Protein 6OMP (pdb70)

Sequence (712 aa):
MEKLWLNSADSHVLEPDDLWERALPAALRDRAPRCVRDNGRETVYVDGQVVRRDPLDFADAMRPPGALDHHIRLKDLDDQGIWGEVVFPSRGLWTAVMTDPVLARECIKVYNDWLKSDFLSLSPRLVGAAMVSMLDTDDAVAELRRAADLGYQTVFLAATPPPGREFNMDVWEPLWAAAEEAGMMTVSIHIGTGADTVVARGPGGAVINYVETLFPAQRAVAQLVASGALDRHPGLRVLIAEAGCAWVPALADRMDEAYRQHGMFVRPKLSMLPGELVRRQVYASFQHDETAIGAVTAMNYTNVLWGSDYPHLEGTFPRTQEVVTELFAGVDPEVRDLITRRNFTDLFTVPALPATVMEKLWLNSADSHVLEPDDLWERALPAALRDRAPRCCVRDNGRETVYVDGQVVRRDPLDFADAMRPPGALDHHHIRLKDLDDQGIWGEVVFPSRGLWTAVMTDPVLARECIKVYNDWLKSDFLSLSPRLVGAAMVSMLDTDDAVAELRRAADLGYQTVFLAATPPPGREFNMDVWEPLWAAAEEAGMTVSIHIGTGADTVVARGPGGAVINYVETLFPAQRAVAQLVASGALDRHPGLRVLIAEAGCAWVPALADRMDEAYRQHGMFVRPKLSMLPGELVRRQVYASFQHDETAIGAVTAMNYTNVLWGSDYPHLEGTFPRTQEVVTELFAGVDPEVRDLITRRNFTDLFTVPALPATV

Foldseek 3Di:
DDFAAFAAAAAEAEDPQQLQLVPDDPVQSVQAWHWDDPDQWIWIGHRNDGQDTGGHDVPPFDFPVCNVPVVVVVVLCVLLNHQAYEYEYDSLLQLQADPDQVNSLVSLVSVLVCCLPPRCVVALSYQYAREFHLHAQVSRLVRLVVSLVSVHQEHEDELDGDPPSQLLDPRCLSVLVSCLVSLYAYEHEWPGHRQPDADDDPPRVVVSLLSSLPSVLSNLCSCLLSCSCLVRVSYAYEYEANAAQVLLVSLVVQQCCCPVVVVVRPPDGPDRSNVSSQRHYAYEHAQDLVNLVCVPPRVRQRAAYHQHPPGPRGCPPPSRVRLCVSCVVNDVVSVCSHGPVSCVVRDDGPDDDDDD/DLPDAFAAAAAAAEDPQCLLVPQFDPVQSVQAWHWDCDDQWIFIHHRHDTPDIDGVVQVCLQPDPCSYPVVVVVVLCVLLNYQAYEYEYDSLLCLLQDPDQVSSLRSLVSVLVCCLPPHCVPALSYQYAREAHLHAQVSRLVSVLVSLVSPHQEHEDELAGPPPSQLLDPRNLSVLVSCLVSNYAYEYEWCGNDHLQPDDDPPSVVNSLLSSLPSLLSNLCSCLLSCSCQVRVSYAYEYEANDALVLLVSLVVQQCCCVVVVVVGPPDGPDGSNVSSQRHYAYEHAQDLCNLVCVPPSVRLRAAYHQRHPHPRGCPPPSVVRLCVSCVVHDVVSSCSHGPVSCVVRDDGDDDPRPD

Secondary structure (DSSP, 8-state):
-----EEES-BB----TTHHHHHS-TTTTTSS-EEEEETTEEEEEETTEEEEEEE--TTTSPPPHHHH-HHHHHHHHHHHTEEEEEEB-SGGGGGGG-S-HHHHHHHHHHHHHHIIIIIGGG-TTEEEEEE--SS-HHHHHHHHHHHHHTT--EEEEESSPPTT--TTSGGGHHHHHHHHHHT-EEEEESS-SS------STTHHHHHHHHTHHHHHHHHHHHHHTSHHHH-TT--EEEESS-STHHHHHHHHHHHHHHHSGGG--S--SS-HHHHHHHHEEEEESS-THHHHHHHHH----EEE---BTSTTS-TT-HHHHHHHHHTTS-HHHHHIIIIIHHHHH----------/---S-EEES-BB-PPPTTHHHHHS-HHHHTTS-EEEEETTEEEEEETTEEEEEEEHHHHHHT--GGGT-HHHHHHHHHHHTEEEEEEB-SGGGGGGG-S-HHHHHHHHHHHHHHIIIIIGGG-TTEEEEEE--SS-HHHHHHHHHHHHHTT--EEEEESSPPTT--TTSGGGHHHHHHHHHHTPEEEEETT-SS------STTHHHHHHHHTHHHHHHHHHHHHHTSHHHH-TT--EEEESS-STHHHHHHHHHHHHHHHSGGG--S--SS-HHHHHHHHEEEEESS-THHHHHHHHH----EEE---BTSTTS-TT-HHHHHHHHHTTS-HHHHHIIIIIHHHHHS--PPP----

Radius of gyration: 26.33 Å; Cα contacts (8 Å, |Δi|>4): 1467; chains: 2; bounding box: 74×72×68 Å

Organism: Streptomyces platensis (NCBI:txid58346)

Structure (mmCIF, N/CA/C/O backbone):
data_6OMP
#
_entry.id   6OMP
#
_cell.length_a   114.237
_cell.length_b   121.957
_cell.length_c   138.159
_cell.angle_alpha   90.000
_cell.angle_beta   90.000
_cell.angle_gamma   90.000
#
_symmetry.space_group_name_H-M   'I 2 2 2'
#
loop_
_entity.id
_entity.type
_entity.pdbx_description
1 polymer PtmU3
2 non-polymer 'ACETATE ION'
3 non-polymer 'MANGANESE (II) ION'
4 water water
#
loop_
_atom_site.group_PDB
_atom_site.id
_atom_site.type_symbol
_atom_site.label_atom_id
_atom_site.label_alt_id
_atom_site.label_comp_id
_atom_site.label_asym_id
_atom_site.label_entity_id
_atom_site.label_seq_id
_atom_site.pdbx_PDB_ins_code
_atom_site.Cartn_x
_atom_site.Cartn_y
_atom_site.Cartn_z
_atom_site.occupancy
_atom_site.B_iso_or_equiv
_atom_site.auth_seq_id
_atom_site.auth_comp_id
_atom_site.auth_asym_id
_atom_site.auth_atom_id
_atom_site.pdbx_PDB_model_num
ATOM 1 N N . MET A 1 1 ? -6.723 49.162 13.670 1.00 80.59 1 MET A N 1
ATOM 2 C CA . MET A 1 1 ? -7.528 49.079 12.400 1.00 79.16 1 MET A CA 1
ATOM 3 C C . MET A 1 1 ? -6.629 49.393 11.196 1.00 64.76 1 MET A C 1
ATOM 4 O O . MET A 1 1 ? -6.566 48.552 10.281 1.00 53.75 1 MET A O 1
ATOM 9 N N . GLU A 1 2 ? -5.984 50.569 11.207 1.00 53.04 2 GLU A N 1
ATOM 10 C CA . GLU A 1 2 ? -5.080 51.072 10.133 1.00 45.43 2 GLU A CA 1
ATOM 11 C C . GLU A 1 2 ? -3.731 50.330 10.200 1.00 37.67 2 GLU A C 1
ATOM 12 O O . GLU A 1 2 ? -3.210 50.130 11.320 1.00 38.36 2 GLU A O 1
ATOM 18 N N . LYS A 1 3 ? -3.169 49.946 9.049 1.00 25.14 3 LYS A N 1
ATOM 19 C CA . LYS A 1 3 ? -1.841 49.283 9.016 1.00 19.65 3 LYS A CA 1
ATOM 20 C C . LYS A 1 3 ? -0.918 50.046 8.064 1.00 16.65 3 LYS A C 1
ATOM 21 O O . LYS A 1 3 ? -1.417 50.749 7.132 1.00 14.07 3 LYS A O 1
ATOM 27 N N . LEU A 1 4 ? 0.395 49.872 8.266 1.00 13.65 4 LEU A N 1
ATOM 28 C CA . LEU A 1 4 ? 1.482 50.430 7.440 1.00 14.13 4 LEU A CA 1
ATOM 29 C C . LEU A 1 4 ? 2.281 49.237 6.935 1.00 11.36 4 LEU A C 1
ATOM 30 O O . LEU A 1 4 ? 2.676 48.425 7.835 1.00 11.12 4 LEU A O 1
ATOM 35 N N . TRP A 1 5 ? 2.555 49.135 5.620 1.00 8.96 5 TRP A N 1
ATOM 36 C CA . TRP A 1 5 ? 3.447 48.096 5.067 1.00 8.58 5 TRP A CA 1
ATOM 37 C C . TRP A 1 5 ? 4.856 48.307 5.609 1.00 8.18 5 TRP A C 1
ATOM 38 O O . TRP A 1 5 ? 5.320 49.465 5.593 1.00 8.12 5 TRP A O 1
ATOM 49 N N . LEU A 1 6 ? 5.471 47.203 6.031 1.00 8.89 6 LEU A N 1
ATOM 50 C CA . LEU A 1 6 ? 6.868 47.105 6.560 1.00 8.87 6 LEU A CA 1
ATOM 51 C C . LEU A 1 6 ? 7.597 46.011 5.795 1.00 7.87 6 LEU A C 1
ATOM 52 O O . LEU A 1 6 ? 6.923 45.037 5.391 1.00 8.02 6 LEU A O 1
ATOM 57 N N . ASN A 1 7 ? 8.911 46.065 5.704 1.00 6.49 7 ASN A N 1
ATOM 58 C CA . ASN A 1 7 ? 9.701 44.870 5.357 1.00 6.14 7 ASN A CA 1
ATOM 59 C C . ASN A 1 7 ? 10.437 44.415 6.627 1.00 6.17 7 ASN A C 1
ATOM 60 O O . ASN A 1 7 ? 10.679 45.295 7.452 1.00 6.40 7 ASN A O 1
ATOM 65 N N . SER A 1 8 ? 10.705 43.120 6.749 1.00 5.78 8 SER A N 1
ATOM 66 C CA . SER A 1 8 ? 11.348 42.479 7.927 1.00 5.75 8 SER A CA 1
ATOM 67 C C . SER A 1 8 ? 12.681 41.888 7.530 1.00 5.65 8 SER A C 1
ATOM 68 O O . SER A 1 8 ? 12.773 41.015 6.653 1.00 5.15 8 SER A O 1
ATOM 71 N N . ALA A 1 9 ? 13.744 42.267 8.269 1.00 5.00 9 ALA A N 1
ATOM 72 C CA . ALA A 1 9 ? 15.098 41.711 8.048 1.00 5.48 9 ALA A CA 1
ATOM 73 C C . ALA A 1 9 ? 15.366 40.407 8.819 1.00 5.09 9 ALA A C 1
ATOM 74 O O . ALA A 1 9 ? 16.495 39.919 8.749 1.00 5.70 9 ALA A O 1
ATOM 76 N N . ASP A 1 10 ? 14.389 39.813 9.482 1.00 5.05 10 ASP A N 1
ATOM 77 C CA . ASP A 1 10 ? 14.631 38.633 10.316 1.00 5.09 10 ASP A CA 1
ATOM 78 C C . ASP A 1 10 ? 13.340 37.855 10.587 1.00 4.71 10 ASP A C 1
ATOM 79 O O . ASP A 1 10 ? 12.356 38.383 11.103 1.00 4.60 10 ASP A O 1
ATOM 84 N N . SER A 1 11 ? 13.430 36.578 10.282 1.00 5.43 11 SER A N 1
ATOM 85 C CA . SER A 1 11 ? 12.449 35.541 10.670 1.00 5.23 11 SER A CA 1
ATOM 86 C C . SER A 1 11 ? 13.091 34.191 10.478 1.00 4.84 11 SER A C 1
ATOM 87 O O . SER A 1 11 ? 14.153 34.128 9.817 1.00 4.65 11 SER A O 1
ATOM 90 N N . HIS A 1 12 ? 12.364 33.156 10.909 1.00 5.21 12 HIS A N 1
ATOM 91 C CA . HIS A 1 12 ? 12.855 31.772 10.850 1.00 5.76 12 HIS A CA 1
ATOM 92 C C . HIS A 1 12 ? 11.803 30.868 10.211 1.00 6.22 12 HIS A C 1
ATOM 93 O O . HIS A 1 12 ? 10.590 31.067 10.459 1.00 7.76 12 HIS A O 1
ATOM 100 N N . VAL A 1 13 ? 12.317 29.815 9.604 1.00 7.12 13 VAL A N 1
ATOM 101 C CA . VAL A 1 13 ? 11.466 28.693 9.121 1.00 8.03 13 VAL A CA 1
ATOM 102 C C . VAL A 1 13 ? 11.836 27.379 9.793 1.00 9.46 13 VAL A C 1
ATOM 103 O O . VAL A 1 13 ? 13.013 27.112 9.978 1.00 10.05 13 VAL A O 1
ATOM 107 N N . LEU A 1 14 ? 10.818 26.584 10.116 1.00 11.07 14 LEU A N 1
ATOM 108 C CA . LEU A 1 14 ? 10.977 25.247 10.752 1.00 12.19 14 LEU A CA 1
ATOM 109 C C . LEU A 1 14 ? 10.986 24.226 9.623 1.00 12.87 14 LEU A C 1
ATOM 110 O O . LEU A 1 14 ? 10.007 24.207 8.835 1.00 12.68 14 LEU A O 1
ATOM 115 N N . GLU A 1 15 ? 12.110 23.554 9.450 1.00 12.39 15 GLU A N 1
ATOM 116 C CA . GLU A 1 15 ? 12.414 22.602 8.355 1.00 13.00 15 GLU A CA 1
ATOM 117 C C . GLU A 1 15 ? 11.618 21.328 8.626 1.00 12.84 15 GLU A C 1
ATOM 118 O O . GLU A 1 15 ? 11.219 21.049 9.767 1.00 12.45 15 GLU A O 1
ATOM 124 N N . PRO A 1 16 ? 11.321 20.525 7.574 1.00 13.88 16 PRO A N 1
ATOM 125 C CA . PRO A 1 16 ? 10.671 19.227 7.769 1.00 15.36 16 PRO A CA 1
ATOM 126 C C . PRO A 1 16 ? 11.535 18.364 8.714 1.00 17.22 16 PRO A C 1
ATOM 127 O O . PRO A 1 16 ? 12.784 18.432 8.590 1.00 16.76 16 PRO A O 1
ATOM 131 N N . ASP A 1 17 ? 10.903 17.676 9.677 1.00 19.71 17 ASP A N 1
ATOM 132 C CA . ASP A 1 17 ? 11.621 16.784 10.634 1.00 23.98 17 ASP A CA 1
ATOM 133 C C . ASP A 1 17 ? 12.542 15.842 9.846 1.00 23.06 17 ASP A C 1
ATOM 134 O O . ASP A 1 17 ? 13.701 15.660 10.279 1.00 24.47 17 ASP A O 1
ATOM 139 N N . ASP A 1 18 ? 12.092 15.326 8.694 1.00 22.95 18 ASP A N 1
ATOM 140 C CA . ASP A 1 18 ? 12.846 14.308 7.918 1.00 23.88 18 ASP A CA 1
ATOM 141 C C . ASP A 1 18 ? 13.661 14.938 6.782 1.00 23.34 18 ASP A C 1
ATOM 142 O O . ASP A 1 18 ? 14.182 14.173 5.951 1.00 22.30 18 ASP A O 1
ATOM 147 N N . LEU A 1 19 ? 13.853 16.263 6.742 1.00 19.61 19 LEU A N 1
ATOM 148 C CA . LEU A 1 19 ? 14.577 16.920 5.619 1.00 20.85 19 LEU A CA 1
ATOM 149 C C . LEU A 1 19 ? 15.883 16.179 5.319 1.00 20.35 19 LEU A C 1
ATOM 150 O O . LEU A 1 19 ? 16.178 15.899 4.130 1.00 18.49 19 LEU A O 1
ATOM 155 N N . TRP A 1 20 ? 16.727 15.972 6.339 1.00 17.57 20 TRP A N 1
ATOM 156 C CA . TRP A 1 20 ? 18.079 15.391 6.111 1.00 16.84 20 TRP A CA 1
ATOM 157 C C . TRP A 1 20 ? 18.019 13.846 6.079 1.00 18.27 20 TRP A C 1
ATOM 158 O O . TRP A 1 20 ? 18.743 13.249 5.278 1.00 18.22 20 TRP A O 1
ATOM 169 N N . GLU A 1 21 ? 17.215 13.246 6.953 1.00 22.96 21 GLU A N 1
ATOM 170 C CA . GLU A 1 21 ? 16.995 11.775 7.013 1.00 28.07 21 GLU A CA 1
ATOM 171 C C . GLU A 1 21 ? 16.649 11.260 5.609 1.00 29.63 21 GLU A C 1
ATOM 172 O O . GLU A 1 21 ? 17.232 10.234 5.212 1.00 30.46 21 GLU A O 1
ATOM 178 N N . ARG A 1 22 ? 15.798 11.971 4.862 1.00 30.35 22 ARG A N 1
ATOM 179 C CA . ARG A 1 22 ? 15.274 11.486 3.555 1.00 31.99 22 ARG A CA 1
ATOM 180 C C . ARG A 1 22 ? 16.257 11.782 2.415 1.00 29.20 22 ARG A C 1
ATOM 181 O O . ARG A 1 22 ? 16.128 11.122 1.369 1.00 30.24 22 ARG A O 1
ATOM 189 N N . ALA A 1 23 ? 17.191 12.731 2.555 1.00 26.22 23 ALA A N 1
ATOM 190 C CA . ALA A 1 23 ? 17.978 13.254 1.412 1.00 24.79 23 ALA A CA 1
ATOM 191 C C . ALA A 1 23 ? 19.455 12.860 1.476 1.00 25.64 23 ALA A C 1
ATOM 192 O O . ALA A 1 23 ? 20.146 12.943 0.435 1.00 25.16 23 ALA A O 1
ATOM 194 N N . LEU A 1 24 ? 19.968 12.498 2.646 1.00 26.53 24 LEU A N 1
ATOM 195 C CA . LEU A 1 24 ? 21.425 12.262 2.818 1.00 27.14 24 LEU A CA 1
ATOM 196 C C . LEU A 1 24 ? 21.748 10.777 2.678 1.00 28.43 24 LEU A C 1
ATOM 197 O O . LEU A 1 24 ? 20.938 9.933 3.043 1.00 29.10 24 LEU A O 1
ATOM 202 N N . PRO A 1 25 ? 22.970 10.426 2.227 1.00 29.57 25 PRO A N 1
ATOM 203 C CA . PRO A 1 25 ? 23.393 9.026 2.201 1.00 32.77 25 PRO A CA 1
ATOM 204 C C . PRO A 1 25 ? 23.534 8.438 3.613 1.00 34.29 25 PRO A C 1
ATOM 205 O O . PRO A 1 25 ? 23.531 9.177 4.593 1.00 31.82 25 PRO A O 1
ATOM 209 N N . ALA A 1 26 ? 23.642 7.110 3.699 1.00 33.12 26 ALA A N 1
ATOM 210 C CA . ALA A 1 26 ? 23.530 6.352 4.964 1.00 31.01 26 ALA A CA 1
ATOM 211 C C . ALA A 1 26 ? 24.638 6.786 5.919 1.00 29.58 26 ALA A C 1
ATOM 212 O O . ALA A 1 26 ? 24.408 6.774 7.133 1.00 30.16 26 ALA A O 1
ATOM 214 N N . ALA A 1 27 ? 25.801 7.168 5.401 1.00 30.24 27 ALA A N 1
ATOM 215 C CA . ALA A 1 27 ? 26.949 7.550 6.257 1.00 30.71 27 ALA A CA 1
ATOM 216 C C . ALA A 1 27 ? 26.619 8.837 7.055 1.00 32.94 27 ALA A C 1
ATOM 217 O O . ALA A 1 27 ? 27.318 9.079 8.084 1.00 29.73 27 ALA A O 1
ATOM 219 N N . LEU A 1 28 ? 25.631 9.641 6.611 1.00 30.67 28 LEU A N 1
ATOM 220 C CA . LEU A 1 28 ? 25.372 11.016 7.155 1.00 30.37 28 LEU A CA 1
ATOM 221 C C . LEU A 1 28 ? 23.963 11.141 7.746 1.00 32.19 28 LEU A C 1
ATOM 222 O O . LEU A 1 28 ? 23.788 11.900 8.726 1.00 28.95 28 LEU A O 1
ATOM 227 N N . ARG A 1 29 ? 22.985 10.419 7.194 1.00 31.69 29 ARG A N 1
ATOM 228 C CA . ARG A 1 29 ? 21.551 10.776 7.314 1.00 32.21 29 ARG A CA 1
ATOM 229 C C . ARG A 1 29 ? 21.068 10.641 8.761 1.00 27.62 29 ARG A C 1
ATOM 230 O O . ARG A 1 29 ? 20.012 11.210 9.062 1.00 28.29 29 ARG A O 1
ATOM 238 N N . ASP A 1 30 ? 21.781 9.926 9.640 1.00 27.39 30 ASP A N 1
ATOM 239 C CA . ASP A 1 30 ? 21.353 9.774 11.060 1.00 29.17 30 ASP A CA 1
ATOM 240 C C . ASP A 1 30 ? 22.039 10.828 11.949 1.00 24.78 30 ASP A C 1
ATOM 241 O O . ASP A 1 30 ? 21.716 10.896 13.131 1.00 23.94 30 ASP A O 1
ATOM 246 N N . ARG A 1 31 ? 22.965 11.609 11.409 1.00 22.55 31 ARG A N 1
ATOM 247 C CA . ARG A 1 31 ? 23.811 12.514 12.233 1.00 20.26 31 ARG A CA 1
ATOM 248 C C . ARG A 1 31 ? 23.417 13.971 11.994 1.00 19.91 31 ARG A C 1
ATOM 249 O O . ARG A 1 31 ? 24.065 14.862 12.565 1.00 19.60 31 ARG A O 1
ATOM 257 N N . ALA A 1 32 ? 22.393 14.211 11.182 1.00 18.86 32 ALA A N 1
ATOM 258 C CA . ALA A 1 32 ? 21.964 15.596 10.875 1.00 19.05 32 ALA A CA 1
ATOM 259 C C . ALA A 1 32 ? 21.140 16.130 12.042 1.00 17.99 32 ALA A C 1
ATOM 260 O O . ALA A 1 32 ? 20.651 15.378 12.870 1.00 18.77 32 ALA A O 1
ATOM 262 N N . PRO A 1 33 ? 20.944 17.465 12.176 1.00 17.20 33 PRO A N 1
ATOM 263 C CA . PRO A 1 33 ? 20.227 18.006 13.319 1.00 17.44 33 PRO A CA 1
ATOM 264 C C . PRO A 1 33 ? 18.810 17.434 13.380 1.00 19.43 33 PRO A C 1
ATOM 265 O O . PRO A 1 33 ? 18.174 17.352 12.331 1.00 19.11 33 PRO A O 1
ATOM 269 N N . ARG A 1 34 ? 18.395 17.047 14.587 1.00 20.28 34 ARG A N 1
ATOM 270 C CA . ARG A 1 34 ? 17.122 16.383 14.947 1.00 23.29 34 ARG A CA 1
ATOM 271 C C . ARG A 1 34 ? 16.584 17.050 16.219 1.00 23.66 34 ARG A C 1
ATOM 272 O O . ARG A 1 34 ? 17.338 17.144 17.222 1.00 24.58 34 ARG A O 1
ATOM 280 N N . CYS A 1 35 ? 15.355 17.556 16.175 1.00 21.55 35 CYS A N 1
ATOM 281 C CA . CYS A 1 35 ? 14.697 18.261 17.306 1.00 21.98 35 CYS A CA 1
ATOM 282 C C . CYS A 1 35 ? 13.566 17.382 17.857 1.00 23.56 35 CYS A C 1
ATOM 283 O O . CYS A 1 35 ? 12.654 16.996 17.103 1.00 24.02 35 CYS A O 1
ATOM 286 N N . VAL A 1 36 ? 13.572 17.113 19.162 1.00 20.34 36 VAL A N 1
ATOM 287 C CA . VAL A 1 36 ? 12.466 16.415 19.858 1.00 19.24 36 VAL A CA 1
ATOM 288 C C . VAL A 1 36 ? 11.842 17.407 20.827 1.00 19.52 36 VAL A C 1
ATOM 289 O O . VAL A 1 36 ? 12.592 18.080 21.536 1.00 19.07 36 VAL A O 1
ATOM 293 N N . ARG A 1 37 ? 10.529 17.575 20.736 1.00 16.50 37 ARG A N 1
ATOM 294 C CA . ARG A 1 37 ? 9.719 18.315 21.716 1.00 18.81 37 ARG A CA 1
ATOM 295 C C . ARG A 1 37 ? 8.884 17.230 22.341 1.00 19.45 37 ARG A C 1
ATOM 296 O O . ARG A 1 37 ? 8.118 16.553 21.610 1.00 26.13 37 ARG A O 1
ATOM 304 N N . ASP A 1 38 ? 9.163 16.967 23.600 1.00 17.42 38 ASP A N 1
ATOM 305 C CA . ASP A 1 38 ? 8.524 15.902 24.379 1.00 15.90 38 ASP A CA 1
ATOM 306 C C . ASP A 1 38 ? 8.603 16.289 25.850 1.00 13.29 38 ASP A C 1
ATOM 307 O O . ASP A 1 38 ? 9.675 16.789 26.253 1.00 11.77 38 ASP A O 1
ATOM 312 N N . ASN A 1 39 ? 7.532 16.081 26.583 1.00 12.86 39 ASN A N 1
ATOM 313 C CA . ASN A 1 39 ? 7.536 16.168 28.063 1.00 13.70 39 ASN A CA 1
ATOM 314 C C . ASN A 1 39 ? 8.031 17.535 28.564 1.00 15.44 39 ASN A C 1
ATOM 315 O O . ASN A 1 39 ? 8.822 17.591 29.556 1.00 12.59 39 ASN A O 1
ATOM 320 N N . GLY A 1 40 ? 7.634 18.638 27.911 1.00 15.59 40 GLY A N 1
ATOM 321 C CA . GLY A 1 40 ? 7.989 19.982 28.417 1.00 15.91 40 GLY A CA 1
ATOM 322 C C . GLY A 1 40 ? 9.400 20.406 28.078 1.00 16.55 40 GLY A C 1
ATOM 323 O O . GLY A 1 40 ? 9.868 21.408 28.679 1.00 17.67 40 GLY A O 1
ATOM 324 N N . ARG A 1 41 ? 10.104 19.760 27.152 1.00 16.42 41 ARG A N 1
ATOM 325 C CA . ARG A 1 41 ? 11.411 20.311 26.757 1.00 19.07 41 ARG A CA 1
ATOM 326 C C . ARG A 1 41 ? 11.745 20.000 25.311 1.00 17.72 41 ARG A C 1
ATOM 327 O O . ARG A 1 41 ? 11.236 19.055 24.748 1.00 17.23 41 ARG A O 1
ATOM 335 N N . GLU A 1 42 ? 12.621 20.818 24.771 1.00 19.05 42 GLU A N 1
ATOM 336 C CA . GLU A 1 42 ? 13.156 20.667 23.414 1.00 21.80 42 GLU A CA 1
ATOM 337 C C . GLU A 1 42 ? 14.562 20.126 23.538 1.00 21.61 42 GLU A C 1
ATOM 338 O O . GLU A 1 42 ? 15.398 20.751 24.238 1.00 22.12 42 GLU A O 1
ATOM 344 N N . THR A 1 43 ? 14.789 18.998 22.872 1.00 18.44 43 THR A N 1
ATOM 345 C CA . THR A 1 43 ? 16.106 18.351 22.748 1.00 18.97 43 THR A CA 1
ATOM 346 C C . THR A 1 43 ? 16.550 18.391 21.295 1.00 18.94 43 THR A C 1
ATOM 347 O O . THR A 1 43 ? 15.736 18.005 20.432 1.00 19.28 43 THR A O 1
ATOM 351 N N . VAL A 1 44 ? 17.777 18.822 21.050 1.00 18.35 44 VAL A N 1
ATOM 352 C CA . VAL A 1 44 ? 18.431 18.812 19.717 1.00 20.59 44 VAL A CA 1
ATOM 353 C C . VAL A 1 44 ? 19.669 17.912 19.754 1.00 22.44 44 VAL A C 1
ATOM 354 O O . VAL A 1 44 ? 20.593 18.136 20.592 1.00 18.36 44 VAL A O 1
ATOM 358 N N . TYR A 1 45 ? 19.695 16.962 18.813 1.00 21.79 45 TYR A N 1
ATOM 359 C CA . TYR A 1 45 ? 20.809 16.049 18.524 1.00 22.08 45 TYR A CA 1
ATOM 360 C C . TYR A 1 45 ? 21.509 16.522 17.273 1.00 23.19 45 TYR A C 1
ATOM 361 O O . TYR A 1 45 ? 20.768 16.856 16.315 1.00 24.30 45 TYR A O 1
ATOM 370 N N . VAL A 1 46 ? 22.841 16.576 17.310 1.00 18.80 46 VAL A N 1
ATOM 371 C CA . VAL A 1 46 ? 23.733 16.783 16.145 1.00 19.91 46 VAL A CA 1
ATOM 372 C C . VAL A 1 46 ? 24.909 15.825 16.310 1.00 19.37 46 VAL A C 1
ATOM 373 O O . VAL A 1 46 ? 25.616 15.946 17.347 1.00 19.99 46 VAL A O 1
ATOM 377 N N . ASP A 1 47 ? 25.122 14.965 15.317 1.00 19.44 47 ASP A N 1
ATOM 378 C CA . ASP A 1 47 ? 26.294 14.065 15.170 1.00 20.50 47 ASP A CA 1
ATOM 379 C C . ASP A 1 47 ? 26.638 13.432 16.526 1.00 20.11 47 ASP A C 1
ATOM 380 O O . ASP A 1 47 ? 27.816 13.496 16.917 1.00 19.37 47 ASP A O 1
ATOM 385 N N . GLY A 1 48 ? 25.644 12.853 17.199 1.00 21.53 48 GLY A N 1
ATOM 386 C CA . GLY A 1 48 ? 25.809 12.034 18.411 1.00 20.09 48 GLY A CA 1
ATOM 387 C C . GLY A 1 48 ? 25.913 12.864 19.672 1.00 20.15 48 GLY A C 1
ATOM 388 O O . GLY A 1 48 ? 26.202 12.269 20.733 1.00 19.89 48 GLY A O 1
ATOM 389 N N . GLN A 1 49 ? 25.694 14.181 19.572 1.00 18.43 49 GLN A N 1
ATOM 390 C CA . GLN A 1 49 ? 25.791 15.138 20.695 1.00 19.19 49 GLN A CA 1
ATOM 391 C C . GLN A 1 49 ? 24.416 15.733 20.987 1.00 17.14 49 GLN A C 1
ATOM 392 O O . GLN A 1 49 ? 23.691 16.135 20.026 1.00 19.47 49 GLN A O 1
ATOM 398 N N . VAL A 1 50 ? 24.054 15.793 22.246 1.00 15.44 50 VAL A N 1
ATOM 399 C CA . VAL A 1 50 ? 22.973 16.673 22.745 1.00 16.04 50 VAL A CA 1
ATOM 400 C C . VAL A 1 50 ? 23.518 18.109 22.820 1.00 19.17 50 VAL A C 1
ATOM 401 O O . VAL A 1 50 ? 24.277 18.451 23.780 1.00 18.28 50 VAL A O 1
ATOM 405 N N . VAL A 1 51 ? 23.103 18.957 21.881 1.00 18.48 51 VAL A N 1
ATOM 406 C CA . VAL A 1 51 ? 23.581 20.365 21.796 1.00 19.43 51 VAL A CA 1
ATOM 407 C C . VAL A 1 51 ? 22.616 21.303 22.527 1.00 22.48 51 VAL A C 1
ATOM 408 O O . VAL A 1 51 ? 22.965 22.490 22.680 1.00 26.00 51 VAL A O 1
ATOM 412 N N . ARG A 1 52 ? 21.404 20.850 22.827 1.00 21.91 52 ARG A N 1
ATOM 413 C CA . ARG A 1 52 ? 20.365 21.673 23.478 1.00 25.33 52 ARG A CA 1
ATOM 414 C C . ARG A 1 52 ? 19.398 20.745 24.193 1.00 23.50 52 ARG A C 1
ATOM 415 O O . ARG A 1 52 ? 19.049 19.689 23.641 1.00 19.45 52 ARG A O 1
ATOM 423 N N . ARG A 1 53 ? 18.980 21.179 25.373 1.00 21.92 53 ARG A N 1
ATOM 424 C CA . ARG A 1 53 ? 18.021 20.508 26.257 1.00 24.14 53 ARG A CA 1
ATOM 425 C C . ARG A 1 53 ? 17.346 21.637 27.043 1.00 25.68 53 ARG A C 1
ATOM 426 O O . ARG A 1 53 ? 17.748 21.894 28.205 1.00 28.09 53 ARG A O 1
ATOM 434 N N . ASP A 1 54 ? 16.424 22.350 26.404 1.00 26.02 54 ASP A N 1
ATOM 435 C CA . ASP A 1 54 ? 15.845 23.612 26.936 1.00 28.12 54 ASP A CA 1
ATOM 436 C C . ASP A 1 54 ? 14.394 23.377 27.326 1.00 25.92 54 ASP A C 1
ATOM 437 O O . ASP A 1 54 ? 13.633 22.705 26.621 1.00 28.37 54 ASP A O 1
ATOM 442 N N . PRO A 1 55 ? 13.964 23.953 28.468 1.00 25.17 55 PRO A N 1
ATOM 443 C CA . PRO A 1 55 ? 12.571 23.896 28.895 1.00 23.09 55 PRO A CA 1
ATOM 444 C C . PRO A 1 55 ? 11.675 24.641 27.907 1.00 26.41 55 PRO A C 1
ATOM 445 O O . PRO A 1 55 ? 12.134 25.601 27.281 1.00 25.28 55 PRO A O 1
ATOM 449 N N . LEU A 1 56 ? 10.455 24.138 27.776 1.00 24.00 56 LEU A N 1
ATOM 450 C CA . LEU A 1 56 ? 9.357 24.709 26.970 1.00 25.45 56 LEU A CA 1
ATOM 451 C C . LEU A 1 56 ? 8.262 25.066 27.954 1.00 27.68 56 LEU A C 1
ATOM 452 O O . LEU A 1 56 ? 8.189 24.437 29.029 1.00 33.10 56 LEU A O 1
ATOM 457 N N . ASP A 1 57 ? 7.433 26.026 27.602 1.00 25.47 57 ASP A N 1
ATOM 458 C CA . ASP A 1 57 ? 6.253 26.347 28.429 1.00 25.36 57 ASP A CA 1
ATOM 459 C C . ASP A 1 57 ? 5.042 25.877 27.628 1.00 26.19 57 ASP A C 1
ATOM 460 O O . ASP A 1 57 ? 4.574 26.652 26.744 1.00 27.13 57 ASP A O 1
ATOM 465 N N . PHE A 1 58 ? 4.613 24.625 27.891 1.00 24.96 58 PHE A N 1
ATOM 466 C CA . PHE A 1 58 ? 3.487 23.948 27.186 1.00 24.16 58 PHE A CA 1
ATOM 467 C C . PHE A 1 58 ? 2.204 24.793 27.308 1.00 24.52 58 PHE A C 1
ATOM 468 O O . PHE A 1 58 ? 1.296 24.548 26.476 1.00 25.26 58 PHE A O 1
ATOM 476 N N . ALA A 1 59 ? 2.148 25.769 28.235 1.00 24.24 59 ALA A N 1
ATOM 477 C CA . ALA A 1 59 ? 0.993 26.684 28.423 1.00 26.85 59 ALA A CA 1
ATOM 478 C C . ALA A 1 59 ? 1.235 28.029 27.722 1.00 28.10 59 ALA A C 1
ATOM 479 O O . ALA A 1 59 ? 0.473 28.320 26.772 1.00 30.38 59 ALA A O 1
ATOM 481 N N . ASP A 1 60 ? 2.255 28.802 28.132 1.00 32.29 60 ASP A N 1
ATOM 482 C CA . ASP A 1 60 ? 2.390 30.265 27.813 1.00 33.78 60 ASP A CA 1
ATOM 483 C C . ASP A 1 60 ? 3.455 30.593 26.734 1.00 32.91 60 ASP A C 1
ATOM 484 O O . ASP A 1 60 ? 3.542 31.780 26.357 1.00 30.62 60 ASP A O 1
ATOM 489 N N . ALA A 1 61 ? 4.256 29.638 26.250 1.00 28.49 61 ALA A N 1
ATOM 490 C CA . ALA A 1 61 ? 5.217 29.859 25.136 1.00 27.79 61 ALA A CA 1
ATOM 491 C C . ALA A 1 61 ? 4.785 29.002 23.938 1.00 26.31 61 ALA A C 1
ATOM 492 O O . ALA A 1 61 ? 5.653 28.320 23.386 1.00 28.64 61 ALA A O 1
ATOM 494 N N . MET A 1 62 ? 3.485 28.988 23.593 1.00 26.86 62 MET A N 1
ATOM 495 C CA . MET A 1 62 ? 2.922 28.075 22.546 1.00 29.11 62 MET A CA 1
ATOM 496 C C . MET A 1 62 ? 3.255 28.650 21.165 1.00 25.12 62 MET A C 1
ATOM 497 O O . MET A 1 62 ? 3.130 29.858 20.972 1.00 24.36 62 MET A O 1
ATOM 502 N N . ARG A 1 63 ? 3.703 27.807 20.240 1.00 24.06 63 ARG A N 1
ATOM 503 C CA . ARG A 1 63 ? 4.190 28.266 18.913 1.00 22.38 63 ARG A CA 1
ATOM 504 C C . ARG A 1 63 ? 3.013 28.678 18.043 1.00 19.65 63 ARG A C 1
ATOM 505 O O . ARG A 1 63 ? 2.005 27.989 17.993 1.00 21.93 63 ARG A O 1
ATOM 513 N N . PRO A 1 64 ? 3.145 29.794 17.298 1.00 19.23 64 PRO A N 1
ATOM 514 C CA . PRO A 1 64 ? 2.132 30.175 16.318 1.00 18.44 64 PRO A CA 1
ATOM 515 C C . PRO A 1 64 ? 1.879 29.028 15.345 1.00 16.47 64 PRO A C 1
ATOM 516 O O . PRO A 1 64 ? 2.822 28.417 14.832 1.00 16.98 64 PRO A O 1
ATOM 520 N N . PRO A 1 65 ? 0.596 28.739 15.033 1.00 16.53 65 PRO A N 1
ATOM 521 C CA . PRO A 1 65 ? 0.248 27.761 13.997 1.00 16.44 65 PRO A CA 1
ATOM 522 C C . PRO A 1 65 ? 1.034 27.991 12.701 1.00 15.23 65 PRO A C 1
ATOM 523 O O . PRO A 1 65 ? 1.499 27.048 12.102 1.00 17.30 65 PRO A O 1
ATOM 527 N N . GLY A 1 66 ? 1.261 29.250 12.330 1.00 14.67 66 GLY A N 1
ATOM 528 C CA . GLY A 1 66 ? 2.001 29.554 11.090 1.00 12.61 66 GLY A CA 1
ATOM 529 C C . GLY A 1 66 ? 3.458 29.112 11.131 1.00 12.42 66 GLY A C 1
ATOM 530 O O . GLY A 1 66 ? 4.054 29.025 10.082 1.00 11.43 66 GLY A O 1
ATOM 531 N N . ALA A 1 67 ? 4.014 28.767 12.301 1.00 12.81 67 ALA A N 1
ATOM 532 C CA . ALA A 1 67 ? 5.343 28.130 12.361 1.00 13.10 67 ALA A CA 1
ATOM 533 C C . ALA A 1 67 ? 5.259 26.715 11.787 1.00 13.56 67 ALA A C 1
ATOM 534 O O . ALA A 1 67 ? 6.259 26.221 11.301 1.00 12.70 67 ALA A O 1
ATOM 536 N N . LEU A 1 68 ? 4.082 26.096 11.853 1.00 13.89 68 LEU A N 1
ATOM 537 C CA . LEU A 1 68 ? 3.870 24.653 11.564 1.00 15.63 68 LEU A CA 1
ATOM 538 C C . LEU A 1 68 ? 3.190 24.450 10.215 1.00 15.79 68 LEU A C 1
ATOM 539 O O . LEU A 1 68 ? 3.135 23.306 9.758 1.00 16.41 68 LEU A O 1
ATOM 544 N N . ASP A 1 69 ? 2.707 25.525 9.600 1.00 14.58 69 ASP A N 1
ATOM 545 C CA . ASP A 1 69 ? 1.896 25.457 8.353 1.00 14.65 69 ASP A CA 1
ATOM 546 C C . ASP A 1 69 ? 2.253 26.700 7.559 1.00 12.96 69 ASP A C 1
ATOM 547 O O . ASP A 1 69 ? 1.905 27.786 8.051 1.00 12.17 69 ASP A O 1
ATOM 552 N N . HIS A 1 70 ? 3.018 26.545 6.479 1.00 12.64 70 HIS A N 1
ATOM 553 C CA . HIS A 1 70 ? 3.573 27.680 5.709 1.00 13.90 70 HIS A CA 1
ATOM 554 C C . HIS A 1 70 ? 2.439 28.469 5.020 1.00 15.65 70 HIS A C 1
ATOM 555 O O . HIS A 1 70 ? 2.684 29.669 4.715 1.00 13.97 70 HIS A O 1
ATOM 562 N N . HIS A 1 71 ? 1.242 27.879 4.826 1.00 16.95 71 HIS A N 1
ATOM 563 C CA . HIS A 1 71 ? 0.089 28.637 4.260 1.00 16.72 71 HIS A CA 1
ATOM 564 C C . HIS A 1 71 ? -0.391 29.642 5.308 1.00 13.51 71 HIS A C 1
ATOM 565 O O . HIS A 1 71 ? -0.730 30.792 4.953 1.00 12.13 71 HIS A O 1
ATOM 572 N N . ILE A 1 72 ? -0.423 29.255 6.585 1.00 11.30 72 ILE A N 1
ATOM 573 C CA . ILE A 1 72 ? -0.813 30.185 7.670 1.00 11.15 72 ILE A CA 1
ATOM 574 C C . ILE A 1 72 ? 0.296 31.249 7.791 1.00 9.94 72 ILE A C 1
ATOM 575 O O . ILE A 1 72 ? -0.057 32.406 8.074 1.00 9.23 72 ILE A O 1
ATOM 580 N N . ARG A 1 73 ? 1.579 30.883 7.635 1.00 9.66 73 ARG A N 1
ATOM 581 C CA . ARG A 1 73 ? 2.695 31.887 7.665 1.00 9.46 73 ARG A CA 1
ATOM 582 C C . ARG A 1 73 ? 2.405 33.027 6.660 1.00 10.15 73 ARG A C 1
ATOM 583 O O . ARG A 1 73 ? 2.551 34.211 6.988 1.00 9.24 73 ARG A O 1
ATOM 591 N N . LEU A 1 74 ? 2.040 32.693 5.431 1.00 11.92 74 LEU A N 1
ATOM 592 C CA . LEU A 1 74 ? 1.770 33.751 4.417 1.00 12.00 74 LEU A CA 1
ATOM 593 C C . LEU A 1 74 ? 0.538 34.580 4.805 1.00 10.28 74 LEU A C 1
ATOM 594 O O . LEU A 1 74 ? 0.551 35.831 4.593 1.00 9.85 74 LEU A O 1
ATOM 599 N N . LYS A 1 75 ? -0.478 33.983 5.434 1.00 10.04 75 LYS A N 1
ATOM 600 C CA . LYS A 1 75 ? -1.625 34.776 5.919 1.00 9.83 75 LYS A CA 1
ATOM 601 C C . LYS A 1 75 ? -1.120 35.729 7.006 1.00 9.18 75 LYS A C 1
ATOM 602 O O . LYS A 1 75 ? -1.619 36.854 7.134 1.00 7.58 75 LYS A O 1
ATOM 608 N N . ASP A 1 76 ? -0.222 35.226 7.850 1.00 9.30 76 ASP A N 1
ATOM 609 C CA . ASP A 1 76 ? 0.320 36.041 8.965 1.00 9.25 76 ASP A CA 1
ATOM 610 C C . ASP A 1 76 ? 1.144 37.216 8.423 1.00 8.12 76 ASP A C 1
ATOM 611 O O . ASP A 1 76 ? 1.033 38.290 8.989 1.00 8.67 76 ASP A O 1
ATOM 616 N N . LEU A 1 77 ? 1.912 37.074 7.355 1.00 7.81 77 LEU A N 1
ATOM 617 C CA . LEU A 1 77 ? 2.597 38.249 6.752 1.00 8.20 77 LEU A CA 1
ATOM 618 C C . LEU A 1 77 ? 1.583 39.330 6.400 1.00 8.20 77 LEU A C 1
ATOM 619 O O . LEU A 1 77 ? 1.765 40.504 6.773 1.00 7.64 77 LEU A O 1
ATOM 624 N N . ASP A 1 78 ? 0.530 38.951 5.658 1.00 7.80 78 ASP A N 1
ATOM 625 C CA . ASP A 1 78 ? -0.471 39.966 5.261 1.00 7.98 78 ASP A CA 1
ATOM 626 C C . ASP A 1 78 ? -1.094 40.582 6.502 1.00 7.98 78 ASP A C 1
ATOM 627 O O . ASP A 1 78 ? -1.321 41.775 6.490 1.00 9.94 78 ASP A O 1
ATOM 632 N N . ASP A 1 79 ? -1.447 39.779 7.493 1.00 8.77 79 ASP A N 1
ATOM 633 C CA . ASP A 1 79 ? -2.150 40.200 8.721 1.00 9.16 79 ASP A CA 1
ATOM 634 C C . ASP A 1 79 ? -1.282 41.197 9.498 1.00 7.94 79 ASP A C 1
ATOM 635 O O . ASP A 1 79 ? -1.833 42.175 10.029 1.00 7.26 79 ASP A O 1
ATOM 640 N N . GLN A 1 80 ? 0.018 40.925 9.547 1.00 8.47 80 GLN A N 1
ATOM 641 C CA . GLN A 1 80 ? 1.010 41.771 10.263 1.00 7.96 80 GLN A CA 1
ATOM 642 C C . GLN A 1 80 ? 1.430 42.977 9.426 1.00 7.56 80 GLN A C 1
ATOM 643 O O . GLN A 1 80 ? 2.153 43.859 9.943 1.00 7.31 80 GLN A O 1
ATOM 649 N N . GLY A 1 81 ? 1.043 43.099 8.149 1.00 6.93 81 GLY A N 1
ATOM 650 C CA . GLY A 1 81 ? 1.460 44.249 7.359 1.00 6.43 81 GLY A CA 1
ATOM 651 C C . GLY A 1 81 ? 2.914 44.152 6.959 1.00 6.05 81 GLY A C 1
ATOM 652 O O . GLY A 1 81 ? 3.529 45.204 6.826 1.00 5.80 81 GLY A O 1
ATOM 653 N N . ILE A 1 82 ? 3.464 42.934 6.801 1.00 5.87 82 ILE A N 1
ATOM 654 C CA . ILE A 1 82 ? 4.865 42.704 6.365 1.00 6.13 82 ILE A CA 1
ATOM 655 C C . ILE A 1 82 ? 4.871 42.269 4.892 1.00 6.33 82 ILE A C 1
ATOM 656 O O . ILE A 1 82 ? 4.269 41.235 4.585 1.00 6.15 82 ILE A O 1
ATOM 661 N N . TRP A 1 83 ? 5.553 43.044 4.047 1.00 6.64 83 TRP A N 1
ATOM 662 C CA . TRP A 1 83 ? 5.652 42.765 2.596 1.00 7.03 83 TRP A CA 1
ATOM 663 C C . TRP A 1 83 ? 6.791 41.791 2.371 1.00 6.30 83 TRP A C 1
ATOM 664 O O . TRP A 1 83 ? 6.527 40.597 2.255 1.00 6.61 83 TRP A O 1
ATOM 675 N N . GLY A 1 84 ? 8.034 42.277 2.473 1.00 6.76 84 GLY A N 1
ATOM 676 C CA . GLY A 1 84 ? 9.247 41.488 2.283 1.00 6.54 84 GLY A CA 1
ATOM 677 C C . GLY A 1 84 ? 9.768 40.970 3.621 1.00 6.41 84 GLY A C 1
ATOM 678 O O . GLY A 1 84 ? 9.559 41.665 4.613 1.00 6.04 84 GLY A O 1
ATOM 679 N N . GLU A 1 85 ? 10.254 39.739 3.621 1.00 6.55 85 GLU A N 1
ATOM 680 C CA . GLU A 1 85 ? 10.825 39.149 4.873 1.00 6.45 85 GLU A CA 1
ATOM 681 C C . GLU A 1 85 ? 11.981 38.198 4.563 1.00 6.79 85 GLU A C 1
ATOM 682 O O . GLU A 1 85 ? 11.847 37.245 3.715 1.00 7.02 85 GLU A O 1
ATOM 688 N N . VAL A 1 86 ? 13.115 38.457 5.241 1.00 6.56 86 VAL A N 1
ATOM 689 C CA . VAL A 1 86 ? 14.285 37.560 5.215 1.00 6.32 86 VAL A CA 1
ATOM 690 C C . VAL A 1 86 ? 13.955 36.357 6.064 1.00 5.64 86 VAL A C 1
ATOM 691 O O . VAL A 1 86 ? 13.294 36.506 7.108 1.00 5.32 86 VAL A O 1
ATOM 695 N N . VAL A 1 87 ? 14.380 35.191 5.625 1.00 5.59 87 VAL A N 1
ATOM 696 C CA . VAL A 1 87 ? 14.052 33.937 6.330 1.00 5.77 87 VAL A CA 1
ATOM 697 C C . VAL A 1 87 ? 15.342 33.172 6.590 1.00 6.00 87 VAL A C 1
ATOM 698 O O . VAL A 1 87 ? 16.074 32.762 5.637 1.00 5.59 87 VAL A O 1
ATOM 702 N N . PHE A 1 88 ? 15.617 33.008 7.886 1.00 6.88 88 PHE A N 1
ATOM 703 C CA . PHE A 1 88 ? 16.782 32.260 8.393 1.00 6.98 88 PHE A CA 1
ATOM 704 C C . PHE A 1 88 ? 16.380 30.827 8.713 1.00 7.16 88 PHE A C 1
ATOM 705 O O . PHE A 1 88 ? 15.214 30.533 8.946 1.00 7.14 88 PHE A O 1
ATOM 713 N N . PRO A 1 89 ? 17.359 29.900 8.815 1.00 8.11 89 PRO A N 1
ATOM 714 C CA . PRO A 1 89 ? 17.051 28.545 9.256 1.00 8.60 89 PRO A CA 1
ATOM 715 C C . PRO A 1 89 ? 16.596 28.467 10.714 1.00 8.58 89 PRO A C 1
ATOM 716 O O . PRO A 1 89 ? 16.730 29.457 11.431 1.00 8.42 89 PRO A O 1
ATOM 720 N N . SER A 1 90 ? 16.175 27.284 11.139 1.00 9.16 90 SER A N 1
ATOM 721 C CA . SER A 1 90 ? 15.959 26.933 12.562 1.00 9.92 90 SER A CA 1
ATOM 722 C C . SER A 1 90 ? 16.848 25.731 12.885 1.00 11.36 90 SER A C 1
ATOM 723 O O . SER A 1 90 ? 17.960 25.945 13.431 1.00 9.63 90 SER A O 1
ATOM 726 N N . ARG A 1 91 ? 16.401 24.516 12.558 1.00 11.82 91 ARG A N 1
ATOM 727 C CA . ARG A 1 91 ? 17.235 23.307 12.797 1.00 13.36 91 ARG A CA 1
ATOM 728 C C . ARG A 1 91 ? 18.534 23.439 12.020 1.00 11.39 91 ARG A C 1
ATOM 729 O O . ARG A 1 91 ? 19.567 22.988 12.534 1.00 11.72 91 ARG A O 1
ATOM 737 N N . GLY A 1 92 ? 18.519 24.101 10.863 1.00 9.06 92 GLY A N 1
ATOM 738 C CA . GLY A 1 92 ? 19.687 24.276 9.990 1.00 9.03 92 GLY A CA 1
ATOM 739 C C . GLY A 1 92 ? 20.856 25.002 10.682 1.00 8.87 92 GLY A C 1
ATOM 740 O O . GLY A 1 92 ? 21.994 24.797 10.303 1.00 8.66 92 GLY A O 1
ATOM 741 N N . LEU A 1 93 ? 20.545 25.850 11.647 1.00 9.27 93 LEU A N 1
ATOM 742 C CA . LEU A 1 93 ? 21.532 26.703 12.339 1.00 9.17 93 LEU A CA 1
ATOM 743 C C . LEU A 1 93 ? 22.511 25.803 13.092 1.00 9.51 93 LEU A C 1
ATOM 744 O O . LEU A 1 93 ? 23.638 26.246 13.295 1.00 9.80 93 LEU A O 1
ATOM 749 N N . TRP A 1 94 ? 22.091 24.588 13.423 1.00 10.91 94 TRP A N 1
ATOM 750 C CA . TRP A 1 94 ? 22.941 23.611 14.160 1.00 12.76 94 TRP A CA 1
ATOM 751 C C . TRP A 1 94 ? 24.069 23.072 13.290 1.00 13.13 94 TRP A C 1
ATOM 752 O O . TRP A 1 94 ? 25.070 22.496 13.869 1.00 13.21 94 TRP A O 1
ATOM 763 N N . THR A 1 95 ? 24.043 23.282 11.979 1.00 12.15 95 THR A N 1
ATOM 764 C CA . THR A 1 95 ? 25.222 22.950 11.141 1.00 12.25 95 THR A CA 1
ATOM 765 C C . THR A 1 95 ? 26.453 23.758 11.590 1.00 12.26 95 THR A C 1
ATOM 766 O O . THR A 1 95 ? 27.587 23.289 11.331 1.00 12.91 95 THR A O 1
ATOM 770 N N . ALA A 1 96 ? 26.260 24.888 12.288 1.00 12.33 96 ALA A N 1
ATOM 771 C CA . ALA A 1 96 ? 27.357 25.790 12.721 1.00 12.04 96 ALA A CA 1
ATOM 772 C C . ALA A 1 96 ? 28.138 25.216 13.923 1.00 13.81 96 ALA A C 1
ATOM 773 O O . ALA A 1 96 ? 29.243 25.729 14.174 1.00 13.18 96 ALA A O 1
ATOM 775 N N . VAL A 1 97 ? 27.613 24.226 14.637 1.00 15.04 97 VAL A N 1
ATOM 776 C CA . VAL A 1 97 ? 28.324 23.598 15.798 1.00 16.31 97 VAL A CA 1
ATOM 777 C C . VAL A 1 97 ? 28.854 22.234 15.374 1.00 17.35 97 VAL A C 1
ATOM 778 O O . VAL A 1 97 ? 29.426 21.549 16.260 1.00 17.91 97 VAL A O 1
ATOM 782 N N . MET A 1 98 ? 28.715 21.849 14.100 1.00 17.65 98 MET A N 1
ATOM 783 C CA . MET A 1 98 ? 29.272 20.557 13.612 1.00 17.14 98 MET A CA 1
ATOM 784 C C . MET A 1 98 ? 30.794 20.660 13.564 1.00 18.69 98 MET A C 1
ATOM 785 O O . MET A 1 98 ? 31.321 21.742 13.264 1.00 16.72 98 MET A O 1
ATOM 790 N N . THR A 1 99 ? 31.461 19.544 13.879 1.00 20.46 99 THR A N 1
ATOM 791 C CA . THR A 1 99 ? 32.938 19.419 13.817 1.00 21.70 99 THR A CA 1
ATOM 792 C C . THR A 1 99 ? 33.351 18.680 12.534 1.00 21.79 99 THR A C 1
ATOM 793 O O . THR A 1 99 ? 34.511 18.872 12.131 1.00 25.91 99 THR A O 1
ATOM 797 N N . ASP A 1 100 ? 32.443 17.922 11.906 1.00 21.13 100 ASP A N 1
ATOM 798 C CA . ASP A 1 100 ? 32.702 17.190 10.626 1.00 22.01 100 ASP A CA 1
ATOM 799 C C . ASP A 1 100 ? 32.376 18.057 9.414 1.00 20.35 100 ASP A C 1
ATOM 800 O O . ASP A 1 100 ? 31.208 18.332 9.135 1.00 18.27 100 ASP A O 1
ATOM 805 N N . PRO A 1 101 ? 33.387 18.464 8.614 1.00 19.22 101 PRO A N 1
ATOM 806 C CA . PRO A 1 101 ? 33.147 19.336 7.477 1.00 19.93 101 PRO A CA 1
ATOM 807 C C . PRO A 1 101 ? 32.367 18.650 6.353 1.00 21.32 101 PRO A C 1
ATOM 808 O O . PRO A 1 101 ? 31.730 19.352 5.613 1.00 21.43 101 PRO A O 1
ATOM 812 N N . VAL A 1 102 ? 32.429 17.320 6.241 1.00 20.78 102 VAL A N 1
ATOM 813 C CA . VAL A 1 102 ? 31.656 16.597 5.189 1.00 20.59 102 VAL A CA 1
ATOM 814 C C . VAL A 1 102 ? 30.162 16.687 5.515 1.00 20.27 102 VAL A C 1
ATOM 815 O O . VAL A 1 102 ? 29.393 17.104 4.631 1.00 19.85 102 VAL A O 1
ATOM 819 N N . LEU A 1 103 ? 29.775 16.308 6.728 1.00 19.68 103 LEU A N 1
ATOM 820 C CA . LEU A 1 103 ? 28.377 16.365 7.214 1.00 18.61 103 LEU A CA 1
ATOM 821 C C . LEU A 1 103 ? 27.846 17.790 7.035 1.00 19.19 103 LEU A C 1
ATOM 822 O O . LEU A 1 103 ? 26.767 17.936 6.483 1.00 15.51 103 LEU A O 1
ATOM 827 N N . ALA A 1 104 ? 28.609 18.803 7.465 1.00 18.12 104 ALA A N 1
ATOM 828 C CA . ALA A 1 104 ? 28.176 20.218 7.417 1.00 17.05 104 ALA A CA 1
ATOM 829 C C . ALA A 1 104 ? 27.952 20.588 5.951 1.00 18.66 104 ALA A C 1
ATOM 830 O O . ALA A 1 104 ? 26.865 21.048 5.624 1.00 17.49 104 ALA A O 1
ATOM 832 N N . ARG A 1 105 ? 28.945 20.361 5.093 1.00 20.59 105 ARG A N 1
ATOM 833 C CA . ARG A 1 105 ? 28.860 20.696 3.652 1.00 22.22 105 ARG A CA 1
ATOM 834 C C . ARG A 1 105 ? 27.593 20.081 3.055 1.00 22.84 105 ARG A C 1
ATOM 835 O O . ARG A 1 105 ? 26.838 20.798 2.377 1.00 20.79 105 ARG A O 1
ATOM 843 N N . GLU A 1 106 ? 27.370 18.789 3.289 1.00 21.45 106 GLU A N 1
ATOM 844 C CA . GLU A 1 106 ? 26.254 18.042 2.655 1.00 21.56 106 GLU A CA 1
ATOM 845 C C . GLU A 1 106 ? 24.919 18.465 3.265 1.00 18.95 106 GLU A C 1
ATOM 846 O O . GLU A 1 106 ? 23.957 18.581 2.507 1.00 17.89 106 GLU A O 1
ATOM 852 N N . CYS A 1 107 ? 24.833 18.626 4.590 1.00 15.64 107 CYS A N 1
ATOM 853 C CA . CYS A 1 107 ? 23.592 19.109 5.252 1.00 14.67 107 CYS A CA 1
ATOM 854 C C . CYS A 1 107 ? 23.234 20.504 4.723 1.00 13.48 107 CYS A C 1
ATOM 855 O O . CYS A 1 107 ? 22.025 20.781 4.576 1.00 14.82 107 CYS A O 1
ATOM 858 N N . ILE A 1 108 ? 24.237 21.340 4.452 1.00 13.35 108 ILE A N 1
ATOM 859 C CA . ILE A 1 108 ? 24.025 22.732 3.959 1.00 14.49 108 ILE A CA 1
ATOM 860 C C . ILE A 1 108 ? 23.445 22.667 2.543 1.00 16.49 108 ILE A C 1
ATOM 861 O O . ILE A 1 108 ? 22.465 23.391 2.265 1.00 14.23 108 ILE A O 1
ATOM 866 N N . LYS A 1 109 ? 24.010 21.817 1.681 1.00 16.85 109 LYS A N 1
ATOM 867 C CA . LYS A 1 109 ? 23.490 21.688 0.289 1.00 19.08 109 LYS A CA 1
ATOM 868 C C . LYS A 1 109 ? 22.020 21.278 0.327 1.00 17.71 109 LYS A C 1
ATOM 869 O O . LYS A 1 109 ? 21.240 21.895 -0.417 1.00 16.13 109 LYS A O 1
ATOM 875 N N . VAL A 1 110 ? 21.654 20.283 1.148 1.00 15.60 110 VAL A N 1
ATOM 876 C CA . VAL A 1 110 ? 20.258 19.768 1.283 1.00 15.93 110 VAL A CA 1
ATOM 877 C C . VAL A 1 110 ? 19.330 20.902 1.741 1.00 15.53 110 VAL A C 1
ATOM 878 O O . VAL A 1 110 ? 18.229 21.084 1.136 1.00 14.98 110 VAL A O 1
ATOM 882 N N . TYR A 1 111 ? 19.730 21.635 2.783 1.00 12.10 111 TYR A N 1
ATOM 883 C CA . TYR A 1 111 ? 18.940 22.781 3.269 1.00 11.00 111 TYR A CA 1
ATOM 884 C C . TYR A 1 111 ? 18.738 23.790 2.129 1.00 10.76 111 TYR A C 1
ATOM 885 O O . TYR A 1 111 ? 17.561 24.176 1.897 1.00 11.58 111 TYR A O 1
ATOM 894 N N . ASN A 1 112 ? 19.808 24.256 1.483 1.00 10.91 112 ASN A N 1
ATOM 895 C CA . ASN A 1 112 ? 19.741 25.342 0.467 1.00 11.54 112 ASN A CA 1
ATOM 896 C C . ASN A 1 112 ? 18.833 24.900 -0.702 1.00 13.70 112 ASN A C 1
ATOM 897 O O . ASN A 1 112 ? 18.078 25.728 -1.220 1.00 14.92 112 ASN A O 1
ATOM 902 N N . ASP A 1 113 ? 18.833 23.618 -1.041 1.00 14.83 113 ASP A N 1
ATOM 903 C CA . ASP A 1 113 ? 18.029 23.122 -2.186 1.00 15.60 113 ASP A CA 1
ATOM 904 C C . ASP A 1 113 ? 16.558 23.080 -1.786 1.00 12.94 113 ASP A C 1
ATOM 905 O O . ASP A 1 113 ? 15.724 23.502 -2.595 1.00 12.86 113 ASP A O 1
ATOM 910 N N . TRP A 1 114 ? 16.257 22.605 -0.578 1.00 11.94 114 TRP A N 1
ATOM 911 C CA . TRP A 1 114 ? 14.894 22.471 -0.012 1.00 11.42 114 TRP A CA 1
ATOM 912 C C . TRP A 1 114 ? 14.263 23.848 0.165 1.00 12.75 114 TRP A C 1
ATOM 913 O O . TRP A 1 114 ? 13.084 24.028 -0.175 1.00 11.93 114 TRP A O 1
ATOM 924 N N . LEU A 1 115 ? 14.982 24.762 0.816 1.00 11.45 115 LEU A N 1
ATOM 925 C CA . LEU A 1 115 ? 14.464 26.129 1.032 1.00 11.34 115 LEU A CA 1
ATOM 926 C C . LEU A 1 115 ? 14.016 26.721 -0.316 1.00 11.20 115 LEU A C 1
ATOM 927 O O . LEU A 1 115 ? 12.893 27.220 -0.351 1.00 10.30 115 LEU A O 1
ATOM 932 N N . LYS A 1 116 ? 14.845 26.648 -1.372 1.00 12.01 116 LYS A N 1
ATOM 933 C CA . LYS A 1 116 ? 14.506 27.228 -2.693 1.00 13.61 116 LYS A CA 1
ATOM 934 C C . LYS A 1 116 ? 13.288 26.484 -3.275 1.00 14.78 116 LYS A C 1
ATOM 935 O O . LYS A 1 116 ? 12.266 27.160 -3.649 1.00 16.84 116 LYS A O 1
ATOM 941 N N . SER A 1 117 ? 13.351 25.157 -3.340 1.00 15.59 117 SER A N 1
ATOM 942 C CA . SER A 1 117 ? 12.331 24.305 -4.023 1.00 17.95 117 SER A CA 1
ATOM 943 C C . SER A 1 117 ? 10.962 24.398 -3.340 1.00 16.80 117 SER A C 1
ATOM 944 O O . SER A 1 117 ? 9.918 24.538 -4.047 1.00 14.80 117 SER A O 1
ATOM 947 N N . ASP A 1 118 ? 10.918 24.227 -2.021 1.00 14.93 118 ASP A N 1
ATOM 948 C CA . ASP A 1 118 ? 9.650 23.950 -1.319 1.00 15.43 118 ASP A CA 1
ATOM 949 C C . ASP A 1 118 ? 9.150 25.117 -0.469 1.00 14.34 118 ASP A C 1
ATOM 950 O O . ASP A 1 118 ? 8.024 25.011 -0.033 1.00 14.83 118 ASP A O 1
ATOM 955 N N . PHE A 1 119 ? 9.967 26.126 -0.159 1.00 11.59 119 PHE A N 1
ATOM 956 C CA . PHE A 1 119 ? 9.507 27.206 0.753 1.00 10.15 119 PHE A CA 1
ATOM 957 C C . PHE A 1 119 ? 9.526 28.547 0.014 1.00 9.48 119 PHE A C 1
ATOM 958 O O . PHE A 1 119 ? 8.452 29.214 -0.007 1.00 9.69 119 PHE A O 1
ATOM 966 N N . LEU A 1 120 ? 10.642 28.947 -0.588 1.00 9.38 120 LEU A N 1
ATOM 967 C CA . LEU A 1 120 ? 10.800 30.263 -1.243 1.00 8.96 120 LEU A CA 1
ATOM 968 C C . LEU A 1 120 ? 9.873 30.310 -2.468 1.00 9.68 120 LEU A C 1
ATOM 969 O O . LEU A 1 120 ? 9.463 31.393 -2.849 1.00 7.87 120 LEU A O 1
ATOM 974 N N . SER A 1 121 ? 9.606 29.139 -3.031 1.00 10.40 121 SER A N 1
ATOM 975 C CA . SER A 1 121 ? 8.666 28.991 -4.182 1.00 11.74 121 SER A CA 1
ATOM 976 C C . SER A 1 121 ? 7.256 29.471 -3.819 1.00 12.43 121 SER A C 1
ATOM 977 O O . SER A 1 121 ? 6.466 29.693 -4.771 1.00 13.62 121 SER A O 1
ATOM 980 N N . LEU A 1 122 ? 6.888 29.557 -2.536 1.00 11.66 122 LEU A N 1
ATOM 981 C CA . LEU A 1 122 ? 5.543 29.966 -2.084 1.00 13.01 122 LEU A CA 1
ATOM 982 C C . LEU A 1 122 ? 5.304 31.449 -2.322 1.00 12.44 122 LEU A C 1
ATOM 983 O O . LEU A 1 122 ? 4.150 31.834 -2.474 1.00 10.79 122 LEU A O 1
ATOM 988 N N . SER A 1 123 ? 6.345 32.277 -2.307 1.00 11.02 123 SER A N 1
ATOM 989 C CA . SER A 1 123 ? 6.190 33.740 -2.542 1.00 11.49 123 SER A CA 1
ATOM 990 C C . SER A 1 123 ? 7.533 34.408 -2.685 1.00 11.40 123 SER A C 1
ATOM 991 O O . SER A 1 123 ? 8.379 34.265 -1.781 1.00 10.66 123 SER A O 1
ATOM 994 N N . PRO A 1 124 ? 7.750 35.250 -3.724 1.00 10.40 124 PRO A N 1
ATOM 995 C CA . PRO A 1 124 ? 8.972 36.024 -3.849 1.00 9.95 124 PRO A CA 1
ATOM 996 C C . PRO A 1 124 ? 9.080 37.179 -2.829 1.00 9.39 124 PRO A C 1
ATOM 997 O O . PRO A 1 124 ? 10.121 37.833 -2.759 1.00 10.46 124 PRO A O 1
ATOM 1001 N N . ARG A 1 125 ? 8.081 37.360 -1.986 1.00 8.78 125 ARG A N 1
ATOM 1002 C CA . ARG A 1 125 ? 8.226 38.259 -0.800 1.00 9.03 125 ARG A CA 1
ATOM 1003 C C . ARG A 1 125 ? 9.208 37.648 0.205 1.00 9.47 125 ARG A C 1
ATOM 1004 O O . ARG A 1 125 ? 9.722 38.455 1.028 1.00 8.94 125 ARG A O 1
ATOM 1012 N N . LEU A 1 126 ? 9.459 36.342 0.140 1.00 9.28 126 LEU A N 1
ATOM 1013 C CA . LEU A 1 126 ? 10.423 35.639 1.043 1.00 9.46 126 LEU A CA 1
ATOM 1014 C C . LEU A 1 126 ? 11.828 35.744 0.447 1.00 9.51 126 LEU A C 1
ATOM 1015 O O . LEU A 1 126 ? 12.060 35.361 -0.721 1.00 10.52 126 LEU A O 1
ATOM 1020 N N . VAL A 1 127 ? 12.800 36.213 1.255 1.00 8.71 127 VAL A N 1
ATOM 1021 C CA . VAL A 1 127 ? 14.211 36.319 0.847 1.00 8.70 127 VAL A CA 1
ATOM 1022 C C . VAL A 1 127 ? 14.990 35.317 1.705 1.00 9.22 127 VAL A C 1
ATOM 1023 O O . VAL A 1 127 ? 15.050 35.519 2.932 1.00 8.88 127 VAL A O 1
ATOM 1027 N N . GLY A 1 128 ? 15.443 34.230 1.099 1.00 8.90 128 GLY A N 1
ATOM 1028 C CA . GLY A 1 128 ? 16.089 33.146 1.868 1.00 9.30 128 GLY A CA 1
ATOM 1029 C C . GLY A 1 128 ? 17.535 33.473 2.113 1.00 9.22 128 GLY A C 1
ATOM 1030 O O . GLY A 1 128 ? 18.207 34.027 1.239 1.00 8.30 128 GLY A O 1
ATOM 1031 N N . ALA A 1 129 ? 18.035 33.054 3.275 1.00 9.25 129 ALA A N 1
ATOM 1032 C CA . ALA A 1 129 ? 19.483 33.059 3.566 1.00 9.52 129 ALA A CA 1
ATOM 1033 C C . ALA A 1 129 ? 20.012 31.657 3.296 1.00 9.33 129 ALA A C 1
ATOM 1034 O O . ALA A 1 129 ? 19.484 30.696 3.894 1.00 9.85 129 ALA A O 1
ATOM 1036 N N . ALA A 1 130 ? 20.978 31.546 2.398 1.00 10.06 130 ALA A N 1
ATOM 1037 C CA . ALA A 1 130 ? 21.687 30.276 2.140 1.00 10.69 130 ALA A CA 1
ATOM 1038 C C . ALA A 1 130 ? 22.741 30.101 3.221 1.00 11.53 130 ALA A C 1
ATOM 1039 O O . ALA A 1 130 ? 23.439 31.084 3.497 1.00 13.08 130 ALA A O 1
ATOM 1041 N N . MET A 1 131 ? 22.859 28.893 3.731 1.00 10.26 131 MET A N 1
ATOM 1042 C CA . MET A 1 131 ? 23.962 28.515 4.636 1.00 11.13 131 MET A CA 1
ATOM 1043 C C . MET A 1 131 ? 25.215 28.239 3.805 1.00 11.56 131 MET A C 1
ATOM 1044 O O . MET A 1 131 ? 25.102 27.902 2.607 1.00 13.16 131 MET A O 1
ATOM 1049 N N . VAL A 1 132 ? 26.387 28.436 4.410 1.00 11.50 132 VAL A N 1
ATOM 1050 C CA . VAL A 1 132 ? 27.701 28.063 3.824 1.00 10.39 132 VAL A CA 1
ATOM 1051 C C . VAL A 1 132 ? 28.595 27.514 4.947 1.00 11.55 132 VAL A C 1
ATOM 1052 O O . VAL A 1 132 ? 28.382 27.874 6.128 1.00 11.79 132 VAL A O 1
ATOM 1056 N N . SER A 1 133 ? 29.520 26.607 4.615 1.00 11.77 133 SER A N 1
ATOM 1057 C CA . SER A 1 133 ? 30.286 25.885 5.675 1.00 12.05 133 SER A CA 1
ATOM 1058 C C . SER A 1 133 ? 31.042 26.905 6.552 1.00 11.10 133 SER A C 1
ATOM 1059 O O . SER A 1 133 ? 31.743 27.778 5.982 1.00 12.02 133 SER A O 1
ATOM 1062 N N . MET A 1 134 ? 30.986 26.731 7.862 1.00 11.89 134 MET A N 1
ATOM 1063 C CA . MET A 1 134 ? 31.718 27.562 8.851 1.00 13.11 134 MET A CA 1
ATOM 1064 C C . MET A 1 134 ? 33.102 26.925 9.032 1.00 15.09 134 MET A C 1
ATOM 1065 O O . MET A 1 134 ? 33.955 27.562 9.652 1.00 12.78 134 MET A O 1
ATOM 1070 N N . LEU A 1 135 ? 33.296 25.702 8.501 1.00 16.68 135 LEU A N 1
ATOM 1071 C CA . LEU A 1 135 ? 34.473 24.841 8.829 1.00 18.57 135 LEU A CA 1
ATOM 1072 C C . LEU A 1 135 ? 35.538 24.910 7.740 1.00 19.73 135 LEU A C 1
ATOM 1073 O O . LEU A 1 135 ? 36.721 24.699 8.076 1.00 21.53 135 LEU A O 1
ATOM 1078 N N . ASP A 1 136 ? 35.140 25.078 6.477 1.00 20.85 136 ASP A N 1
ATOM 1079 C CA . ASP A 1 136 ? 36.036 24.916 5.307 1.00 21.94 136 ASP A CA 1
ATOM 1080 C C . ASP A 1 136 ? 35.760 26.015 4.272 1.00 22.36 136 ASP A C 1
ATOM 1081 O O . ASP A 1 136 ? 34.629 26.096 3.743 1.00 21.40 136 ASP A O 1
ATOM 1086 N N . THR A 1 137 ? 36.772 26.816 3.959 1.00 22.19 137 THR A N 1
ATOM 1087 C CA . THR A 1 137 ? 36.644 28.008 3.090 1.00 20.88 137 THR A CA 1
ATOM 1088 C C . THR A 1 137 ? 36.292 27.562 1.664 1.00 23.14 137 THR A C 1
ATOM 1089 O O . THR A 1 137 ? 35.346 28.120 1.088 1.00 18.65 137 THR A O 1
ATOM 1093 N N . ASP A 1 138 ? 36.992 26.565 1.104 1.00 23.34 138 ASP A N 1
ATOM 1094 C CA . ASP A 1 138 ? 36.715 26.077 -0.278 1.00 24.41 138 ASP A CA 1
ATOM 1095 C C . ASP A 1 138 ? 35.228 25.692 -0.378 1.00 21.07 138 ASP A C 1
ATOM 1096 O O . ASP A 1 138 ? 34.580 26.137 -1.339 1.00 20.19 138 ASP A O 1
ATOM 1101 N N . ASP A 1 139 ? 34.720 24.919 0.588 1.00 20.65 139 ASP A N 1
ATOM 1102 C CA . ASP A 1 139 ? 33.305 24.453 0.688 1.00 20.17 139 ASP A CA 1
ATOM 1103 C C . ASP A 1 139 ? 32.393 25.695 0.784 1.00 20.26 139 ASP A C 1
ATOM 1104 O O . ASP A 1 139 ? 31.316 25.697 0.168 1.00 20.04 139 ASP A O 1
ATOM 1109 N N . ALA A 1 140 ? 32.770 26.704 1.579 1.00 18.72 140 ALA A N 1
ATOM 1110 C CA . ALA A 1 140 ? 31.906 27.890 1.787 1.00 18.06 140 ALA A CA 1
ATOM 1111 C C . ALA A 1 140 ? 31.804 28.684 0.477 1.00 17.41 140 ALA A C 1
ATOM 1112 O O . ALA A 1 140 ? 30.678 29.048 0.083 1.00 16.70 140 ALA A O 1
ATOM 1114 N N . VAL A 1 141 ? 32.934 28.910 -0.192 1.00 16.79 141 VAL A N 1
ATOM 1115 C CA . VAL A 1 141 ? 32.997 29.695 -1.449 1.00 19.87 141 VAL A CA 1
ATOM 1116 C C . VAL A 1 141 ? 32.226 28.932 -2.523 1.00 18.76 141 VAL A C 1
ATOM 1117 O O . VAL A 1 141 ? 31.487 29.574 -3.239 1.00 20.06 141 VAL A O 1
ATOM 1121 N N . ALA A 1 142 ? 32.450 27.622 -2.648 1.00 19.54 142 ALA A N 1
ATOM 1122 C CA . ALA A 1 142 ? 31.729 26.765 -3.618 1.00 20.61 142 ALA A CA 1
ATOM 1123 C C . ALA A 1 142 ? 30.229 26.973 -3.443 1.00 20.76 142 ALA A C 1
ATOM 1124 O O . ALA A 1 142 ? 29.570 27.269 -4.456 1.00 21.04 142 ALA A O 1
ATOM 1126 N N . GLU A 1 143 ? 29.707 26.776 -2.220 1.00 20.44 143 GLU A N 1
ATOM 1127 C CA . GLU A 1 143 ? 28.249 26.837 -1.921 1.00 19.35 143 GLU A CA 1
ATOM 1128 C C . GLU A 1 143 ? 27.751 28.276 -2.102 1.00 18.22 143 GLU A C 1
ATOM 1129 O O . GLU A 1 143 ? 26.637 28.436 -2.587 1.00 17.41 143 GLU A O 1
ATOM 1135 N N . LEU A 1 144 ? 28.524 29.298 -1.740 1.00 19.30 144 LEU A N 1
ATOM 1136 C CA . LEU A 1 144 ? 28.079 30.699 -1.960 1.00 18.58 144 LEU A CA 1
ATOM 1137 C C . LEU A 1 144 ? 27.854 30.938 -3.462 1.00 19.51 144 LEU A C 1
ATOM 1138 O O . LEU A 1 144 ? 26.795 31.504 -3.816 1.00 17.36 144 LEU A O 1
ATOM 1143 N N . ARG A 1 145 ? 28.807 30.501 -4.302 1.00 21.65 145 ARG A N 1
ATOM 1144 C CA . ARG A 1 145 ? 28.745 30.618 -5.785 1.00 21.81 145 ARG A CA 1
ATOM 1145 C C . ARG A 1 145 ? 27.542 29.816 -6.297 1.00 19.82 145 ARG A C 1
ATOM 1146 O O . ARG A 1 145 ? 26.804 30.358 -7.101 1.00 19.37 145 ARG A O 1
ATOM 1154 N N . ARG A 1 146 ? 27.319 28.597 -5.806 1.00 18.56 146 ARG A N 1
ATOM 1155 C CA . ARG A 1 146 ? 26.177 27.758 -6.234 1.00 18.82 146 ARG A CA 1
ATOM 1156 C C . ARG A 1 146 ? 24.885 28.451 -5.799 1.00 18.70 146 ARG A C 1
ATOM 1157 O O . ARG A 1 146 ? 23.912 28.538 -6.609 1.00 16.01 146 ARG A O 1
ATOM 1165 N N . ALA A 1 147 ? 24.891 29.017 -4.589 1.00 16.46 147 ALA A N 1
ATOM 1166 C CA . ALA A 1 147 ? 23.693 29.701 -4.052 1.00 17.61 147 ALA A CA 1
ATOM 1167 C C . ALA A 1 147 ? 23.389 30.956 -4.884 1.00 15.19 147 ALA A C 1
ATOM 1168 O O . ALA A 1 147 ? 22.204 31.250 -5.140 1.00 17.23 147 ALA A O 1
ATOM 1170 N N . ALA A 1 148 ? 24.413 31.666 -5.309 1.00 16.76 148 ALA A N 1
ATOM 1171 C CA . ALA A 1 148 ? 24.300 32.913 -6.091 1.00 19.48 148 ALA A CA 1
ATOM 1172 C C . ALA A 1 148 ? 23.645 32.572 -7.434 1.00 22.81 148 ALA A C 1
ATOM 1173 O O . ALA A 1 148 ? 22.652 33.267 -7.829 1.00 18.71 148 ALA A O 1
ATOM 1175 N N . ASP A 1 149 ? 24.098 31.481 -8.063 1.00 25.53 149 ASP A N 1
ATOM 1176 C CA . ASP A 1 149 ? 23.519 31.020 -9.359 1.00 26.50 149 ASP A CA 1
ATOM 1177 C C . ASP A 1 149 ? 22.047 30.684 -9.164 1.00 26.50 149 ASP A C 1
ATOM 1178 O O . ASP A 1 149 ? 21.275 30.970 -10.078 1.00 29.81 149 ASP A O 1
ATOM 1183 N N . LEU A 1 150 ? 21.689 30.092 -8.023 1.00 22.79 150 LEU A N 1
ATOM 1184 C CA . LEU A 1 150 ? 20.301 29.744 -7.661 1.00 20.02 150 LEU A CA 1
ATOM 1185 C C . LEU A 1 150 ? 19.453 30.987 -7.335 1.00 18.03 150 LEU A C 1
ATOM 1186 O O . LEU A 1 150 ? 18.241 30.820 -7.181 1.00 16.80 150 LEU A O 1
ATOM 1191 N N . GLY A 1 151 ? 20.041 32.183 -7.245 1.00 18.04 151 GLY A N 1
ATOM 1192 C CA . GLY A 1 151 ? 19.283 33.439 -7.059 1.00 16.15 151 GLY A CA 1
ATOM 1193 C C . GLY A 1 151 ? 19.317 33.899 -5.599 1.00 15.56 151 GLY A C 1
ATOM 1194 O O . GLY A 1 151 ? 18.711 34.928 -5.253 1.00 14.38 151 GLY A O 1
ATOM 1195 N N . TYR A 1 152 ? 20.030 33.188 -4.727 1.00 14.19 152 TYR A N 1
ATOM 1196 C CA . TYR A 1 152 ? 20.160 33.648 -3.320 1.00 12.64 152 TYR A CA 1
ATOM 1197 C C . TYR A 1 152 ? 20.832 35.015 -3.289 1.00 11.43 152 TYR A C 1
ATOM 1198 O O . TYR A 1 152 ? 21.767 35.284 -4.077 1.00 11.28 152 TYR A O 1
ATOM 1207 N N . GLN A 1 153 ? 20.412 35.824 -2.321 1.00 10.83 153 GLN A N 1
ATOM 1208 C CA . GLN A 1 153 ? 20.780 37.248 -2.161 1.00 11.81 153 GLN A CA 1
ATOM 1209 C C . GLN A 1 153 ? 21.644 37.438 -0.912 1.00 11.52 153 GLN A C 1
ATOM 1210 O O . GLN A 1 153 ? 22.275 38.489 -0.799 1.00 11.49 153 GLN A O 1
ATOM 1216 N N . THR A 1 154 ? 21.632 36.471 0.008 1.00 11.84 154 THR A N 1
ATOM 1217 C CA . THR A 1 154 ? 22.386 36.593 1.289 1.00 11.53 154 THR A CA 1
ATOM 1218 C C . THR A 1 154 ? 22.794 35.197 1.744 1.00 11.67 154 THR A C 1
ATOM 1219 O O . THR A 1 154 ? 22.099 34.215 1.427 1.00 10.87 154 THR A O 1
ATOM 1223 N N . VAL A 1 155 ? 23.896 35.105 2.484 1.00 12.35 155 VAL A N 1
ATOM 1224 C CA . VAL A 1 155 ? 24.332 33.845 3.136 1.00 12.54 155 VAL A CA 1
ATOM 1225 C C . VAL A 1 155 ? 24.310 34.053 4.649 1.00 12.05 155 VAL A C 1
ATOM 1226 O O . VAL A 1 155 ? 24.553 35.212 5.102 1.00 12.03 155 VAL A O 1
ATOM 1230 N N . PHE A 1 156 ? 23.966 32.995 5.374 1.00 10.81 156 PHE A N 1
ATOM 1231 C CA . PHE A 1 156 ? 23.993 32.980 6.849 1.00 10.93 156 PHE A CA 1
ATOM 1232 C C . PHE A 1 156 ? 25.384 32.519 7.302 1.00 10.59 156 PHE A C 1
ATOM 1233 O O . PHE A 1 156 ? 25.849 31.467 6.833 1.00 10.68 156 PHE A O 1
ATOM 1241 N N . LEU A 1 157 ? 26.005 33.266 8.214 1.00 10.50 157 LEU A N 1
ATOM 1242 C CA . LEU A 1 157 ? 27.179 32.827 9.010 1.00 10.89 157 LEU A CA 1
ATOM 1243 C C . LEU A 1 157 ? 26.782 32.867 10.487 1.00 10.17 157 LEU A C 1
ATOM 1244 O O . LEU A 1 157 ? 26.124 33.802 10.900 1.00 9.91 157 LEU A O 1
ATOM 1249 N N . ALA A 1 158 ? 27.209 31.878 11.264 1.00 9.00 158 ALA A N 1
ATOM 1250 C CA . ALA A 1 158 ? 27.019 31.861 12.712 1.00 9.39 158 ALA A CA 1
ATOM 1251 C C . ALA A 1 158 ? 27.899 32.937 13.383 1.00 8.88 158 ALA A C 1
ATOM 1252 O O . ALA A 1 158 ? 28.976 33.284 12.892 1.00 9.07 158 ALA A O 1
ATOM 1254 N N . ALA A 1 159 ? 27.375 33.523 14.433 1.00 8.81 159 ALA A N 1
ATOM 1255 C CA . ALA A 1 159 ? 28.048 34.606 15.185 1.00 9.03 159 ALA A CA 1
ATOM 1256 C C . ALA A 1 159 ? 29.319 34.086 15.883 1.00 9.58 159 ALA A C 1
ATOM 1257 O O . ALA A 1 159 ? 30.274 34.873 15.995 1.00 8.80 159 ALA A O 1
ATOM 1259 N N . THR A 1 160 ? 29.312 32.839 16.345 1.00 10.64 160 THR A N 1
ATOM 1260 C CA . THR A 1 160 ? 30.531 32.218 16.952 1.00 10.82 160 THR A CA 1
ATOM 1261 C C . THR A 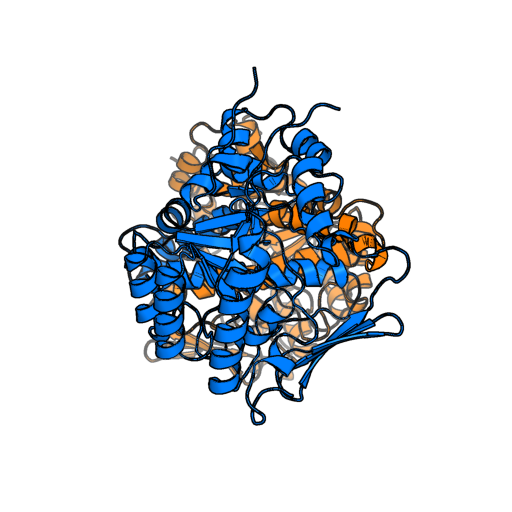1 160 ? 31.088 31.177 15.986 1.00 10.79 160 THR A C 1
ATOM 1262 O O . THR A 1 160 ? 30.523 30.105 15.883 1.00 12.07 160 THR A O 1
ATOM 1266 N N . PRO A 1 161 ? 32.174 31.479 15.251 1.00 10.91 161 PRO A N 1
ATOM 1267 C CA . PRO A 1 161 ? 32.788 30.552 14.316 1.00 11.15 161 PRO A CA 1
ATOM 1268 C C . PRO A 1 161 ? 33.601 29.528 15.091 1.00 12.35 161 PRO A C 1
ATOM 1269 O O . PRO A 1 161 ? 33.900 29.723 16.273 1.00 12.45 161 PRO A O 1
ATOM 1273 N N . PRO A 1 162 ? 33.929 28.396 14.431 1.00 13.99 162 PRO A N 1
ATOM 1274 C CA . PRO A 1 162 ? 34.700 27.336 15.063 1.00 14.58 162 PRO A CA 1
ATOM 1275 C C . PRO A 1 162 ? 36.038 27.883 15.567 1.00 16.73 162 PRO A C 1
ATOM 1276 O O . PRO A 1 162 ? 36.618 28.799 14.989 1.00 14.55 162 PRO A O 1
ATOM 1280 N N . PRO A 1 163 ? 36.592 27.311 16.660 1.00 21.13 163 PRO A N 1
ATOM 1281 C CA . PRO A 1 163 ? 37.849 27.815 17.221 1.00 21.74 163 PRO A CA 1
ATOM 1282 C C . PRO A 1 163 ? 38.965 27.790 16.167 1.00 19.84 163 PRO A C 1
ATOM 1283 O O . PRO A 1 163 ? 39.093 26.807 15.461 1.00 21.41 163 PRO A O 1
ATOM 1287 N N . GLY A 1 164 ? 39.688 28.896 16.031 1.00 19.37 164 GLY A N 1
ATOM 1288 C CA . GLY A 1 164 ? 40.752 29.077 15.032 1.00 18.68 164 GLY A CA 1
ATOM 1289 C C . GLY A 1 164 ? 40.244 29.673 13.732 1.00 18.52 164 GLY A C 1
ATOM 1290 O O . GLY A 1 164 ? 41.072 30.007 12.878 1.00 18.05 164 GLY A O 1
ATOM 1291 N N . ARG A 1 165 ? 38.921 29.803 13.572 1.00 17.13 165 ARG A N 1
ATOM 1292 C CA . ARG A 1 165 ? 38.302 30.390 12.356 1.00 16.72 165 ARG A CA 1
ATOM 1293 C C . ARG A 1 165 ? 37.594 31.696 12.740 1.00 16.89 165 ARG A C 1
ATOM 1294 O O . ARG A 1 165 ? 36.585 32.017 12.117 1.00 15.26 165 ARG A O 1
ATOM 1302 N N . GLU A 1 166 ? 38.144 32.470 13.677 1.00 16.86 166 GLU A N 1
ATOM 1303 C CA . GLU A 1 166 ? 37.598 33.815 14.031 1.00 17.22 166 GLU A CA 1
ATOM 1304 C C . GLU A 1 166 ? 37.540 34.702 12.781 1.00 15.17 166 GLU A C 1
ATOM 1305 O O . GLU A 1 166 ? 38.301 34.471 11.838 1.00 16.00 166 GLU A O 1
ATOM 1311 N N . PHE A 1 167 ? 36.689 35.731 12.755 1.00 14.41 167 PHE A N 1
ATOM 1312 C CA . PHE A 1 167 ? 36.406 36.485 11.506 1.00 13.65 167 PHE A CA 1
ATOM 1313 C C . PHE A 1 167 ? 37.559 37.407 11.089 1.00 14.18 167 PHE A C 1
ATOM 1314 O O . PHE A 1 167 ? 37.521 37.930 9.953 1.00 14.95 167 PHE A O 1
ATOM 1322 N N . ASN A 1 168 ? 38.564 37.583 11.945 1.00 14.75 168 ASN A N 1
ATOM 1323 C CA . ASN A 1 168 ? 39.760 38.395 11.612 1.00 15.08 168 ASN A CA 1
ATOM 1324 C C . ASN A 1 168 ? 40.839 37.543 10.936 1.00 16.56 168 ASN A C 1
ATOM 1325 O O . ASN A 1 168 ? 41.874 38.135 10.540 1.00 17.84 168 ASN A O 1
ATOM 1330 N N . MET A 1 169 ? 40.623 36.233 10.777 1.00 19.32 169 MET A N 1
ATOM 1331 C CA . MET A 1 169 ? 41.666 35.325 10.216 1.00 21.34 169 MET A CA 1
ATOM 1332 C C . MET A 1 169 ? 41.646 35.334 8.689 1.00 23.04 169 MET A C 1
ATOM 1333 O O . MET A 1 169 ? 40.563 35.433 8.097 1.00 22.87 169 MET A O 1
ATOM 1338 N N . ASP A 1 170 ? 42.833 35.170 8.089 1.00 23.29 170 ASP A N 1
ATOM 1339 C CA . ASP A 1 170 ? 43.082 35.086 6.622 1.00 26.27 170 ASP A CA 1
ATOM 1340 C C . ASP A 1 170 ? 42.195 34.016 5.980 1.00 22.29 170 ASP A C 1
ATOM 1341 O O . ASP A 1 170 ? 41.837 34.143 4.816 1.00 22.55 170 ASP A O 1
ATOM 1346 N N . VAL A 1 171 ? 41.830 32.994 6.739 1.00 23.77 171 VAL A N 1
ATOM 1347 C CA . VAL A 1 171 ? 41.072 31.820 6.230 1.00 24.30 171 VAL A CA 1
ATOM 1348 C C . VAL A 1 171 ? 39.768 32.258 5.536 1.00 25.03 171 VAL A C 1
ATOM 1349 O O . VAL A 1 171 ? 39.328 31.520 4.640 1.00 24.65 171 VAL A O 1
ATOM 1353 N N . TRP A 1 172 ? 39.180 33.407 5.907 1.00 20.94 172 TRP A N 1
ATOM 1354 C CA . TRP A 1 172 ? 37.890 33.920 5.369 1.00 19.91 172 TRP A CA 1
ATOM 1355 C C . TRP A 1 172 ? 38.075 34.765 4.106 1.00 18.98 172 TRP A C 1
ATOM 1356 O O . TRP A 1 172 ? 37.052 35.072 3.459 1.00 18.29 172 TRP A O 1
ATOM 1367 N N . GLU A 1 173 ? 39.283 35.229 3.801 1.00 20.41 173 GLU A N 1
ATOM 1368 C CA . GLU A 1 173 ? 39.475 36.237 2.738 1.00 21.38 173 GLU A CA 1
ATOM 1369 C C . GLU A 1 173 ? 38.795 35.740 1.463 1.00 21.11 173 GLU A C 1
ATOM 1370 O O . GLU A 1 173 ? 38.103 36.495 0.789 1.00 22.04 173 GLU A O 1
ATOM 1376 N N . PRO A 1 174 ? 38.973 34.467 1.050 1.00 20.62 174 PRO A N 1
ATOM 1377 C CA . PRO A 1 174 ? 38.345 33.990 -0.185 1.00 21.42 174 PRO A CA 1
ATOM 1378 C C . PRO A 1 174 ? 36.816 34.126 -0.215 1.00 22.09 174 PRO A C 1
ATOM 1379 O O . PRO A 1 174 ? 36.283 34.380 -1.286 1.00 19.70 174 PRO A O 1
ATOM 1383 N N . LEU A 1 175 ? 36.165 33.969 0.946 1.00 20.63 175 LEU A N 1
ATOM 1384 C CA . LEU A 1 175 ? 34.687 34.104 1.060 1.00 19.93 175 LEU A CA 1
ATOM 1385 C C . LEU A 1 175 ? 34.293 35.582 0.985 1.00 18.57 175 LEU A C 1
ATOM 1386 O O . LEU A 1 175 ? 33.293 35.862 0.341 1.00 19.31 175 LEU A O 1
ATOM 1391 N N . TRP A 1 176 ? 35.059 36.495 1.600 1.00 18.63 176 TRP A N 1
ATOM 1392 C CA . TRP A 1 176 ? 34.810 37.961 1.496 1.00 17.28 176 TRP A CA 1
ATOM 1393 C C . TRP A 1 176 ? 34.894 38.360 0.017 1.00 18.01 176 TRP A C 1
ATOM 1394 O O . TRP A 1 176 ? 34.006 39.077 -0.457 1.00 17.72 176 TRP A O 1
ATOM 1405 N N . ALA A 1 177 ? 35.913 37.875 -0.709 1.00 19.07 177 ALA A N 1
ATOM 1406 C CA . ALA A 1 177 ? 36.088 38.189 -2.145 1.00 21.05 177 ALA A CA 1
ATOM 1407 C C . ALA A 1 177 ? 34.887 37.649 -2.926 1.00 18.98 177 ALA A C 1
ATOM 1408 O O . ALA A 1 177 ? 34.297 38.392 -3.717 1.00 20.79 177 ALA A O 1
ATOM 1410 N N . ALA A 1 178 ? 34.468 36.418 -2.658 1.00 20.36 178 ALA A N 1
ATOM 1411 C CA . ALA A 1 178 ? 33.382 35.748 -3.407 1.00 20.18 178 ALA A CA 1
ATOM 1412 C C . ALA A 1 178 ? 32.050 36.459 -3.154 1.00 20.24 178 ALA A C 1
ATOM 1413 O O . ALA A 1 178 ? 31.275 36.673 -4.104 1.00 18.84 178 ALA A O 1
ATOM 1415 N N . ALA A 1 179 ? 31.772 36.817 -1.903 1.00 20.21 179 ALA A N 1
ATOM 1416 C CA . ALA A 1 179 ? 30.511 37.502 -1.533 1.00 21.00 179 ALA A CA 1
ATOM 1417 C C . ALA A 1 179 ? 30.445 38.858 -2.240 1.00 20.15 179 ALA A C 1
ATOM 1418 O O . ALA A 1 179 ? 29.411 39.188 -2.798 1.00 21.42 179 ALA A O 1
ATOM 1420 N N . GLU A 1 180 ? 31.523 39.626 -2.205 1.00 20.63 180 GLU A N 1
ATOM 1421 C CA . GLU A 1 180 ? 31.578 40.966 -2.836 1.00 22.33 180 GLU A CA 1
ATOM 1422 C C . GLU A 1 180 ? 31.328 40.820 -4.343 1.00 23.62 180 GLU A C 1
ATOM 1423 O O . GLU A 1 180 ? 30.442 41.485 -4.863 1.00 24.57 180 GLU A O 1
ATOM 1429 N N . GLU A 1 181 ? 32.065 39.933 -5.000 1.00 27.71 181 GLU A N 1
ATOM 1430 C CA . GLU A 1 181 ? 31.911 39.611 -6.445 1.00 31.41 181 GLU A CA 1
ATOM 1431 C C . GLU A 1 181 ? 30.433 39.337 -6.733 1.00 28.57 181 GLU A C 1
ATOM 1432 O O . GLU A 1 181 ? 29.910 39.941 -7.645 1.00 28.06 181 GLU A O 1
ATOM 1438 N N . ALA A 1 182 ? 29.786 38.491 -5.930 1.00 24.16 182 ALA A N 1
ATOM 1439 C CA . ALA A 1 182 ? 28.411 38.007 -6.151 1.00 22.89 182 ALA A CA 1
ATOM 1440 C C . ALA A 1 182 ? 27.373 39.045 -5.706 1.00 21.25 182 ALA A C 1
ATOM 1441 O O . ALA A 1 182 ? 26.193 38.797 -5.971 1.00 21.29 182 ALA A O 1
ATOM 1443 N N . GLY A 1 183 ? 27.777 40.129 -5.025 1.00 22.75 183 GLY A N 1
ATOM 1444 C CA . GLY A 1 183 ? 26.833 41.121 -4.460 1.00 20.54 183 GLY A CA 1
ATOM 1445 C C . GLY A 1 183 ? 26.014 40.489 -3.336 1.00 20.39 183 GLY A C 1
ATOM 1446 O O . GLY A 1 183 ? 24.909 40.902 -3.095 1.00 20.23 183 GLY A O 1
ATOM 1447 N N . MET A 1 184 ? 26.557 39.474 -2.676 1.00 17.11 184 MET A N 1
ATOM 1448 C CA A MET A 1 184 ? 25.824 38.721 -1.643 0.50 18.25 184 MET A CA 1
ATOM 1449 C CA B MET A 1 184 ? 25.851 38.685 -1.636 0.50 17.86 184 MET A CA 1
ATOM 1450 C C . MET A 1 184 ? 26.032 39.399 -0.290 1.00 17.11 184 MET A C 1
ATOM 1451 O O . MET A 1 184 ? 27.218 39.640 0.086 1.00 18.41 184 MET A O 1
ATOM 1460 N N . THR A 1 185 ? 24.937 39.747 0.371 1.00 15.50 185 THR A N 1
ATOM 1461 C CA . THR A 1 185 ? 24.983 40.248 1.766 1.00 14.61 185 THR A CA 1
ATOM 1462 C C . THR A 1 185 ? 25.425 39.098 2.665 1.00 12.42 185 THR A C 1
ATOM 1463 O O . THR A 1 185 ? 24.871 37.987 2.536 1.00 12.06 185 THR A O 1
ATOM 1467 N N . VAL A 1 186 ? 26.339 39.363 3.596 1.00 11.55 186 VAL A N 1
ATOM 1468 C CA . VAL A 1 186 ? 26.692 38.384 4.657 1.00 11.11 186 VAL A CA 1
ATOM 1469 C C . VAL A 1 186 ? 25.837 38.686 5.904 1.00 10.21 186 VAL A C 1
ATOM 1470 O O . VAL A 1 186 ? 25.997 39.772 6.492 1.00 11.28 186 VAL A O 1
ATOM 1474 N N . SER A 1 187 ? 24.958 37.760 6.290 1.00 8.82 187 SER A N 1
ATOM 1475 C CA . SER A 1 187 ? 24.005 37.880 7.415 1.00 8.36 187 SER A CA 1
ATOM 1476 C C . SER A 1 187 ? 24.496 37.005 8.561 1.00 8.29 187 SER A C 1
ATOM 1477 O O . SER A 1 187 ? 24.444 35.766 8.433 1.00 8.33 187 SER A O 1
ATOM 1480 N N . ILE A 1 188 ? 24.970 37.653 9.623 1.00 8.22 188 ILE A N 1
ATOM 1481 C CA . ILE A 1 188 ? 25.491 36.985 10.840 1.00 7.73 188 ILE A CA 1
ATOM 1482 C C . ILE A 1 188 ? 24.376 37.032 11.863 1.00 7.19 188 ILE A C 1
ATOM 1483 O O . ILE A 1 188 ? 23.970 38.130 12.282 1.00 6.80 188 ILE A O 1
ATOM 1488 N N . HIS A 1 189 ? 23.771 35.890 12.132 1.00 6.78 189 HIS A N 1
ATOM 1489 C CA . HIS A 1 189 ? 22.614 35.835 13.044 1.00 6.44 189 HIS A CA 1
ATOM 1490 C C . HIS A 1 189 ? 23.133 35.457 14.421 1.00 7.90 189 HIS A C 1
ATOM 1491 O O . HIS A 1 189 ? 23.889 34.466 14.557 1.00 7.36 189 HIS A O 1
ATOM 1498 N N . ILE A 1 190 ? 22.692 36.178 15.443 1.00 9.45 190 ILE A N 1
ATOM 1499 C CA . ILE A 1 190 ? 23.215 35.852 16.791 1.00 10.80 190 ILE A CA 1
ATOM 1500 C C . ILE A 1 190 ? 22.647 34.538 17.324 1.00 11.53 190 ILE A C 1
ATOM 1501 O O . ILE A 1 190 ? 21.674 33.927 16.760 1.00 11.03 190 ILE A O 1
ATOM 1506 N N . GLY A 1 191 ? 23.246 34.095 18.432 1.00 11.16 191 GLY A N 1
ATOM 1507 C CA . GLY A 1 191 ? 22.760 32.930 19.171 1.00 11.33 191 GLY A CA 1
ATOM 1508 C C . GLY A 1 191 ? 23.095 31.657 18.433 1.00 10.80 191 GLY A C 1
ATOM 1509 O O . GLY A 1 191 ? 22.425 30.696 18.699 1.00 14.33 191 GLY A O 1
ATOM 1510 N N . THR A 1 192 ? 24.074 31.684 17.536 1.00 11.35 192 THR A N 1
ATOM 1511 C CA . THR A 1 192 ? 24.477 30.556 16.662 1.00 13.23 192 THR A CA 1
ATOM 1512 C C . THR A 1 192 ? 25.987 30.296 16.758 1.00 13.90 192 THR A C 1
ATOM 1513 O O . THR A 1 192 ? 26.752 31.274 17.022 1.00 12.37 192 THR A O 1
ATOM 1517 N N . GLY A 1 193 ? 26.389 29.036 16.530 1.00 15.62 193 GLY A N 1
ATOM 1518 C CA . GLY A 1 193 ? 27.771 28.556 16.758 1.00 17.90 193 GLY A CA 1
ATOM 1519 C C . GLY A 1 193 ? 27.924 28.073 18.190 1.00 21.68 193 GLY A C 1
ATOM 1520 O O . GLY A 1 193 ? 26.924 28.129 18.948 1.00 22.30 193 GLY A O 1
ATOM 1521 N N . ALA A 1 194 ? 29.074 27.535 18.583 1.00 26.23 194 ALA A N 1
ATOM 1522 C CA . ALA A 1 194 ? 29.161 26.885 19.919 1.00 38.61 194 ALA A CA 1
ATOM 1523 C C . ALA A 1 194 ? 28.800 27.935 20.991 1.00 45.40 194 ALA A C 1
ATOM 1524 O O . ALA A 1 194 ? 29.149 29.122 20.779 1.00 44.54 194 ALA A O 1
ATOM 1526 N N . ASP A 1 195 ? 28.084 27.551 22.059 1.00 56.93 195 ASP A N 1
ATOM 1527 C CA . ASP A 1 195 ? 27.581 28.494 23.111 1.00 67.85 195 ASP A CA 1
ATOM 1528 C C . ASP A 1 195 ? 28.708 28.859 24.103 1.00 68.88 195 ASP A C 1
ATOM 1529 O O . ASP A 1 195 ? 28.999 28.060 25.011 1.00 70.39 195 ASP A O 1
ATOM 1534 N N . THR A 1 196 ? 29.293 30.054 23.943 1.00 74.12 196 THR A N 1
ATOM 1535 C CA . THR A 1 196 ? 30.535 30.549 24.614 1.00 76.69 196 THR A CA 1
ATOM 1536 C C . THR A 1 196 ? 30.357 30.566 26.143 1.00 73.08 196 THR A C 1
ATOM 1537 O O . THR A 1 196 ? 31.184 29.938 26.842 1.00 65.71 196 THR A O 1
ATOM 1541 N N . VAL A 1 197 ? 29.333 31.276 26.633 1.00 64.47 197 VAL A N 1
ATOM 1542 C CA . VAL A 1 197 ? 29.051 31.508 28.083 1.00 58.62 197 VAL A CA 1
ATOM 1543 C C . VAL A 1 197 ? 27.571 31.202 28.318 1.00 53.86 197 VAL A C 1
ATOM 1544 O O . VAL A 1 197 ? 26.765 31.614 27.467 1.00 47.56 197 VAL A O 1
ATOM 1548 N N . VAL A 1 198 ? 27.238 30.514 29.419 1.00 50.03 198 VAL A N 1
ATOM 1549 C CA . VAL A 1 198 ? 25.828 30.238 29.843 1.00 48.78 198 VAL A CA 1
ATOM 1550 C C . VAL A 1 198 ? 25.694 30.552 31.344 1.00 44.75 198 VAL A C 1
ATOM 1551 O O . VAL A 1 198 ? 26.429 29.941 32.141 1.00 46.68 198 VAL A O 1
ATOM 1555 N N . ALA A 1 199 ? 24.792 31.477 31.701 1.00 43.32 199 ALA A N 1
ATOM 1556 C CA . ALA A 1 199 ? 24.498 31.898 33.096 1.00 42.04 199 ALA A CA 1
ATOM 1557 C C . ALA A 1 199 ? 23.540 30.896 33.742 1.00 41.55 199 ALA A C 1
ATOM 1558 O O . ALA A 1 199 ? 22.510 30.614 33.116 1.00 41.81 199 ALA A O 1
ATOM 1560 N N . ARG A 1 200 ? 23.860 30.423 34.952 1.00 43.76 200 ARG A N 1
ATOM 1561 C CA . ARG A 1 200 ? 23.105 29.355 35.667 1.00 47.78 200 ARG A CA 1
ATOM 1562 C C . ARG A 1 200 ? 22.352 29.918 36.876 1.00 41.07 200 ARG A C 1
ATOM 1563 O O . ARG A 1 200 ? 21.411 29.243 37.324 1.00 40.90 200 ARG A O 1
ATOM 1571 N N . GLY A 1 201 ? 22.722 31.097 37.386 1.00 31.38 201 GLY A N 1
ATOM 1572 C CA . GLY A 1 201 ? 22.123 31.625 38.621 1.00 27.34 201 GLY A CA 1
ATOM 1573 C C . GLY A 1 201 ? 20.940 32.575 38.399 1.00 23.71 201 GLY A C 1
ATOM 1574 O O . GLY A 1 201 ? 20.349 32.686 37.322 1.00 23.78 201 GLY A O 1
ATOM 1575 N N . PRO A 1 202 ? 20.596 33.344 39.442 1.00 19.47 202 PRO A N 1
ATOM 1576 C CA . PRO A 1 202 ? 19.499 34.301 39.399 1.00 17.67 202 PRO A CA 1
ATOM 1577 C C . PRO A 1 202 ? 19.604 35.282 38.223 1.00 15.63 202 PRO A C 1
ATOM 1578 O O . PRO A 1 202 ? 20.694 35.767 37.937 1.00 13.91 202 PRO A O 1
ATOM 1582 N N . GLY A 1 203 ? 18.478 35.515 37.552 1.00 14.18 203 GLY A N 1
ATOM 1583 C CA . GLY A 1 203 ? 18.386 36.446 36.421 1.00 12.75 203 GLY A CA 1
ATOM 1584 C C . GLY A 1 203 ? 18.858 35.784 35.135 1.00 11.71 203 GLY A C 1
ATOM 1585 O O . GLY A 1 203 ? 19.177 36.501 34.181 1.00 11.22 203 GLY A O 1
ATOM 1586 N N . GLY A 1 204 ? 18.943 34.461 35.125 1.00 11.48 204 GLY A N 1
ATOM 1587 C CA . GLY A 1 204 ? 19.602 33.730 34.032 1.00 11.92 204 GLY A CA 1
ATOM 1588 C C . GLY A 1 204 ? 18.957 34.024 32.684 1.00 11.21 204 GLY A C 1
ATOM 1589 O O . GLY A 1 204 ? 19.694 34.110 31.709 1.00 10.99 204 GLY A O 1
ATOM 1590 N N . ALA A 1 205 ? 17.626 34.153 32.625 1.00 11.73 205 ALA A N 1
ATOM 1591 C CA . ALA A 1 205 ? 16.926 34.318 31.321 1.00 10.75 205 ALA A CA 1
ATOM 1592 C C . ALA A 1 205 ? 17.336 35.671 30.715 1.00 10.50 205 ALA A C 1
ATOM 1593 O O . ALA A 1 205 ? 17.730 35.726 29.534 1.00 10.82 205 ALA A O 1
ATOM 1595 N N . VAL A 1 206 ? 17.339 36.726 31.525 1.00 9.61 206 VAL A N 1
ATOM 1596 C CA . VAL A 1 206 ? 17.755 38.078 31.072 1.00 9.22 206 VAL A CA 1
ATOM 1597 C C . VAL A 1 206 ? 19.266 38.060 30.788 1.00 9.31 206 VAL A C 1
ATOM 1598 O O . VAL A 1 206 ? 19.675 38.576 29.715 1.00 10.03 206 VAL A O 1
ATOM 1602 N N . ILE A 1 207 ? 20.087 37.500 31.680 1.00 9.47 207 ILE A N 1
ATOM 1603 C CA . ILE A 1 207 ? 21.568 37.468 31.466 1.00 10.64 207 ILE A CA 1
ATOM 1604 C C . ILE A 1 207 ? 21.913 36.740 30.160 1.00 11.27 207 ILE A C 1
ATOM 1605 O O . ILE A 1 207 ? 22.670 37.301 29.360 1.00 9.61 207 ILE A O 1
ATOM 1610 N N . ASN A 1 208 ? 21.353 35.553 29.920 1.00 11.89 208 ASN A N 1
ATOM 1611 C CA . ASN A 1 208 ? 21.662 34.772 28.697 1.00 13.47 208 ASN A CA 1
ATOM 1612 C C . ASN A 1 208 ? 21.242 35.540 27.450 1.00 11.53 208 ASN A C 1
ATOM 1613 O O . ASN A 1 208 ? 21.968 35.485 26.449 1.00 11.97 208 ASN A O 1
ATOM 1618 N N . TYR A 1 209 ? 20.165 36.306 27.515 1.00 12.08 209 TYR A N 1
ATOM 1619 C CA . TYR A 1 209 ? 19.682 37.106 26.379 1.00 11.72 209 TYR A CA 1
ATOM 1620 C C . TYR A 1 209 ? 20.717 38.182 26.067 1.00 11.98 209 TYR A C 1
ATOM 1621 O O . TYR A 1 209 ? 20.957 38.435 24.876 1.00 10.76 209 TYR A O 1
ATOM 1630 N N . VAL A 1 210 ? 21.378 38.746 27.092 1.00 10.71 210 VAL A N 1
ATOM 1631 C CA . VAL A 1 210 ? 22.474 39.736 26.893 1.00 10.39 210 VAL A CA 1
ATOM 1632 C C . VAL A 1 210 ? 23.757 39.055 26.394 1.00 9.81 210 VAL A C 1
ATOM 1633 O O . VAL A 1 210 ? 24.457 39.633 25.537 1.00 10.17 210 VAL A O 1
ATOM 1637 N N . GLU A 1 211 ? 24.090 37.888 26.941 1.00 11.04 211 GLU A N 1
ATOM 1638 C CA . GLU A 1 211 ? 25.317 37.148 26.569 1.00 12.59 211 GLU A CA 1
ATOM 1639 C C . GLU A 1 211 ? 25.382 36.916 25.060 1.00 12.37 211 GLU A C 1
ATOM 1640 O O . GLU A 1 211 ? 26.457 36.980 24.522 1.00 12.46 211 GLU A O 1
ATOM 1646 N N . THR A 1 212 ? 24.248 36.730 24.379 1.00 14.41 212 THR A N 1
ATOM 1647 C CA . THR A 1 212 ? 24.263 36.464 22.924 1.00 15.36 212 THR A CA 1
ATOM 1648 C C . THR A 1 212 ? 24.765 37.702 22.189 1.00 14.07 212 THR A C 1
ATOM 1649 O O . THR A 1 212 ? 25.317 37.530 21.090 1.00 16.28 212 THR A O 1
ATOM 1653 N N . LEU A 1 213 ? 24.694 38.906 22.765 1.00 11.80 213 LEU A N 1
ATOM 1654 C CA . LEU A 1 213 ? 25.266 40.101 22.104 1.00 11.96 213 LEU A CA 1
ATOM 1655 C C . LEU A 1 213 ? 26.772 39.980 21.915 1.00 12.05 213 LEU A C 1
ATOM 1656 O O . LEU A 1 213 ? 27.292 40.687 21.048 1.00 14.10 213 LEU A O 1
ATOM 1661 N N . PHE A 1 214 ? 27.495 39.313 22.818 1.00 10.35 214 PHE A N 1
ATOM 1662 C CA . PHE A 1 214 ? 28.961 39.496 22.839 1.00 9.54 214 PHE A CA 1
ATOM 1663 C C . PHE A 1 214 ? 29.565 38.913 21.573 1.00 8.97 214 PHE A C 1
ATOM 1664 O O . PHE A 1 214 ? 30.396 39.581 20.983 1.00 8.81 214 PHE A O 1
ATOM 1672 N N . PRO A 1 215 ? 29.195 37.708 21.084 1.00 9.11 215 PRO A N 1
ATOM 1673 C CA . PRO A 1 215 ? 29.717 37.241 19.798 1.00 9.68 215 PRO A CA 1
ATOM 1674 C C . PRO A 1 215 ? 29.414 38.216 18.644 1.00 9.68 215 PRO A C 1
ATOM 1675 O O . PRO A 1 215 ? 30.185 38.316 17.723 1.00 9.15 215 PRO A O 1
ATOM 1679 N N . ALA A 1 216 ? 28.283 38.905 18.667 1.00 10.84 216 ALA A N 1
ATOM 1680 C CA . ALA A 1 216 ? 27.966 39.843 17.555 1.00 11.00 216 ALA A CA 1
ATOM 1681 C C . ALA A 1 216 ? 28.905 41.048 17.573 1.00 10.56 216 ALA A C 1
ATOM 1682 O O . ALA A 1 216 ? 29.427 41.445 16.515 1.00 10.84 216 ALA A O 1
ATOM 1684 N N . GLN A 1 217 ? 29.127 41.640 18.748 1.00 11.23 217 GLN A N 1
ATOM 1685 C CA . GLN A 1 217 ? 30.037 42.790 18.895 1.00 11.01 217 GLN A CA 1
ATOM 1686 C C . GLN A 1 217 ? 31.451 42.346 18.495 1.00 9.55 217 GLN A C 1
ATOM 1687 O O . GLN A 1 217 ? 32.137 43.094 17.797 1.00 8.84 217 GLN A O 1
ATOM 1693 N N . ARG A 1 218 ? 31.873 41.177 18.982 1.00 9.18 218 ARG A N 1
ATOM 1694 C CA . ARG A 1 218 ? 33.177 40.575 18.626 1.00 9.50 218 ARG A CA 1
ATOM 1695 C C . ARG A 1 218 ? 33.275 40.440 17.111 1.00 8.85 218 ARG A C 1
ATOM 1696 O O . ARG A 1 218 ? 34.352 40.749 16.533 1.00 8.12 218 ARG A O 1
ATOM 1704 N N . ALA A 1 219 ? 32.213 39.950 16.444 1.00 7.86 219 ALA A N 1
ATOM 1705 C CA . ALA A 1 219 ? 32.319 39.693 14.985 1.00 7.51 219 ALA A CA 1
ATOM 1706 C C . ALA A 1 219 ? 32.546 41.012 14.245 1.00 7.29 219 ALA A C 1
ATOM 1707 O O . ALA A 1 219 ? 33.405 41.086 13.317 1.00 7.35 219 ALA A O 1
ATOM 1709 N N . VAL A 1 220 ? 31.786 42.031 14.611 1.00 7.88 220 VAL A N 1
ATOM 1710 C CA . VAL A 1 220 ? 31.917 43.389 14.025 1.00 8.75 220 VAL A CA 1
ATOM 1711 C C . VAL A 1 220 ? 33.343 43.886 14.267 1.00 9.00 220 VAL A C 1
ATOM 1712 O O . VAL A 1 220 ? 33.936 44.376 13.314 1.00 9.88 220 VAL A O 1
ATOM 1716 N N . ALA A 1 221 ? 33.834 43.791 15.494 1.00 9.65 221 ALA A N 1
ATOM 1717 C CA . ALA A 1 221 ? 35.222 44.199 15.832 1.00 10.36 221 ALA A CA 1
ATOM 1718 C C . ALA A 1 221 ? 36.228 43.425 14.952 1.00 10.83 221 ALA A C 1
ATOM 1719 O O . ALA A 1 221 ? 37.092 44.052 14.307 1.00 10.55 221 ALA A O 1
ATOM 1721 N N . GLN A 1 222 ? 36.085 42.122 14.813 1.00 12.00 222 GLN A N 1
ATOM 1722 C CA . GLN A 1 222 ? 37.010 41.318 13.974 1.00 13.27 222 GLN A CA 1
ATOM 1723 C C . GLN A 1 222 ? 36.951 41.726 12.497 1.00 12.78 222 GLN A C 1
ATOM 1724 O O . GLN A 1 222 ? 38.021 41.823 11.854 1.00 12.79 222 GLN A O 1
ATOM 1730 N N . LEU A 1 223 ? 35.762 41.977 11.940 1.00 11.17 223 LEU A N 1
ATOM 1731 C CA . LEU A 1 223 ? 35.587 42.357 10.524 1.00 12.63 223 LEU A CA 1
ATOM 1732 C C . LEU A 1 223 ? 36.151 43.750 10.239 1.00 12.66 223 LEU A C 1
ATOM 1733 O O . LEU A 1 223 ? 36.647 43.963 9.120 1.00 13.61 223 LEU A O 1
ATOM 1738 N N . VAL A 1 224 ? 36.004 44.669 11.188 1.00 13.20 224 VAL A N 1
ATOM 1739 C CA . VAL A 1 224 ? 36.437 46.079 11.007 1.00 13.89 224 VAL A CA 1
ATOM 1740 C C . VAL A 1 224 ? 37.953 46.137 11.220 1.00 14.47 224 VAL A C 1
ATOM 1741 O O . VAL A 1 224 ? 38.660 46.620 10.321 1.00 15.71 224 VAL A O 1
ATOM 1745 N N . ALA A 1 225 ? 38.438 45.625 12.344 1.00 15.69 225 ALA A N 1
ATOM 1746 C CA . ALA A 1 225 ? 39.866 45.745 12.749 1.00 16.28 225 ALA A CA 1
ATOM 1747 C C . ALA A 1 225 ? 40.782 44.959 11.802 1.00 17.40 225 ALA A C 1
ATOM 1748 O O . ALA A 1 225 ? 41.936 45.391 11.600 1.00 20.76 225 ALA A O 1
ATOM 1750 N N . SER A 1 226 ? 40.316 43.848 11.239 1.00 17.53 226 SER A N 1
ATOM 1751 C CA . SER A 1 226 ? 41.125 42.952 10.364 1.00 17.96 226 SER A CA 1
ATOM 1752 C C . SER A 1 226 ? 41.349 43.541 8.968 1.00 18.07 226 SER A C 1
ATOM 1753 O O . SER A 1 226 ? 42.196 43.005 8.236 1.00 19.96 226 SER A O 1
ATOM 1756 N N . GLY A 1 227 ? 40.565 44.535 8.565 1.00 16.97 227 GLY A N 1
ATOM 1757 C CA . GLY A 1 227 ? 40.554 45.084 7.206 1.00 16.88 227 GLY A CA 1
ATOM 1758 C C . GLY A 1 227 ? 39.654 44.312 6.255 1.00 17.05 227 GLY A C 1
ATOM 1759 O O . GLY A 1 227 ? 39.590 44.730 5.113 1.00 20.75 227 GLY A O 1
ATOM 1760 N N . ALA A 1 228 ? 38.942 43.270 6.700 1.00 15.67 228 ALA A N 1
ATOM 1761 C CA . ALA A 1 228 ? 38.014 42.489 5.845 1.00 15.40 228 ALA A CA 1
ATOM 1762 C C . ALA A 1 228 ? 37.093 43.457 5.088 1.00 16.37 228 ALA A C 1
ATOM 1763 O O . ALA A 1 228 ? 37.062 43.393 3.856 1.00 16.96 228 ALA A O 1
ATOM 1765 N N . LEU A 1 229 ? 36.422 44.384 5.791 1.00 15.76 229 LEU A N 1
ATOM 1766 C CA . LEU A 1 229 ? 35.461 45.322 5.178 1.00 16.28 229 LEU A CA 1
ATOM 1767 C C . LEU A 1 229 ? 36.226 46.392 4.401 1.00 17.02 229 LEU A C 1
ATOM 1768 O O . LEU A 1 229 ? 35.739 46.782 3.345 1.00 17.86 229 LEU A O 1
ATOM 1773 N N . ASP A 1 230 ? 37.362 46.851 4.933 1.00 18.39 230 ASP A N 1
ATOM 1774 C CA . ASP A 1 230 ? 38.193 47.885 4.262 1.00 20.29 230 ASP A CA 1
ATOM 1775 C C . ASP A 1 230 ? 38.616 47.359 2.874 1.00 20.94 230 ASP A C 1
ATOM 1776 O O . ASP A 1 230 ? 38.458 48.078 1.881 1.00 22.68 230 ASP A O 1
ATOM 1781 N N . ARG A 1 231 ? 39.092 46.120 2.796 1.00 22.62 231 ARG A N 1
ATOM 1782 C CA . ARG A 1 231 ? 39.589 45.517 1.520 1.00 22.38 231 ARG A CA 1
ATOM 1783 C C . ARG A 1 231 ? 38.430 45.197 0.573 1.00 22.84 231 ARG A C 1
ATOM 1784 O O . ARG A 1 231 ? 38.696 45.041 -0.623 1.00 23.14 231 ARG A O 1
ATOM 1792 N N . HIS A 1 232 ? 37.184 45.089 1.063 1.00 22.47 232 HIS A N 1
ATOM 1793 C CA . HIS A 1 232 ? 36.003 44.721 0.230 1.00 22.64 232 HIS A CA 1
ATOM 1794 C C . HIS A 1 232 ? 34.895 45.757 0.375 1.00 20.58 232 HIS A C 1
ATOM 1795 O O . HIS A 1 232 ? 33.868 45.486 0.995 1.00 20.42 232 HIS A O 1
ATOM 1802 N N . PRO A 1 233 ? 35.048 46.955 -0.238 1.00 22.81 233 PRO A N 1
ATOM 1803 C CA . PRO A 1 233 ? 34.109 48.060 -0.052 1.00 23.45 233 PRO A CA 1
ATOM 1804 C C . PRO A 1 233 ? 32.681 47.712 -0.479 1.00 22.50 233 PRO A C 1
ATOM 1805 O O . PRO A 1 233 ? 31.742 48.351 -0.019 1.00 24.06 233 PRO A O 1
ATOM 1809 N N . GLY A 1 234 ? 32.554 46.724 -1.362 1.00 22.68 234 GLY A N 1
ATOM 1810 C CA . GLY A 1 234 ? 31.254 46.242 -1.858 1.00 22.70 234 GLY A CA 1
ATOM 1811 C C . GLY A 1 234 ? 30.611 45.228 -0.921 1.00 23.09 234 GLY A C 1
ATOM 1812 O O . GLY A 1 234 ? 29.468 44.841 -1.194 1.00 25.38 234 GLY A O 1
ATOM 1813 N N . LEU A 1 235 ? 31.294 44.796 0.142 1.00 20.39 235 LEU A N 1
ATOM 1814 C CA . LEU A 1 235 ? 30.775 43.758 1.065 1.00 18.70 235 LEU A CA 1
ATOM 1815 C C . LEU A 1 235 ? 29.929 44.411 2.159 1.00 17.92 235 LEU A C 1
ATOM 1816 O O . LEU A 1 235 ? 30.464 45.226 2.938 1.00 17.17 235 LEU A O 1
ATOM 1821 N N . ARG A 1 236 ? 28.661 44.032 2.240 1.00 15.46 236 ARG A N 1
ATOM 1822 C CA . ARG A 1 236 ? 27.745 44.496 3.308 1.00 15.73 236 ARG A CA 1
ATOM 1823 C C . ARG A 1 236 ? 27.483 43.350 4.276 1.00 12.76 236 ARG A C 1
ATOM 1824 O O . ARG A 1 236 ? 27.430 42.202 3.852 1.00 11.46 236 ARG A O 1
ATOM 1832 N N . VAL A 1 237 ? 27.372 43.685 5.560 1.00 11.42 237 VAL A N 1
ATOM 1833 C CA . VAL A 1 237 ? 27.188 42.686 6.633 1.00 9.99 237 VAL A CA 1
ATOM 1834 C C . VAL A 1 237 ? 25.951 43.078 7.411 1.00 9.52 237 VAL A C 1
ATOM 1835 O O . VAL A 1 237 ? 25.859 44.236 7.801 1.00 11.65 237 VAL A O 1
ATOM 1839 N N . LEU A 1 238 ? 25.031 42.151 7.558 1.00 8.50 238 LEU A N 1
ATOM 1840 C CA . LEU A 1 238 ? 23.839 42.339 8.414 1.00 8.33 238 LEU A CA 1
ATOM 1841 C C . LEU A 1 238 ? 24.033 41.548 9.694 1.00 8.33 238 LEU A C 1
ATOM 1842 O O . LEU A 1 238 ? 24.165 40.328 9.597 1.00 7.76 238 LEU A O 1
ATOM 1847 N N . ILE A 1 239 ? 23.965 42.226 10.841 1.00 7.57 239 ILE A N 1
ATOM 1848 C CA . ILE A 1 239 ? 23.955 41.554 12.159 1.00 7.85 239 ILE A CA 1
ATOM 1849 C C . ILE A 1 239 ? 22.491 41.387 12.521 1.00 7.95 239 ILE A C 1
ATOM 1850 O O . ILE A 1 239 ? 21.824 42.403 12.758 1.00 8.74 239 ILE A O 1
ATOM 1855 N N . ALA A 1 240 ? 21.975 40.170 12.494 1.00 7.03 240 ALA A N 1
ATOM 1856 C CA . ALA A 1 240 ? 20.553 39.912 12.759 1.00 7.01 240 ALA A CA 1
ATOM 1857 C C . ALA A 1 240 ? 20.273 39.562 14.224 1.00 7.02 240 ALA A C 1
ATOM 1858 O O . ALA A 1 240 ? 20.896 38.624 14.773 1.00 7.42 240 ALA A O 1
ATOM 1860 N N . GLU A 1 241 ? 19.319 40.277 14.815 1.00 6.41 241 GLU A N 1
ATOM 1861 C CA . GLU A 1 241 ? 18.617 39.949 16.078 1.00 6.40 241 GLU A CA 1
ATOM 1862 C C . GLU A 1 241 ? 19.502 40.316 17.287 1.00 6.85 241 GLU A C 1
ATOM 1863 O O . GLU A 1 241 ? 19.284 39.768 18.386 1.00 7.95 241 GLU A O 1
ATOM 1869 N N . ALA A 1 242 ? 20.325 41.315 17.100 1.00 6.91 242 ALA A N 1
ATOM 1870 C CA . ALA A 1 242 ? 21.218 41.795 18.199 1.00 6.85 242 ALA A CA 1
ATOM 1871 C C . ALA A 1 242 ? 20.824 43.200 18.656 1.00 6.81 242 ALA A C 1
ATOM 1872 O O . ALA A 1 242 ? 21.493 43.734 19.548 1.00 5.70 242 ALA A O 1
ATOM 1874 N N . GLY A 1 243 ? 19.814 43.848 18.063 1.00 6.13 243 GLY A N 1
ATOM 1875 C CA . GLY A 1 243 ? 19.541 45.247 18.387 1.00 6.46 243 GLY A CA 1
ATOM 1876 C C . GLY A 1 243 ? 20.546 46.121 17.663 1.00 6.77 243 GLY A C 1
ATOM 1877 O O . GLY A 1 243 ? 21.344 45.567 16.893 1.00 6.57 243 GLY A O 1
ATOM 1878 N N . CYS A 1 244 ? 20.527 47.418 17.921 1.00 8.33 244 CYS A N 1
ATOM 1879 C CA . CYS A 1 244 ? 21.184 48.395 17.028 1.00 8.54 244 CYS A CA 1
ATOM 1880 C C . CYS A 1 244 ? 22.102 49.370 17.748 1.00 7.57 244 CYS A C 1
ATOM 1881 O O . CYS A 1 244 ? 23.111 49.725 17.136 1.00 6.78 244 CYS A O 1
ATOM 1884 N N . ALA A 1 245 ? 21.691 49.897 18.903 1.00 7.15 245 ALA A N 1
ATOM 1885 C CA . ALA A 1 245 ? 22.334 51.104 19.446 1.00 7.56 245 ALA A CA 1
ATOM 1886 C C . ALA A 1 245 ? 23.745 50.792 19.964 1.00 7.47 245 ALA A C 1
ATOM 1887 O O . ALA A 1 245 ? 24.510 51.756 20.131 1.00 8.25 245 ALA A O 1
ATOM 1889 N N . TRP A 1 246 ? 24.126 49.515 20.108 1.00 6.85 246 TRP A N 1
ATOM 1890 C CA . TRP A 1 246 ? 25.519 49.173 20.519 1.00 6.42 246 TRP A CA 1
ATOM 1891 C C . TRP A 1 246 ? 26.453 49.375 19.344 1.00 6.23 246 TRP A C 1
ATOM 1892 O O . TRP A 1 246 ? 27.669 49.414 19.532 1.00 6.36 246 TRP A O 1
ATOM 1903 N N . VAL A 1 247 ? 25.902 49.391 18.124 1.00 5.79 247 VAL A N 1
ATOM 1904 C CA . VAL A 1 247 ? 26.737 49.441 16.899 1.00 5.94 247 VAL A CA 1
ATOM 1905 C C . VAL A 1 247 ? 27.444 50.796 16.816 1.00 6.57 247 VAL A C 1
ATOM 1906 O O . VAL A 1 247 ? 28.667 50.797 16.694 1.00 6.54 247 VAL A O 1
ATOM 1910 N N . PRO A 1 248 ? 26.782 51.981 16.932 1.00 7.16 248 PRO A N 1
ATOM 1911 C CA . PRO A 1 248 ? 27.551 53.230 17.001 1.00 7.85 248 PRO A CA 1
ATOM 1912 C C . PRO A 1 248 ? 28.442 53.306 18.266 1.00 8.07 248 PRO A C 1
ATOM 1913 O O . PRO A 1 248 ? 29.522 53.956 18.193 1.00 8.65 248 PRO A O 1
ATOM 1917 N N . ALA A 1 249 ? 27.973 52.788 19.395 1.00 7.98 249 ALA A N 1
ATOM 1918 C CA . ALA A 1 249 ? 28.811 52.721 20.628 1.00 8.19 249 ALA A CA 1
ATOM 1919 C C . ALA A 1 249 ? 30.119 52.000 20.266 1.00 9.11 249 ALA A C 1
ATOM 1920 O O . ALA A 1 249 ? 31.192 52.458 20.661 1.00 9.61 249 ALA A O 1
ATOM 1922 N N . LEU A 1 250 ? 30.066 50.871 19.554 1.00 9.27 250 LEU A N 1
ATOM 1923 C CA . LEU A 1 250 ? 31.265 50.078 19.179 1.00 10.52 250 LEU A CA 1
ATOM 1924 C C . LEU A 1 250 ? 32.152 50.803 18.161 1.00 10.31 250 LEU A C 1
ATOM 1925 O O . LEU A 1 250 ? 33.393 50.695 18.254 1.00 10.50 250 LEU A O 1
ATOM 1930 N N . ALA A 1 251 ? 31.556 51.547 17.219 1.00 9.27 251 ALA A N 1
ATOM 1931 C CA . ALA A 1 251 ? 32.254 52.458 16.283 1.00 9.96 251 ALA A CA 1
ATOM 1932 C C . ALA A 1 251 ? 33.140 53.426 17.092 1.00 10.15 251 ALA A C 1
ATOM 1933 O O . ALA A 1 251 ? 34.336 53.578 16.769 1.00 12.5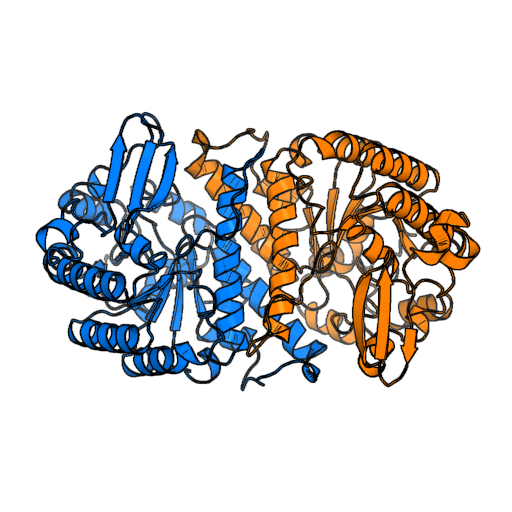7 251 ALA A O 1
ATOM 1935 N N . ASP A 1 252 ? 32.588 54.006 18.121 1.00 9.27 252 ASP A N 1
ATOM 1936 C CA . ASP A 1 252 ? 33.314 54.987 18.958 1.00 9.81 252 ASP A CA 1
ATOM 1937 C C . ASP A 1 252 ? 34.432 54.267 19.710 1.00 9.92 252 ASP A C 1
ATOM 1938 O O . ASP A 1 252 ? 35.540 54.828 19.743 1.00 9.90 252 ASP A O 1
ATOM 1943 N N . ARG A 1 253 ? 34.138 53.123 20.316 1.00 9.56 253 ARG A N 1
ATOM 1944 C CA . ARG A 1 253 ? 35.156 52.330 21.056 1.00 10.49 253 ARG A CA 1
ATOM 1945 C C . ARG A 1 253 ? 36.332 52.023 20.123 1.00 10.41 253 ARG A C 1
ATOM 1946 O O . ARG A 1 253 ? 37.502 52.141 20.556 1.00 10.21 253 ARG A O 1
ATOM 1954 N N . MET A 1 254 ? 36.057 51.522 18.935 1.00 9.30 254 MET A N 1
ATOM 1955 C CA . MET A 1 254 ? 37.102 51.129 17.974 1.00 11.01 254 MET A CA 1
ATOM 1956 C C . MET A 1 254 ? 37.866 52.365 17.482 1.00 11.68 254 MET A C 1
ATOM 1957 O O . MET A 1 254 ? 39.080 52.245 17.273 1.00 12.23 254 MET A O 1
ATOM 1962 N N . ASP A 1 255 ? 37.207 53.505 17.300 1.00 12.04 255 ASP A N 1
ATOM 1963 C CA . ASP A 1 255 ? 37.896 54.758 16.873 1.00 12.82 255 ASP A CA 1
ATOM 1964 C C . ASP A 1 255 ? 38.898 55.172 17.973 1.00 12.19 255 ASP A C 1
ATOM 1965 O O . ASP A 1 255 ? 40.004 55.660 17.631 1.00 13.06 255 ASP A O 1
ATOM 1970 N N . GLU A 1 256 ? 38.499 55.050 19.217 1.00 12.83 256 GLU A N 1
ATOM 1971 C CA . GLU A 1 256 ? 39.354 55.471 20.366 1.00 13.94 256 GLU A CA 1
ATOM 1972 C C . GLU A 1 256 ? 40.613 54.592 20.371 1.00 14.83 256 GLU A C 1
ATOM 1973 O O . GLU A 1 256 ? 41.708 55.151 20.610 1.00 13.48 256 GLU A O 1
ATOM 1979 N N . ALA A 1 257 ? 40.479 53.277 20.154 1.00 14.61 257 ALA A N 1
ATOM 1980 C CA . ALA A 1 257 ? 41.628 52.348 20.067 1.00 14.81 257 ALA A CA 1
ATOM 1981 C C . ALA A 1 257 ? 42.480 52.760 18.863 1.00 16.30 257 ALA A C 1
ATOM 1982 O O . ALA A 1 257 ? 43.702 52.854 19.024 1.00 16.27 257 ALA A O 1
ATOM 1984 N N . TYR A 1 258 ? 41.854 53.036 17.713 1.00 15.31 258 TYR A N 1
ATOM 1985 C CA . TYR A 1 258 ? 42.558 53.285 16.450 1.00 17.14 258 TYR A CA 1
ATOM 1986 C C . TYR A 1 258 ? 43.387 54.563 16.605 1.00 19.51 258 TYR A C 1
ATOM 1987 O O . TYR A 1 258 ? 44.522 54.586 16.105 1.00 19.90 258 TYR A O 1
ATOM 1996 N N . ARG A 1 259 ? 42.834 55.571 17.272 1.00 20.96 259 ARG A N 1
ATOM 1997 C CA . ARG A 1 259 ? 43.461 56.911 17.373 1.00 23.60 259 ARG A CA 1
ATOM 1998 C C . ARG A 1 259 ? 44.436 56.959 18.546 1.00 22.38 259 ARG A C 1
ATOM 1999 O O . ARG A 1 259 ? 45.501 57.564 18.351 1.00 25.55 259 ARG A O 1
ATOM 2007 N N . GLN A 1 260 ? 44.109 56.390 19.703 1.00 19.81 260 GLN A N 1
ATOM 2008 C CA . GLN A 1 260 ? 44.958 56.556 20.924 1.00 18.50 260 GLN A CA 1
ATOM 2009 C C . GLN A 1 260 ? 45.977 55.404 21.055 1.00 18.73 260 GLN A C 1
ATOM 2010 O O . GLN A 1 260 ? 46.979 55.603 21.777 1.00 18.56 260 GLN A O 1
ATOM 2016 N N . HIS A 1 261 ? 45.767 54.253 20.408 1.00 18.69 261 HIS A N 1
ATOM 2017 C CA . HIS A 1 261 ? 46.656 53.064 20.511 1.00 19.25 261 HIS A CA 1
ATOM 2018 C C . HIS A 1 261 ? 47.253 52.771 19.152 1.00 19.40 261 HIS A C 1
ATOM 2019 O O . HIS A 1 261 ? 47.590 51.615 18.901 1.00 21.61 261 HIS A O 1
ATOM 2026 N N . GLY A 1 262 ? 47.276 53.773 18.284 1.00 20.47 262 GLY A N 1
ATOM 2027 C CA . GLY A 1 262 ? 47.757 53.674 16.899 1.00 23.21 262 GLY A CA 1
ATOM 2028 C C . GLY A 1 262 ? 49.064 52.898 16.817 1.00 24.50 262 GLY A C 1
ATOM 2029 O O . GLY A 1 262 ? 49.266 52.189 15.814 1.00 23.95 262 GLY A O 1
ATOM 2030 N N . MET A 1 263 ? 49.936 53.024 17.818 1.00 27.31 263 MET A N 1
ATOM 2031 C CA . MET A 1 263 ? 51.292 52.417 17.734 1.00 32.34 263 MET A CA 1
ATOM 2032 C C . MET A 1 263 ? 51.183 50.882 17.796 1.00 32.12 263 MET A C 1
ATOM 2033 O O . MET A 1 263 ? 52.135 50.224 17.337 1.00 30.46 263 MET A O 1
ATOM 2038 N N . PHE A 1 264 ? 50.074 50.328 18.317 1.00 30.94 264 PHE A N 1
ATOM 2039 C CA . PHE A 1 264 ? 49.854 48.861 18.500 1.00 29.23 264 PHE A CA 1
ATOM 2040 C C . PHE A 1 264 ? 48.909 48.289 17.431 1.00 24.68 264 PHE A C 1
ATOM 2041 O O . PHE A 1 264 ? 48.691 47.070 17.417 1.00 21.47 264 PHE A O 1
ATOM 2049 N N . VAL A 1 265 ? 48.381 49.136 16.553 1.00 25.05 265 VAL A N 1
ATOM 2050 C CA . VAL A 1 265 ? 47.288 48.787 15.601 1.00 26.87 265 VAL A CA 1
ATOM 2051 C C . VAL A 1 265 ? 47.901 48.255 14.309 1.00 28.01 265 VAL A C 1
ATOM 2052 O O . VAL A 1 265 ? 48.521 49.061 13.584 1.00 27.96 265 VAL A O 1
ATOM 2056 N N . ARG A 1 266 ? 47.718 46.957 14.029 1.00 27.00 266 ARG A N 1
ATOM 2057 C CA . ARG A 1 266 ? 47.961 46.331 12.698 1.00 29.53 266 ARG A CA 1
ATOM 2058 C C . ARG A 1 266 ? 46.771 45.440 12.353 1.00 24.57 266 ARG A C 1
ATOM 2059 O O . ARG A 1 266 ? 46.378 44.660 13.194 1.00 20.66 266 ARG A O 1
ATOM 2067 N N . PRO A 1 267 ? 46.217 45.471 11.123 1.00 23.10 267 PRO A N 1
ATOM 2068 C CA . PRO A 1 267 ? 46.675 46.378 10.080 1.00 22.79 267 PRO A CA 1
ATOM 2069 C C . PRO A 1 267 ? 46.188 47.815 10.271 1.00 24.30 267 PRO A C 1
ATOM 2070 O O . PRO A 1 267 ? 45.288 48.060 11.066 1.00 22.67 267 PRO A O 1
ATOM 2074 N N . LYS A 1 268 ? 46.800 48.733 9.525 1.00 23.94 268 LYS A N 1
ATOM 2075 C CA . LYS A 1 268 ? 46.249 50.084 9.272 1.00 26.04 268 LYS A CA 1
ATOM 2076 C C . LYS A 1 268 ? 45.021 49.929 8.375 1.00 24.84 268 LYS A C 1
ATOM 2077 O O . LYS A 1 268 ? 45.036 49.010 7.533 1.00 24.54 268 LYS A O 1
ATOM 2083 N N . LEU A 1 269 ? 44.031 50.802 8.560 1.00 21.80 269 LEU A N 1
ATOM 2084 C CA . LEU A 1 269 ? 42.809 50.888 7.731 1.00 21.78 269 LEU A CA 1
ATOM 2085 C C . LEU A 1 269 ? 42.849 52.181 6.912 1.00 25.11 269 LEU A C 1
ATOM 2086 O O . LEU A 1 269 ? 43.466 53.148 7.383 1.00 24.88 269 LEU A O 1
ATOM 2091 N N . SER A 1 270 ? 42.146 52.198 5.771 1.00 26.55 270 SER A N 1
ATOM 2092 C CA . SER A 1 270 ? 42.083 53.308 4.785 1.00 25.76 270 SER A CA 1
ATOM 2093 C C . SER A 1 270 ? 41.092 54.356 5.286 1.00 25.41 270 SER A C 1
ATOM 2094 O O . SER A 1 270 ? 41.114 55.488 4.781 1.00 25.44 270 SER A O 1
ATOM 2097 N N . MET A 1 271 ? 40.262 53.987 6.265 1.00 24.78 271 MET A N 1
ATOM 2098 C CA . MET A 1 271 ? 39.379 54.931 6.988 1.00 23.09 271 MET A CA 1
ATOM 2099 C C . MET A 1 271 ? 39.176 54.395 8.399 1.00 19.97 271 MET A C 1
ATOM 2100 O O . MET A 1 271 ? 39.560 53.250 8.644 1.00 19.47 271 MET A O 1
ATOM 2105 N N . LEU A 1 272 ? 38.681 55.229 9.297 1.00 17.62 272 LEU A N 1
ATOM 2106 C CA . LEU A 1 272 ? 38.489 54.886 10.717 1.00 17.92 272 LEU A CA 1
ATOM 2107 C C . LEU A 1 272 ? 37.459 53.766 10.840 1.00 16.21 272 LEU A C 1
ATOM 2108 O O . LEU A 1 272 ? 36.542 53.605 10.005 1.00 15.97 272 LEU A O 1
ATOM 2113 N N . PRO A 1 273 ? 37.587 52.959 11.899 1.00 14.14 273 PRO A N 1
ATOM 2114 C CA . PRO A 1 273 ? 36.608 51.914 12.174 1.00 14.24 273 PRO A CA 1
ATOM 2115 C C . PRO A 1 273 ? 35.155 52.396 12.027 1.00 14.47 273 PRO A C 1
ATOM 2116 O O . PRO A 1 273 ? 34.374 51.685 11.426 1.00 12.75 273 PRO A O 1
ATOM 2120 N N . GLY A 1 274 ? 34.816 53.560 12.590 1.00 13.92 274 GLY A N 1
ATOM 2121 C CA . GLY A 1 274 ? 33.434 54.061 12.640 1.00 13.96 274 GLY A CA 1
ATOM 2122 C C . GLY A 1 274 ? 32.920 54.364 11.243 1.00 13.84 274 GLY A C 1
ATOM 2123 O O . GLY A 1 274 ? 31.757 54.099 10.996 1.00 13.31 274 GLY A O 1
ATOM 2124 N N . GLU A 1 275 ? 33.787 54.793 10.324 1.00 15.02 275 GLU A N 1
ATOM 2125 C CA . GLU A 1 275 ? 33.414 55.056 8.910 1.00 16.91 275 GLU A CA 1
ATOM 2126 C C . GLU A 1 275 ? 33.094 53.719 8.221 1.00 14.14 275 GLU A C 1
ATOM 2127 O O . GLU A 1 275 ? 32.145 53.681 7.426 1.00 14.12 275 GLU A O 1
ATOM 2133 N N . LEU A 1 276 ? 33.849 52.668 8.510 1.00 13.74 276 LEU A N 1
ATOM 2134 C CA . LEU A 1 276 ? 33.621 51.319 7.949 1.00 14.55 276 LEU A CA 1
ATOM 2135 C C . LEU A 1 276 ? 32.303 50.781 8.506 1.00 13.20 276 LEU A C 1
ATOM 2136 O O . LEU A 1 276 ? 31.512 50.211 7.725 1.00 12.66 276 LEU A O 1
ATOM 2141 N N . VAL A 1 277 ? 32.064 50.970 9.801 1.00 13.01 277 VAL A N 1
ATOM 2142 C CA . VAL A 1 277 ? 30.778 50.541 10.423 1.00 11.95 277 VAL A CA 1
ATOM 2143 C C . VAL A 1 277 ? 29.623 51.253 9.704 1.00 12.58 277 VAL A C 1
ATOM 2144 O O . VAL A 1 277 ? 28.662 50.591 9.314 1.00 11.72 277 VAL A O 1
ATOM 2148 N N . ARG A 1 278 ? 29.694 52.570 9.556 1.00 12.47 278 ARG A N 1
ATOM 2149 C CA . ARG A 1 278 ? 28.561 53.368 9.021 1.00 12.40 278 ARG A CA 1
ATOM 2150 C C . ARG A 1 278 ? 28.398 53.074 7.530 1.00 12.71 278 ARG A C 1
ATOM 2151 O O . ARG A 1 278 ? 27.290 53.273 7.024 1.00 12.57 278 ARG A O 1
ATOM 2159 N N . ARG A 1 279 ? 29.450 52.627 6.841 1.00 14.04 279 ARG A N 1
ATOM 2160 C CA . ARG A 1 279 ? 29.352 52.317 5.400 1.00 14.12 279 ARG A CA 1
ATOM 2161 C C . ARG A 1 279 ? 28.752 50.921 5.193 1.00 13.70 279 ARG A C 1
ATOM 2162 O O . ARG A 1 279 ? 27.896 50.796 4.302 1.00 15.19 279 ARG A O 1
ATOM 2170 N N . GLN A 1 280 ? 29.158 49.907 5.963 1.00 12.31 280 GLN A N 1
ATOM 2171 C CA . GLN A 1 280 ? 28.977 48.486 5.537 1.00 12.22 280 GLN A CA 1
ATOM 2172 C C . GLN A 1 280 ? 28.269 47.588 6.557 1.00 11.11 280 GLN A C 1
ATOM 2173 O O . GLN A 1 280 ? 27.986 46.440 6.183 1.00 11.58 280 GLN A O 1
ATOM 2179 N N . VAL A 1 281 ? 28.103 48.003 7.813 1.00 9.90 281 VAL A N 1
ATOM 2180 C CA . VAL A 1 281 ? 27.540 47.149 8.886 1.00 8.93 281 VAL A CA 1
ATOM 2181 C C . VAL A 1 281 ? 26.101 47.588 9.148 1.00 8.18 281 VAL A C 1
ATOM 2182 O O . VAL A 1 281 ? 25.879 48.714 9.655 1.00 7.74 281 VAL A O 1
ATOM 2186 N N . TYR A 1 282 ? 25.170 46.675 8.877 1.00 7.48 282 TYR A N 1
ATOM 2187 C CA . TYR A 1 282 ? 23.730 46.800 9.157 1.00 7.35 282 TYR A CA 1
ATOM 2188 C C . TYR A 1 282 ? 23.354 45.945 10.371 1.00 7.04 282 TYR A C 1
ATOM 2189 O O . TYR A 1 282 ? 24.056 44.980 10.687 1.00 7.11 282 TYR A O 1
ATOM 2198 N N . ALA A 1 283 ? 22.222 46.241 11.004 1.00 6.73 283 ALA A N 1
ATOM 2199 C CA . ALA A 1 283 ? 21.776 45.562 12.238 1.00 6.77 283 ALA A CA 1
ATOM 2200 C C . ALA A 1 283 ? 20.258 45.620 12.315 1.00 5.97 283 ALA A C 1
ATOM 2201 O O . ALA A 1 283 ? 19.681 46.680 12.035 1.00 5.86 283 ALA A O 1
ATOM 2203 N N . SER A 1 284 ? 19.651 44.554 12.799 1.00 5.53 284 SER A N 1
ATOM 2204 C CA . SER A 1 284 ? 18.196 44.448 12.928 1.00 5.48 284 SER A CA 1
ATOM 2205 C C . SER A 1 284 ? 17.778 44.467 14.404 1.00 5.18 284 SER A C 1
ATOM 2206 O O . SER A 1 284 ? 18.603 44.118 15.344 1.00 5.37 284 SER A O 1
ATOM 2209 N N . PHE A 1 285 ? 16.524 44.802 14.644 1.00 4.64 285 PHE A N 1
ATOM 2210 C CA . PHE A 1 285 ? 15.871 44.837 15.971 1.00 4.36 285 PHE A CA 1
ATOM 2211 C C . PHE A 1 285 ? 14.379 44.577 15.820 1.00 4.48 285 PHE A C 1
ATOM 2212 O O . PHE A 1 285 ? 13.864 44.784 14.649 1.00 4.82 285 PHE A O 1
ATOM 2220 N N . GLN A 1 286 ? 13.692 44.215 16.907 1.00 4.58 286 GLN A N 1
ATOM 2221 C CA . GLN A 1 286 ? 12.236 43.933 16.887 1.00 5.28 286 GLN A CA 1
ATOM 2222 C C . GLN A 1 286 ? 11.532 45.037 17.667 1.00 5.90 286 GLN A C 1
ATOM 2223 O O . GLN A 1 286 ? 10.608 45.672 17.109 1.00 5.84 286 GLN A O 1
ATOM 2229 N N . HIS A 1 287 ? 11.945 45.325 18.904 1.00 5.95 287 HIS A N 1
ATOM 2230 C CA . HIS A 1 287 ? 11.180 46.192 19.829 1.00 6.37 287 HIS A CA 1
ATOM 2231 C C . HIS A 1 287 ? 11.974 47.443 20.268 1.00 7.39 287 HIS A C 1
ATOM 2232 O O . HIS A 1 287 ? 11.357 48.300 20.908 1.00 6.98 287 HIS A O 1
ATOM 2239 N N . ASP A 1 288 ? 13.285 47.486 20.014 1.00 8.75 288 ASP A N 1
ATOM 2240 C CA . ASP A 1 288 ? 14.218 48.440 20.685 1.00 10.01 288 ASP A CA 1
ATOM 2241 C C . ASP A 1 288 ? 13.978 49.892 20.240 1.00 9.07 288 ASP A C 1
ATOM 2242 O O . ASP A 1 288 ? 14.418 50.279 19.160 1.00 9.57 288 ASP A O 1
ATOM 2247 N N . GLU A 1 289 ? 13.414 50.715 21.107 1.00 9.44 289 GLU A N 1
ATOM 2248 C CA . GLU A 1 289 ? 13.240 52.160 20.861 1.00 11.03 289 GLU A CA 1
ATOM 2249 C C . GLU A 1 289 ? 14.594 52.805 20.573 1.00 9.72 289 GLU A C 1
ATOM 2250 O O . GLU A 1 289 ? 14.655 53.739 19.768 1.00 7.97 289 GLU A O 1
ATOM 2256 N N . THR A 1 290 ? 15.674 52.335 21.220 1.00 8.36 290 THR A N 1
ATOM 2257 C CA . THR A 1 290 ? 17.003 52.951 21.041 1.00 7.88 290 THR A CA 1
ATOM 2258 C C . THR A 1 290 ? 17.438 52.835 19.584 1.00 7.61 290 THR A C 1
ATOM 2259 O O . THR A 1 290 ? 18.353 53.526 19.170 1.00 7.02 290 THR A O 1
ATOM 2263 N N . ALA A 1 291 ? 16.851 51.930 18.790 1.00 8.43 291 ALA A N 1
ATOM 2264 C CA . ALA A 1 291 ? 17.364 51.762 17.413 1.00 9.04 291 ALA A CA 1
ATOM 2265 C C . ALA A 1 291 ? 17.085 53.034 16.594 1.00 9.12 291 ALA A C 1
ATOM 2266 O O . ALA A 1 291 ? 17.865 53.320 15.614 1.00 10.06 291 ALA A O 1
ATOM 2268 N N . ILE A 1 292 ? 16.006 53.725 16.920 1.00 9.83 292 ILE A N 1
ATOM 2269 C CA . ILE A 1 292 ? 15.596 55.011 16.278 1.00 10.20 292 ILE A CA 1
ATOM 2270 C C . ILE A 1 292 ? 16.552 56.126 16.689 1.00 10.14 292 ILE A C 1
ATOM 2271 O O . ILE A 1 292 ? 17.072 56.785 15.810 1.00 9.59 292 ILE A O 1
ATOM 2276 N N . GLY A 1 293 ? 16.914 56.198 17.972 1.00 9.22 293 GLY A N 1
ATOM 2277 C CA . GLY A 1 293 ? 17.910 57.199 18.394 1.00 8.45 293 GLY A CA 1
ATOM 2278 C C . GLY A 1 293 ? 19.282 56.966 17.787 1.00 7.53 293 GLY A C 1
ATOM 2279 O O . GLY A 1 293 ? 20.019 57.927 17.642 1.00 7.81 293 GLY A O 1
ATOM 2280 N N . ALA A 1 294 ? 19.710 55.720 17.522 1.00 7.36 294 ALA A N 1
ATOM 2281 C CA . ALA A 1 294 ? 20.953 55.434 16.772 1.00 7.46 294 ALA A CA 1
ATOM 2282 C C . ALA A 1 294 ? 20.927 56.171 15.431 1.00 7.81 294 ALA A C 1
ATOM 2283 O O . ALA A 1 294 ? 21.931 56.740 14.980 1.00 9.37 294 ALA A O 1
ATOM 2285 N N . VAL A 1 295 ? 19.787 56.126 14.727 1.00 7.65 295 VAL A N 1
ATOM 2286 C CA . VAL A 1 295 ? 19.667 56.874 13.450 1.00 7.47 295 VAL A CA 1
ATOM 2287 C C . VAL A 1 295 ? 19.663 58.396 13.679 1.00 8.03 295 VAL A C 1
ATOM 2288 O O . VAL A 1 295 ? 20.403 59.081 12.970 1.00 8.80 295 VAL A O 1
ATOM 2292 N N . THR A 1 296 ? 18.808 58.907 14.541 1.00 8.64 296 THR A N 1
ATOM 2293 C CA . THR A 1 296 ? 18.486 60.351 14.629 1.00 9.45 296 THR A CA 1
ATOM 2294 C C . THR A 1 296 ? 19.620 61.089 15.330 1.00 10.22 296 THR A C 1
ATOM 2295 O O . THR A 1 296 ? 19.876 62.251 14.948 1.00 10.78 296 THR A O 1
ATOM 2299 N N . ALA A 1 297 ? 20.299 60.451 16.282 1.00 10.09 297 ALA A N 1
ATOM 2300 C CA . ALA A 1 297 ? 21.344 61.144 17.090 1.00 11.11 297 ALA A CA 1
ATOM 2301 C C . ALA A 1 297 ? 22.788 60.629 16.934 1.00 12.26 297 ALA A C 1
ATOM 2302 O O . ALA A 1 297 ? 23.696 61.348 17.381 1.00 12.96 297 ALA A O 1
ATOM 2304 N N . MET A 1 298 ? 23.053 59.464 16.349 1.00 11.49 298 MET A N 1
ATOM 2305 C CA . MET A 1 298 ? 24.409 58.858 16.294 1.00 10.96 298 MET A CA 1
ATOM 2306 C C . MET A 1 298 ? 24.842 58.632 14.858 1.00 10.64 298 MET A C 1
ATOM 2307 O O . MET A 1 298 ? 25.853 57.944 14.623 1.00 10.41 298 MET A O 1
ATOM 2312 N N . ASN A 1 299 ? 24.102 59.178 13.884 1.00 11.40 299 ASN A N 1
ATOM 2313 C CA . ASN A 1 299 ? 24.546 59.120 12.477 1.00 12.14 299 ASN A CA 1
ATOM 2314 C C . ASN A 1 299 ? 24.819 57.660 12.110 1.00 11.25 299 ASN A C 1
ATOM 2315 O O . ASN A 1 299 ? 25.774 57.367 11.360 1.00 11.68 299 ASN A O 1
ATOM 2320 N N . TYR A 1 300 ? 23.989 56.749 12.594 1.00 10.63 300 TYR A N 1
ATOM 2321 C CA . TYR A 1 300 ? 24.075 55.323 12.215 1.00 8.93 300 TYR A CA 1
ATOM 2322 C C . TYR A 1 300 ? 22.802 54.979 11.424 1.00 8.01 300 TYR A C 1
ATOM 2323 O O . TYR A 1 300 ? 21.811 54.737 12.042 1.00 8.19 300 TYR A O 1
ATOM 2332 N N . THR A 1 301 ? 22.918 54.933 10.110 1.00 9.00 301 THR A N 1
ATOM 2333 C CA . THR A 1 301 ? 21.706 54.905 9.228 1.00 9.79 301 THR A CA 1
ATOM 2334 C C . THR A 1 301 ? 21.338 53.476 8.815 1.00 9.88 301 THR A C 1
ATOM 2335 O O . THR A 1 301 ? 20.315 53.325 8.186 1.00 11.78 301 THR A O 1
ATOM 2339 N N . ASN A 1 302 ? 22.083 52.463 9.233 1.00 8.42 302 ASN A N 1
ATOM 2340 C CA . ASN A 1 302 ? 21.991 51.079 8.691 1.00 9.13 302 ASN A CA 1
ATOM 2341 C C . ASN A 1 302 ? 21.121 50.202 9.605 1.00 8.53 302 ASN A C 1
ATOM 2342 O O . ASN A 1 302 ? 21.406 49.004 9.714 1.00 9.05 302 ASN A O 1
ATOM 2347 N N . VAL A 1 303 ? 20.116 50.783 10.255 1.00 8.01 303 VAL A N 1
ATOM 2348 C CA . VAL A 1 303 ? 19.167 50.086 11.145 1.00 7.86 303 VAL A CA 1
ATOM 2349 C C . VAL A 1 303 ? 18.080 49.482 10.244 1.00 8.16 303 VAL A C 1
ATOM 2350 O O . VAL A 1 303 ? 17.525 50.255 9.439 1.00 8.67 303 VAL A O 1
ATOM 2354 N N . LEU A 1 304 ? 17.724 48.220 10.458 1.00 7.23 304 LEU A N 1
ATOM 2355 C CA . LEU A 1 304 ? 16.573 47.553 9.777 1.00 7.03 304 LEU A CA 1
ATOM 2356 C C . LEU A 1 304 ? 15.654 46.976 10.846 1.00 6.55 304 LEU A C 1
ATOM 2357 O O . LEU A 1 304 ? 16.169 46.306 11.837 1.00 6.37 304 LEU A O 1
ATOM 2362 N N . TRP A 1 305 ? 14.357 47.141 10.667 1.00 6.07 305 TRP A N 1
ATOM 2363 C CA . TRP A 1 305 ? 13.352 46.465 11.502 1.00 5.61 305 TRP A CA 1
ATOM 2364 C C . TRP A 1 305 ? 13.227 44.997 11.058 1.00 5.40 305 TRP A C 1
ATOM 2365 O O . TRP A 1 305 ? 13.494 44.699 9.831 1.00 4.53 305 TRP A O 1
ATOM 2376 N N . GLY A 1 306 ? 13.096 44.095 12.049 1.00 5.02 306 GLY A N 1
ATOM 2377 C CA . GLY A 1 306 ? 12.760 42.674 11.838 1.00 4.72 306 GLY A CA 1
ATOM 2378 C C . GLY A 1 306 ? 11.647 42.201 12.765 1.00 4.76 306 GLY A C 1
ATOM 2379 O O . GLY A 1 306 ? 11.551 42.643 13.947 1.00 4.04 306 GLY A O 1
ATOM 2380 N N . SER A 1 307 ? 10.807 41.250 12.309 1.00 4.06 307 SER A N 1
ATOM 2381 C CA . SER A 1 307 ? 9.725 40.697 13.123 1.00 4.08 307 SER A CA 1
ATOM 2382 C C . SER A 1 307 ? 10.214 39.587 14.042 1.00 4.01 307 SER A C 1
ATOM 2383 O O . SER A 1 307 ? 9.538 39.353 15.019 1.00 4.27 307 SER A O 1
ATOM 2386 N N . ASP A 1 308 ? 11.253 38.898 13.630 1.00 4.57 308 ASP A N 1
ATOM 2387 C CA . ASP A 1 308 ? 11.764 37.636 14.206 1.00 4.84 308 ASP A CA 1
ATOM 2388 C C . ASP A 1 308 ? 10.654 36.618 14.395 1.00 5.25 308 ASP A C 1
ATOM 2389 O O . ASP A 1 308 ? 10.716 35.775 15.274 1.00 5.35 308 ASP A O 1
ATOM 2394 N N . TYR A 1 309 ? 9.671 36.611 13.492 1.00 5.38 309 TYR A N 1
ATOM 2395 C CA . TYR A 1 309 ? 8.690 35.519 13.455 1.00 5.94 309 TYR A CA 1
ATOM 2396 C C . TYR A 1 309 ? 9.375 34.168 13.331 1.00 5.40 309 TYR A C 1
ATOM 2397 O O . TYR A 1 309 ? 10.270 33.999 12.510 1.00 5.10 309 TYR A O 1
ATOM 2406 N N . PRO A 1 310 ? 8.918 33.104 14.019 1.00 5.92 310 PRO A N 1
ATOM 2407 C CA . PRO A 1 310 ? 7.880 33.113 15.028 1.00 6.27 310 PRO A CA 1
ATOM 2408 C C . PRO A 1 310 ? 8.365 33.005 16.474 1.00 6.56 310 PRO A C 1
ATOM 2409 O O . PRO A 1 310 ? 7.615 32.489 17.329 1.00 7.62 310 PRO A O 1
ATOM 2413 N N . HIS A 1 311 ? 9.534 33.578 16.730 1.00 6.99 311 HIS A N 1
ATOM 2414 C CA . HIS A 1 311 ? 10.166 33.503 18.073 1.00 7.17 311 HIS A CA 1
ATOM 2415 C C . HIS A 1 311 ? 9.373 34.349 19.098 1.00 7.94 311 HIS A C 1
ATOM 2416 O O . HIS A 1 311 ? 8.806 35.432 18.763 1.00 6.63 311 HIS A O 1
ATOM 2423 N N . LEU A 1 312 ? 9.508 33.975 20.376 1.00 8.49 312 LEU A N 1
ATOM 2424 C CA . LEU A 1 312 ? 8.932 34.734 21.500 1.00 9.20 312 LEU A CA 1
ATOM 2425 C C . LEU A 1 312 ? 9.422 36.176 21.446 1.00 8.03 312 LEU A C 1
ATOM 2426 O O . LEU A 1 312 ? 8.615 37.036 21.749 1.00 8.05 312 LEU A O 1
ATOM 2431 N N . GLU A 1 313 ? 10.683 36.422 21.077 1.00 7.31 313 GLU A N 1
ATOM 2432 C CA . GLU A 1 313 ? 11.296 37.771 21.166 1.00 6.98 313 GLU A CA 1
ATOM 2433 C C . GLU A 1 313 ? 10.897 38.606 19.950 1.00 6.99 313 GLU A C 1
ATOM 2434 O O . GLU A 1 313 ? 11.238 39.797 19.863 1.00 7.37 313 GLU A O 1
ATOM 2440 N N . GLY A 1 314 ? 10.155 37.998 19.036 1.00 6.81 314 GLY A N 1
ATOM 2441 C CA . GLY A 1 314 ? 9.610 38.766 17.906 1.00 6.43 314 GLY A CA 1
ATOM 2442 C C . GLY A 1 314 ? 8.338 39.504 18.258 1.00 7.00 314 GLY A C 1
ATOM 2443 O O . GLY A 1 314 ? 7.887 39.429 19.413 1.00 6.28 314 GLY A O 1
ATOM 2444 N N . THR A 1 315 ? 7.718 40.175 17.274 1.00 6.69 315 THR A N 1
ATOM 2445 C CA . THR A 1 315 ? 6.582 41.093 17.497 1.00 6.84 315 THR A CA 1
ATOM 2446 C C . THR A 1 315 ? 5.230 40.379 17.349 1.00 6.97 315 THR A C 1
ATOM 2447 O O . THR A 1 315 ? 4.252 40.911 17.842 1.00 7.49 315 THR A O 1
ATOM 2451 N N . PHE A 1 316 ? 5.179 39.229 16.690 1.00 7.53 316 PHE A N 1
ATOM 2452 C CA . PHE A 1 316 ? 3.876 38.579 16.363 1.00 8.17 316 PHE A CA 1
ATOM 2453 C C . PHE A 1 316 ? 3.070 38.384 17.643 1.00 8.72 316 PHE A C 1
ATOM 2454 O O . PHE A 1 316 ? 3.620 37.900 18.650 1.00 9.66 316 PHE A O 1
ATOM 2462 N N . PRO A 1 317 ? 1.746 38.631 17.683 1.00 9.34 317 PRO A N 1
ATOM 2463 C CA . PRO A 1 317 ? 0.947 39.132 16.552 1.00 9.15 317 PRO A CA 1
ATOM 2464 C C . PRO A 1 317 ? 0.677 40.641 16.607 1.00 9.86 317 PRO A C 1
ATOM 2465 O O . PRO A 1 317 ? -0.292 41.136 16.057 1.00 8.18 317 PRO A O 1
ATOM 2469 N N . ARG A 1 318 ? 1.506 41.357 17.352 1.00 9.31 318 ARG A N 1
ATOM 2470 C CA . ARG A 1 318 ? 1.356 42.807 17.625 1.00 10.26 318 ARG A CA 1
ATOM 2471 C C . ARG A 1 318 ? 2.341 43.636 16.810 1.00 8.88 318 ARG A C 1
ATOM 2472 O O . ARG A 1 318 ? 2.714 44.703 17.280 1.00 8.74 318 ARG A O 1
ATOM 2480 N N . THR A 1 319 ? 2.710 43.220 15.601 1.00 7.70 319 THR A N 1
ATOM 2481 C CA . THR A 1 319 ? 3.675 43.952 14.756 1.00 7.02 319 THR A CA 1
ATOM 2482 C C . THR A 1 319 ? 3.232 45.408 14.562 1.00 7.36 319 THR A C 1
ATOM 2483 O O . THR A 1 319 ? 4.001 46.357 14.790 1.00 6.50 319 THR A O 1
ATOM 2487 N N . GLN A 1 320 ? 2.004 45.630 14.066 1.00 7.26 320 GLN A N 1
ATOM 2488 C CA . GLN A 1 320 ? 1.544 47.003 13.777 1.00 8.03 320 GLN A CA 1
ATOM 2489 C C . GLN A 1 320 ? 1.510 47.872 15.045 1.00 7.67 320 GLN A C 1
ATOM 2490 O O . GLN A 1 320 ? 1.874 49.047 14.990 1.00 8.81 320 GLN A O 1
ATOM 2496 N N . GLU A 1 321 ? 1.034 47.330 16.136 1.00 9.79 321 GLU A N 1
ATOM 2497 C CA . GLU A 1 321 ? 0.942 48.058 17.431 1.00 11.18 321 GLU A CA 1
ATOM 2498 C C . GLU A 1 321 ? 2.344 48.414 17.951 1.00 11.01 321 GLU A C 1
ATOM 2499 O O . GLU A 1 321 ? 2.576 49.555 18.383 1.00 9.87 321 GLU A O 1
ATOM 2505 N N . VAL A 1 322 ? 3.306 47.518 17.764 1.00 11.17 322 VAL A N 1
ATOM 2506 C CA . VAL A 1 322 ? 4.706 47.765 18.190 1.00 10.24 322 VAL A CA 1
ATOM 2507 C C . VAL A 1 322 ? 5.290 48.903 17.357 1.00 10.06 322 VAL A C 1
ATOM 2508 O O . VAL A 1 322 ? 5.883 49.844 17.960 1.00 9.17 322 VAL A O 1
ATOM 2512 N N . VAL A 1 323 ? 5.138 48.869 16.032 1.00 10.11 323 VAL A N 1
ATOM 2513 C CA . VAL A 1 323 ? 5.735 49.876 15.124 1.00 11.12 323 VAL A CA 1
ATOM 2514 C C . VAL A 1 323 ? 5.036 51.221 15.342 1.00 11.98 323 VAL A C 1
ATOM 2515 O O . VAL A 1 323 ? 5.722 52.242 15.344 1.00 11.93 323 VAL A O 1
ATOM 2519 N N . THR A 1 324 ? 3.749 51.202 15.654 1.00 12.94 324 THR A N 1
ATOM 2520 C CA . THR A 1 324 ? 2.978 52.440 15.942 1.00 15.77 324 THR A CA 1
ATOM 2521 C C . THR A 1 324 ? 3.604 53.140 17.158 1.00 15.03 324 THR A C 1
ATOM 2522 O O . THR A 1 324 ? 3.931 54.358 17.050 1.00 14.73 324 THR A O 1
ATOM 2526 N N . GLU A 1 325 ? 3.815 52.388 18.236 1.00 16.32 325 GLU A N 1
ATOM 2527 C CA . GLU A 1 325 ? 4.389 52.953 19.493 1.00 18.88 325 GLU A CA 1
ATOM 2528 C C . GLU A 1 325 ? 5.822 53.401 19.208 1.00 16.19 325 GLU A C 1
ATOM 2529 O O . GLU A 1 325 ? 6.166 54.530 19.547 1.00 16.74 325 GLU A O 1
ATOM 2535 N N . LEU A 1 326 ? 6.611 52.586 18.522 1.00 14.01 326 LEU A N 1
ATOM 2536 C CA . LEU A 1 326 ? 8.016 52.942 18.225 1.00 14.32 326 LEU A CA 1
ATOM 2537 C C . LEU A 1 326 ? 8.067 54.289 17.516 1.00 14.27 326 LEU A C 1
ATOM 2538 O O . LEU A 1 326 ? 8.956 55.109 17.843 1.00 12.88 326 LEU A O 1
ATOM 2543 N N . PHE A 1 327 ? 7.211 54.508 16.522 1.00 12.90 327 PHE A N 1
ATOM 2544 C CA . PHE A 1 327 ? 7.418 55.661 15.621 1.00 12.14 327 PHE A CA 1
ATOM 2545 C C . PHE A 1 327 ? 6.479 56.832 15.937 1.00 13.64 327 PHE A C 1
ATOM 2546 O O . PHE A 1 327 ? 6.600 57.805 15.173 1.00 13.72 327 PHE A O 1
ATOM 2554 N N . ALA A 1 328 ? 5.727 56.825 17.046 1.00 15.66 328 ALA A N 1
ATOM 2555 C CA . ALA A 1 328 ? 4.913 57.991 17.478 1.00 18.60 328 ALA A CA 1
ATOM 2556 C C . ALA A 1 328 ? 5.829 59.210 17.537 1.00 19.87 328 ALA A C 1
ATOM 2557 O O . ALA A 1 328 ? 6.846 59.180 18.287 1.00 22.24 328 ALA A O 1
ATOM 2559 N N . GLY A 1 329 ? 5.543 60.221 16.715 1.00 20.28 329 GLY A N 1
ATOM 2560 C CA . GLY A 1 329 ? 6.245 61.504 16.812 1.00 20.26 329 GLY A CA 1
ATOM 2561 C C . GLY A 1 329 ? 7.621 61.424 16.209 1.00 20.96 329 GLY A C 1
ATOM 2562 O O . GLY A 1 329 ? 8.438 62.284 16.525 1.00 26.42 329 GLY A O 1
ATOM 2563 N N . VAL A 1 330 ? 7.885 60.410 15.384 1.00 17.20 330 VAL A N 1
ATOM 2564 C CA . VAL A 1 330 ? 9.208 60.248 14.737 1.00 15.44 330 VAL A CA 1
ATOM 2565 C C . VAL A 1 330 ? 9.055 60.725 13.299 1.00 15.56 330 VAL A C 1
ATOM 2566 O O . VAL A 1 330 ? 7.991 60.477 12.743 1.00 15.27 330 VAL A O 1
ATOM 2570 N N . ASP A 1 331 ? 10.083 61.355 12.724 1.00 15.67 331 ASP A N 1
ATOM 2571 C CA . ASP A 1 331 ? 10.082 61.798 11.305 1.00 17.25 331 ASP A CA 1
ATOM 2572 C C . ASP A 1 331 ? 9.688 60.593 10.452 1.00 16.27 331 ASP A C 1
ATOM 2573 O O . ASP A 1 331 ? 10.221 59.519 10.631 1.00 13.84 331 ASP A O 1
ATOM 2578 N N . PRO A 1 332 ? 8.722 60.706 9.513 1.00 15.48 332 PRO A N 1
ATOM 2579 C CA . PRO A 1 332 ? 8.341 59.578 8.669 1.00 13.70 332 PRO A CA 1
ATOM 2580 C C . PRO A 1 332 ? 9.465 59.111 7.747 1.00 13.09 332 PRO A C 1
ATOM 2581 O O . PRO A 1 332 ? 9.453 57.951 7.343 1.00 13.26 332 PRO A O 1
ATOM 2585 N N . GLU A 1 333 ? 10.404 59.993 7.412 1.00 14.04 333 GLU A N 1
ATOM 2586 C CA . GLU A 1 333 ? 11.587 59.642 6.608 1.00 16.28 333 GLU A CA 1
ATOM 2587 C C . GLU A 1 333 ? 12.415 58.611 7.381 1.00 13.59 333 GLU A C 1
ATOM 2588 O O . GLU A 1 333 ? 13.007 57.729 6.728 1.00 12.41 333 GLU A O 1
ATOM 2594 N N . VAL A 1 334 ? 12.511 58.776 8.702 1.00 11.56 334 VAL A N 1
ATOM 2595 C CA . VAL A 1 334 ? 13.284 57.829 9.556 1.00 10.88 334 VAL A CA 1
ATOM 2596 C C . VAL A 1 334 ? 12.502 56.512 9.619 1.00 9.94 334 VAL A C 1
ATOM 2597 O O . VAL A 1 334 ? 13.104 55.475 9.483 1.00 9.19 334 VAL A O 1
ATOM 2601 N N . ARG A 1 335 ? 11.186 56.555 9.795 1.00 10.61 335 ARG A N 1
ATOM 2602 C CA . ARG A 1 335 ? 10.357 55.334 9.770 1.00 10.53 335 ARG A CA 1
ATOM 2603 C C . ARG A 1 335 ? 10.557 54.622 8.419 1.00 10.96 335 ARG A C 1
ATOM 2604 O O . ARG A 1 335 ? 10.760 53.398 8.403 1.00 9.12 335 ARG A O 1
ATOM 2612 N N . ASP A 1 336 ? 10.555 55.350 7.296 1.00 10.60 336 ASP A N 1
ATOM 2613 C CA . ASP A 1 336 ? 10.714 54.716 5.962 1.00 11.30 336 ASP A CA 1
ATOM 2614 C C . ASP A 1 336 ? 12.104 54.056 5.867 1.00 11.11 336 ASP A C 1
ATOM 2615 O O . ASP A 1 336 ? 12.215 52.931 5.351 1.00 9.46 336 ASP A O 1
ATOM 2620 N N . LEU A 1 337 ? 13.175 54.745 6.288 1.00 9.15 337 LEU A N 1
ATOM 2621 C CA . LEU A 1 337 ? 14.551 54.199 6.185 1.00 9.47 337 LEU A CA 1
ATOM 2622 C C . LEU A 1 337 ? 14.609 52.878 6.974 1.00 8.54 337 LEU A C 1
ATOM 2623 O O . LEU A 1 337 ? 15.138 51.889 6.443 1.00 8.51 337 LEU A O 1
ATOM 2628 N N . ILE A 1 338 ? 14.062 52.872 8.184 1.00 7.47 338 ILE A N 1
ATOM 2629 C CA . ILE A 1 338 ? 14.255 51.742 9.156 1.00 7.68 338 ILE A CA 1
ATOM 2630 C C . ILE A 1 338 ? 13.352 50.574 8.745 1.00 8.08 338 ILE A C 1
ATOM 2631 O O . ILE A 1 338 ? 13.767 49.401 8.899 1.00 7.29 338 ILE A O 1
ATOM 2636 N N . THR A 1 339 ? 12.142 50.879 8.276 1.00 8.75 339 THR A N 1
ATOM 2637 C CA . THR A 1 339 ? 11.143 49.805 8.031 1.00 9.87 339 THR A CA 1
ATOM 2638 C C . THR A 1 339 ? 11.074 49.410 6.553 1.00 10.96 339 THR A C 1
ATOM 2639 O O . THR A 1 339 ? 10.529 48.316 6.324 1.00 12.67 339 THR A O 1
ATOM 2643 N N . ARG A 1 340 ? 11.562 50.181 5.581 1.00 11.10 340 ARG A N 1
ATOM 2644 C CA . ARG A 1 340 ? 11.431 49.770 4.144 1.00 11.49 340 ARG A CA 1
ATOM 2645 C C . ARG A 1 340 ? 12.750 49.887 3.383 1.00 11.50 340 ARG A C 1
ATOM 2646 O O . ARG A 1 340 ? 13.123 48.921 2.727 1.00 9.83 340 ARG A O 1
ATOM 2654 N N . ARG A 1 341 ? 13.365 51.070 3.394 1.00 11.52 341 ARG A N 1
ATOM 2655 C CA . ARG A 1 341 ? 14.435 51.459 2.441 1.00 12.16 341 ARG A CA 1
ATOM 2656 C C . ARG A 1 341 ? 15.727 50.677 2.677 1.00 11.03 341 ARG A C 1
ATOM 2657 O O . ARG A 1 341 ? 16.368 50.252 1.707 1.00 10.49 341 ARG A O 1
ATOM 2665 N N . ASN A 1 342 ? 16.187 50.537 3.918 1.00 9.27 342 ASN A N 1
ATOM 2666 C CA . ASN A 1 342 ? 17.398 49.719 4.142 1.00 8.48 342 ASN A CA 1
ATOM 2667 C C . ASN A 1 342 ? 17.183 48.288 3.629 1.00 7.66 342 ASN A C 1
ATOM 2668 O O . ASN A 1 342 ? 18.100 47.767 2.985 1.00 8.49 342 ASN A O 1
ATOM 2673 N N . PHE A 1 343 ? 16.026 47.715 3.877 1.00 7.75 343 PHE A N 1
ATOM 2674 C CA . PHE A 1 343 ? 15.669 46.363 3.434 1.00 8.39 343 PHE A CA 1
ATOM 2675 C C . PHE A 1 343 ? 15.827 46.314 1.908 1.00 8.60 343 PHE A C 1
ATOM 2676 O O . PHE A 1 343 ? 16.451 45.411 1.418 1.00 9.89 343 PHE A O 1
ATOM 2684 N N . THR A 1 344 ? 15.286 47.288 1.168 1.00 10.63 344 THR A N 1
ATOM 2685 C CA . THR A 1 344 ? 15.361 47.237 -0.321 1.00 11.42 344 THR A CA 1
ATOM 2686 C C . THR A 1 344 ? 16.747 47.640 -0.825 1.00 13.29 344 THR A C 1
ATOM 2687 O O . THR A 1 344 ? 17.066 47.305 -1.984 1.00 12.45 344 THR A O 1
ATOM 2691 N N . ASP A 1 345 ? 17.599 48.267 -0.011 1.00 13.06 345 ASP A N 1
ATOM 2692 C CA . ASP A 1 345 ? 19.020 48.456 -0.401 1.00 14.89 345 ASP A CA 1
ATOM 2693 C C . ASP A 1 345 ? 19.766 47.126 -0.367 1.00 13.96 345 ASP A C 1
ATOM 2694 O O . ASP A 1 345 ? 20.595 46.898 -1.255 1.00 14.86 345 ASP A O 1
ATOM 2699 N N . LEU A 1 346 ? 19.479 46.263 0.609 1.00 12.51 346 LEU A N 1
ATOM 2700 C CA . LEU A 1 346 ? 20.187 44.972 0.755 1.00 12.99 346 LEU A CA 1
ATOM 2701 C C . LEU A 1 346 ? 19.507 43.900 -0.101 1.00 13.04 346 LEU A C 1
ATOM 2702 O O . LEU A 1 346 ? 20.261 43.096 -0.688 1.00 12.35 346 LEU A O 1
ATOM 2707 N N . PHE A 1 347 ? 18.163 43.889 -0.173 1.00 11.84 347 PHE A N 1
ATOM 2708 C CA . PHE A 1 347 ? 17.368 42.746 -0.698 1.00 11.87 347 PHE A CA 1
ATOM 2709 C C . PHE A 1 347 ? 16.427 43.213 -1.806 1.00 14.04 347 PHE A C 1
ATOM 2710 O O . PHE A 1 347 ? 16.023 44.368 -1.846 1.00 15.23 347 PHE A O 1
ATOM 2718 N N . THR A 1 348 ? 16.071 42.289 -2.686 1.00 13.35 348 THR A N 1
ATOM 2719 C CA . THR A 1 348 ? 15.150 42.592 -3.828 1.00 12.96 348 THR A CA 1
ATOM 2720 C C . THR A 1 348 ? 13.931 41.719 -3.642 1.00 11.54 348 THR A C 1
ATOM 2721 O O . THR A 1 348 ? 14.099 40.503 -3.587 1.00 10.70 348 THR A O 1
ATOM 2725 N N . VAL A 1 349 ? 12.746 42.329 -3.524 1.00 12.11 349 VAL A N 1
ATOM 2726 C CA . VAL A 1 349 ? 11.418 41.671 -3.496 1.00 10.81 349 VAL A CA 1
ATOM 2727 C C . VAL A 1 349 ? 10.615 42.316 -4.633 1.00 12.16 349 VAL A C 1
ATOM 2728 O O . VAL A 1 349 ? 10.999 43.355 -5.150 1.00 10.90 349 VAL A O 1
ATOM 2732 N N . PRO A 1 350 ? 9.455 41.763 -5.027 1.00 14.43 350 PRO A N 1
ATOM 2733 C CA . PRO A 1 350 ? 8.613 42.442 -6.019 1.00 15.02 350 PRO A CA 1
ATOM 2734 C C . PRO A 1 350 ? 8.126 43.813 -5.525 1.00 16.17 350 PRO A C 1
ATOM 2735 O O . PRO A 1 350 ? 8.135 44.106 -4.331 1.00 12.74 350 PRO A O 1
ATOM 2739 N N . ALA A 1 351 ? 7.707 44.645 -6.475 1.00 15.77 351 ALA A N 1
ATOM 2740 C CA . ALA A 1 351 ? 7.224 46.010 -6.210 1.00 15.92 351 ALA A CA 1
ATOM 2741 C C . ALA A 1 351 ? 6.098 45.919 -5.203 1.00 12.86 351 ALA A C 1
ATOM 2742 O O . ALA A 1 351 ? 5.155 45.100 -5.394 1.00 13.04 351 ALA A O 1
ATOM 2744 N N . LEU A 1 352 ? 6.204 46.698 -4.149 1.00 11.11 352 LEU A N 1
ATOM 2745 C CA . LEU A 1 352 ? 5.064 46.873 -3.222 1.00 11.04 352 LEU A CA 1
ATOM 2746 C C . LEU A 1 352 ? 4.096 47.812 -3.920 1.00 10.97 352 LEU A C 1
ATOM 2747 O O . LEU A 1 352 ? 4.400 48.985 -4.097 1.00 11.45 352 LEU A O 1
ATOM 2752 N N . PRO A 1 353 ? 2.887 47.338 -4.272 1.00 10.75 353 PRO A N 1
ATOM 2753 C CA . PRO A 1 353 ? 1.894 48.259 -4.799 1.00 11.56 353 PRO A CA 1
ATOM 2754 C C . PRO A 1 353 ? 1.577 49.376 -3.799 1.00 12.41 353 PRO A C 1
ATOM 2755 O O . PRO A 1 353 ? 1.507 49.140 -2.606 1.00 12.16 353 PRO A O 1
ATOM 2759 N N . ALA A 1 354 ? 1.296 50.573 -4.323 1.00 13.97 354 ALA A N 1
ATOM 2760 C CA . ALA A 1 354 ? 0.936 51.765 -3.534 1.00 14.98 354 ALA A CA 1
ATOM 2761 C C . ALA A 1 354 ? -0.565 51.803 -3.238 1.00 16.39 354 ALA A C 1
ATOM 2762 O O . ALA A 1 354 ? -1.394 51.214 -4.011 1.00 14.32 354 ALA A O 1
ATOM 2764 N N . THR A 1 355 ? -0.901 52.475 -2.141 1.00 18.91 355 THR A N 1
ATOM 2765 C CA . THR A 1 355 ? -2.270 52.855 -1.729 1.00 23.42 355 THR A CA 1
ATOM 2766 C C . THR A 1 355 ? -2.471 54.353 -1.942 1.00 31.76 355 THR A C 1
ATOM 2767 O O . THR A 1 355 ? -1.454 55.109 -1.919 1.00 29.27 355 THR A O 1
ATOM 2771 N N . VAL A 1 356 ? -3.746 54.738 -2.049 1.00 42.02 356 VAL A N 1
ATOM 2772 C CA . VAL A 1 356 ? -4.265 56.117 -2.312 1.00 50.34 356 VAL A CA 1
ATOM 2773 C C . VAL A 1 356 ? -3.971 56.430 -3.786 1.00 53.99 356 VAL A C 1
ATOM 2774 O O . VAL A 1 356 ? -4.899 56.805 -4.512 1.00 47.79 356 VAL A O 1
ATOM 2779 N N . MET B 1 1 ? 41.992 79.494 27.776 1.00 124.79 1 MET B N 1
ATOM 2780 C CA . MET B 1 1 ? 42.287 78.224 27.032 1.00 125.28 1 MET B CA 1
ATOM 2781 C C . MET B 1 1 ? 41.830 76.990 27.835 1.00 118.47 1 MET B C 1
ATOM 2782 O O . MET B 1 1 ? 41.980 75.871 27.285 1.00 121.32 1 MET B O 1
ATOM 2787 N N . GLU B 1 2 ? 41.331 77.161 29.075 1.00 102.14 2 GLU B N 1
ATOM 2788 C CA . GLU B 1 2 ? 40.711 76.077 29.901 1.00 87.84 2 GLU B CA 1
ATOM 2789 C C . GLU B 1 2 ? 39.355 76.544 30.455 1.00 75.22 2 GLU B C 1
ATOM 2790 O O . GLU B 1 2 ? 39.031 76.235 31.629 1.00 69.20 2 GLU B O 1
ATOM 2796 N N . LYS B 1 3 ? 38.570 77.193 29.593 1.00 60.58 3 LYS B N 1
ATOM 2797 C CA . LYS B 1 3 ? 37.367 77.976 29.961 1.00 53.53 3 LYS B CA 1
ATOM 2798 C C . LYS B 1 3 ? 36.244 77.016 30.388 1.00 37.52 3 LYS B C 1
ATOM 2799 O O . LYS B 1 3 ? 35.442 77.414 31.244 1.00 35.61 3 LYS B O 1
ATOM 2805 N N . LEU B 1 4 ? 36.206 75.785 29.862 1.00 33.93 4 LEU B N 1
ATOM 2806 C CA . LEU B 1 4 ? 35.138 74.777 30.162 1.00 29.95 4 LEU B CA 1
ATOM 2807 C C . LEU B 1 4 ? 35.554 73.953 31.400 1.00 24.80 4 LEU B C 1
ATOM 2808 O O . LEU B 1 4 ? 36.505 73.138 31.278 1.00 21.66 4 LEU B O 1
ATOM 2813 N N . TRP B 1 5 ? 34.960 74.229 32.572 1.00 22.87 5 TRP B N 1
ATOM 2814 C CA . TRP B 1 5 ? 35.314 73.511 33.834 1.00 21.63 5 TRP B CA 1
ATOM 2815 C C . TRP B 1 5 ? 34.531 72.188 33.925 1.00 17.24 5 TRP B C 1
ATOM 2816 O O . TRP B 1 5 ? 33.329 72.153 33.698 1.00 14.22 5 TRP B O 1
ATOM 2827 N N . LEU B 1 6 ? 35.269 71.108 34.192 1.00 13.83 6 LEU B N 1
ATOM 2828 C CA . LEU B 1 6 ? 34.817 69.701 34.055 1.00 12.42 6 LEU B CA 1
ATOM 2829 C C . LEU B 1 6 ? 35.064 69.012 35.383 1.00 11.58 6 LEU B C 1
ATOM 2830 O O . LEU B 1 6 ? 36.034 69.412 36.045 1.00 10.72 6 LEU B O 1
ATOM 2835 N N . ASN B 1 7 ? 34.257 68.034 35.737 1.00 10.68 7 ASN B N 1
ATOM 2836 C CA . ASN B 1 7 ? 34.634 67.026 36.773 1.00 11.07 7 ASN B CA 1
ATOM 2837 C C . ASN B 1 7 ? 34.964 65.720 36.050 1.00 11.69 7 ASN B C 1
ATOM 2838 O O . ASN B 1 7 ? 34.329 65.447 35.010 1.00 10.80 7 ASN B O 1
ATOM 2843 N N . SER B 1 8 ? 36.000 64.994 36.494 1.00 10.57 8 SER B N 1
ATOM 2844 C CA . SER B 1 8 ? 36.457 63.780 35.773 1.00 11.27 8 SER B CA 1
ATOM 2845 C C . SER B 1 8 ? 36.053 62.562 36.594 1.00 12.76 8 SER B C 1
ATOM 2846 O O . SER B 1 8 ? 36.492 62.432 37.768 1.00 12.42 8 SER B O 1
ATOM 2849 N N . ALA B 1 9 ? 35.190 61.701 36.035 1.00 10.03 9 ALA B N 1
ATOM 2850 C CA . ALA B 1 9 ? 34.693 60.519 36.762 1.00 9.40 9 ALA B CA 1
ATOM 2851 C C . ALA B 1 9 ? 35.710 59.361 36.709 1.00 8.17 9 ALA B C 1
ATOM 2852 O O . ALA B 1 9 ? 35.336 58.279 37.188 1.00 8.05 9 ALA B O 1
ATOM 2854 N N . ASP B 1 10 ? 36.873 59.512 36.081 1.00 7.82 10 ASP B N 1
ATOM 2855 C CA . ASP B 1 10 ? 37.869 58.409 35.868 1.00 8.07 10 ASP B CA 1
ATOM 2856 C C . ASP B 1 10 ? 39.277 58.970 35.751 1.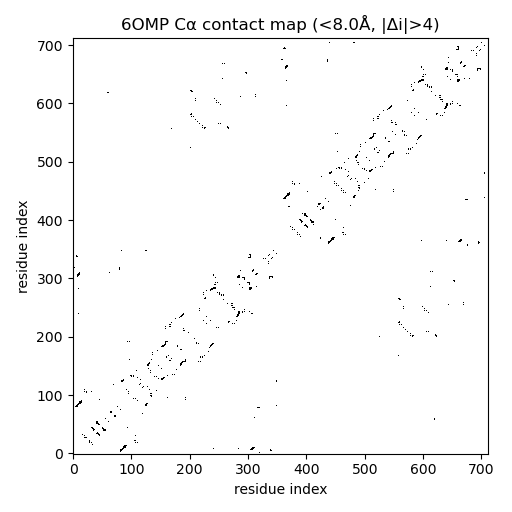00 8.07 10 ASP B C 1
ATOM 2857 O O . ASP B 1 10 ? 39.594 59.749 34.837 1.00 10.81 10 ASP B O 1
ATOM 2862 N N . SER B 1 11 ? 40.163 58.516 36.634 1.00 8.14 11 SER B N 1
ATOM 2863 C CA . SER B 1 11 ? 41.613 58.719 36.453 1.00 8.26 11 SER B CA 1
ATOM 2864 C C . SER B 1 11 ? 42.315 57.702 37.357 1.00 7.85 11 SER B C 1
ATOM 2865 O O . SER B 1 11 ? 41.590 57.102 38.215 1.00 7.16 11 SER B O 1
ATOM 2868 N N . HIS B 1 12 ? 43.643 57.633 37.231 1.00 9.39 12 HIS B N 1
ATOM 2869 C CA . HIS B 1 12 ? 44.421 56.666 38.040 1.00 9.61 12 HIS B CA 1
ATOM 2870 C C . HIS B 1 12 ? 45.614 57.350 38.728 1.00 12.65 12 HIS B C 1
ATOM 2871 O O . HIS B 1 12 ? 46.176 58.286 38.109 1.00 12.20 12 HIS B O 1
ATOM 2878 N N . VAL B 1 13 ? 46.010 56.761 39.867 1.00 16.68 13 VAL B N 1
ATOM 2879 C CA . VAL B 1 13 ? 47.178 57.175 40.740 1.00 17.84 13 VAL B CA 1
ATOM 2880 C C . VAL B 1 13 ? 48.175 56.020 40.686 1.00 23.13 13 VAL B C 1
ATOM 2881 O O . VAL B 1 13 ? 47.692 54.897 40.846 1.00 19.21 13 VAL B O 1
ATOM 2885 N N . LEU B 1 14 ? 49.444 56.276 40.303 1.00 25.92 14 LEU B N 1
ATOM 2886 C CA . LEU B 1 14 ? 50.567 55.300 40.412 1.00 24.35 14 LEU B CA 1
ATOM 2887 C C . LEU B 1 14 ? 51.045 55.229 41.869 1.00 23.00 14 LEU B C 1
ATOM 2888 O O . LEU B 1 14 ? 51.231 56.269 42.613 1.00 22.44 14 LEU B O 1
ATOM 2893 N N . GLU B 1 15 ? 51.128 54.003 42.374 1.00 16.75 15 GLU B N 1
ATOM 2894 C CA . GLU B 1 15 ? 51.376 53.779 43.803 1.00 15.44 15 GLU B CA 1
ATOM 2895 C C . GLU B 1 15 ? 52.872 53.949 43.981 1.00 13.78 15 GLU B C 1
ATOM 2896 O O . GLU B 1 15 ? 53.609 53.702 43.049 1.00 12.21 15 GLU B O 1
ATOM 2902 N N . PRO B 1 16 ? 53.352 54.333 45.174 1.00 16.50 16 PRO B N 1
ATOM 2903 C CA . PRO B 1 16 ? 54.793 54.238 45.418 1.00 16.79 16 PRO B CA 1
ATOM 2904 C C . PRO B 1 16 ? 55.310 52.804 45.189 1.00 15.89 16 PRO B C 1
ATOM 2905 O O . PRO B 1 16 ? 54.629 51.876 45.559 1.00 12.90 16 PRO B O 1
ATOM 2909 N N . ASP B 1 17 ? 56.459 52.675 44.541 1.00 14.94 17 ASP B N 1
ATOM 2910 C CA . ASP B 1 17 ? 57.084 51.369 44.217 1.00 14.45 17 ASP B CA 1
ATOM 2911 C C . ASP B 1 17 ? 57.195 50.521 45.479 1.00 13.43 17 ASP B C 1
ATOM 2912 O O . ASP B 1 17 ? 57.000 49.296 45.375 1.00 11.28 17 ASP B O 1
ATOM 2917 N N . ASP B 1 18 ? 57.507 51.145 46.628 1.00 12.73 18 ASP B N 1
ATOM 2918 C CA . ASP B 1 18 ? 57.688 50.477 47.931 1.00 13.89 18 ASP B CA 1
ATOM 2919 C C . ASP B 1 18 ? 56.421 50.480 48.795 1.00 12.51 18 ASP B C 1
ATOM 2920 O O . ASP B 1 18 ? 56.534 50.123 49.930 1.00 13.02 18 ASP B O 1
ATOM 2925 N N . LEU B 1 19 ? 55.211 50.765 48.268 1.00 11.77 19 LEU B N 1
ATOM 2926 C CA . LEU B 1 19 ? 53.985 50.866 49.105 1.00 11.91 19 LEU B CA 1
ATOM 2927 C C . LEU B 1 19 ? 53.781 49.633 49.979 1.00 11.28 19 LEU B C 1
ATOM 2928 O O . LEU B 1 19 ? 53.441 49.753 51.165 1.00 11.92 19 LEU B O 1
ATOM 2933 N N . TRP B 1 20 ? 53.902 48.444 49.402 1.00 10.76 20 TRP B N 1
ATOM 2934 C CA . TRP B 1 20 ? 53.557 47.191 50.118 1.00 11.37 20 TRP B CA 1
ATOM 2935 C C . TRP B 1 20 ? 54.802 46.662 50.833 1.00 11.17 20 TRP B C 1
ATOM 2936 O O . TRP B 1 20 ? 54.613 46.008 51.875 1.00 11.77 20 TRP B O 1
ATOM 2947 N N . GLU B 1 21 ? 55.981 46.941 50.301 1.00 12.62 21 GLU B N 1
ATOM 2948 C CA . GLU B 1 21 ? 57.281 46.511 50.912 1.00 15.95 21 GLU B CA 1
ATOM 2949 C C . GLU B 1 21 ? 57.311 46.959 52.379 1.00 16.67 21 GLU B C 1
ATOM 2950 O O . GLU B 1 21 ? 57.821 46.209 53.206 1.00 20.03 21 GLU B O 1
ATOM 2956 N N . ARG B 1 22 ? 56.896 48.187 52.657 1.00 18.98 22 ARG B N 1
ATOM 2957 C CA . ARG B 1 22 ? 57.112 48.845 53.979 1.00 21.18 22 ARG B CA 1
ATOM 2958 C C . ARG B 1 22 ? 55.980 48.503 54.949 1.00 19.20 22 ARG B C 1
ATOM 2959 O O . ARG B 1 22 ? 56.230 48.473 56.175 1.00 22.92 22 ARG B O 1
ATOM 2967 N N . ALA B 1 23 ? 54.773 48.256 54.472 1.00 14.35 23 ALA B N 1
ATOM 2968 C CA . ALA B 1 23 ? 53.567 48.279 55.326 1.00 13.44 23 ALA B CA 1
ATOM 2969 C C . ALA B 1 23 ? 52.999 46.895 55.600 1.00 12.18 23 ALA B C 1
ATOM 2970 O O . ALA B 1 23 ? 52.202 46.815 56.541 1.00 13.42 23 ALA B O 1
ATOM 2972 N N . LEU B 1 24 ? 53.258 45.881 54.781 1.00 10.61 24 LEU B N 1
ATOM 2973 C CA . LEU B 1 24 ? 52.684 44.536 54.960 1.00 11.12 24 LEU B CA 1
ATOM 2974 C C . LEU B 1 24 ? 53.396 43.796 56.089 1.00 12.61 24 LEU B C 1
ATOM 2975 O O . LEU B 1 24 ? 54.548 44.055 56.367 1.00 13.39 24 LEU B O 1
ATOM 2980 N N . PRO B 1 25 ? 52.705 42.832 56.726 1.00 14.44 25 PRO B N 1
ATOM 2981 C CA . PRO B 1 25 ? 53.363 41.855 57.590 1.00 14.77 25 PRO B CA 1
ATOM 2982 C C . PRO B 1 25 ? 54.447 41.123 56.779 1.00 15.75 25 PRO B C 1
ATOM 2983 O O . PRO B 1 25 ? 54.259 40.826 55.577 1.00 13.83 25 PRO B O 1
ATOM 2987 N N . ALA B 1 26 ? 55.559 40.825 57.448 1.00 16.21 26 ALA B N 1
ATOM 2988 C CA . ALA B 1 26 ? 56.776 40.227 56.839 1.00 17.55 26 ALA B CA 1
ATOM 2989 C C . ALA B 1 26 ? 56.430 38.980 56.023 1.00 16.29 26 ALA B C 1
ATOM 2990 O O . ALA B 1 26 ? 56.987 38.798 54.937 1.00 15.82 26 ALA B O 1
ATOM 2992 N N . ALA B 1 27 ? 55.543 38.131 56.527 1.00 17.41 27 ALA B N 1
ATOM 2993 C CA . ALA B 1 27 ? 55.092 36.898 55.845 1.00 17.85 27 ALA B CA 1
ATOM 2994 C C . ALA B 1 27 ? 54.527 37.190 54.451 1.00 17.80 27 ALA B C 1
ATOM 2995 O O . ALA B 1 27 ? 54.446 36.258 53.644 1.00 18.66 27 ALA B O 1
ATOM 2997 N N . LEU B 1 28 ? 53.947 38.383 54.239 1.00 15.11 28 LEU B N 1
ATOM 2998 C CA . LEU B 1 28 ? 53.184 38.677 52.995 1.00 14.36 28 LEU B CA 1
ATOM 2999 C C . LEU B 1 28 ? 54.016 39.510 52.017 1.00 13.63 28 LEU B C 1
ATOM 3000 O O . LEU B 1 28 ? 53.646 39.543 50.860 1.00 12.28 28 LEU B O 1
ATOM 3005 N N . ARG B 1 29 ? 55.069 40.181 52.480 1.00 14.30 29 ARG B N 1
ATOM 3006 C CA . ARG B 1 29 ? 55.732 41.276 51.730 1.00 16.17 29 ARG B CA 1
ATOM 3007 C C . ARG B 1 29 ? 56.130 40.836 50.325 1.00 15.83 29 ARG B C 1
ATOM 3008 O O . ARG B 1 29 ? 55.784 41.538 49.352 1.00 15.27 29 ARG B O 1
ATOM 3016 N N . ASP B 1 30 ? 56.734 39.667 50.213 1.00 13.42 30 ASP B N 1
ATOM 3017 C CA . ASP B 1 30 ? 57.344 39.207 48.951 1.00 13.82 30 ASP B CA 1
ATOM 3018 C C . ASP B 1 30 ? 56.240 38.848 47.954 1.00 12.16 30 ASP B C 1
ATOM 3019 O O . ASP B 1 30 ? 56.568 38.735 46.817 1.00 11.28 30 ASP B O 1
ATOM 3024 N N . ARG B 1 31 ? 54.999 38.632 48.404 1.00 10.24 31 ARG B N 1
ATOM 3025 C CA . ARG B 1 31 ? 53.920 38.164 47.500 1.00 9.10 31 ARG B CA 1
ATOM 3026 C C . ARG B 1 31 ? 53.148 39.342 46.880 1.00 8.73 31 ARG B C 1
ATOM 3027 O O . ARG B 1 31 ? 52.336 39.088 45.989 1.00 7.77 31 ARG B O 1
ATOM 3035 N N . ALA B 1 32 ? 53.327 40.559 47.379 1.00 8.51 32 ALA B N 1
ATOM 3036 C CA . ALA B 1 32 ? 52.627 41.761 46.904 1.00 9.20 32 ALA B CA 1
ATOM 3037 C C . ALA B 1 32 ? 53.105 42.079 45.499 1.00 8.89 32 ALA B C 1
ATOM 3038 O O . ALA B 1 32 ? 54.160 41.592 45.066 1.00 8.53 32 ALA B O 1
ATOM 3040 N N . PRO B 1 33 ? 52.358 42.924 44.759 1.00 9.58 33 PRO B N 1
ATOM 3041 C CA . PRO B 1 33 ? 52.797 43.322 43.425 1.00 9.89 33 PRO B CA 1
ATOM 3042 C C . PRO B 1 33 ? 54.189 43.949 43.486 1.00 9.95 33 PRO B C 1
ATOM 3043 O O . PRO B 1 33 ? 54.453 44.754 44.371 1.00 9.52 33 PRO B O 1
ATOM 3047 N N . ARG B 1 34 ? 55.061 43.541 42.581 1.00 10.18 34 ARG B N 1
ATOM 3048 C CA . ARG B 1 34 ? 56.417 44.098 42.502 1.00 12.52 34 ARG B CA 1
ATOM 3049 C C . ARG B 1 34 ? 56.906 44.015 41.057 1.00 14.02 34 ARG B C 1
ATOM 3050 O O . ARG B 1 34 ? 56.388 43.180 40.274 1.00 12.15 34 ARG B O 1
ATOM 3058 N N . CYS B 1 35 ? 57.776 44.952 40.687 1.00 13.58 35 CYS B N 1
ATOM 3059 C CA A CYS B 1 35 ? 58.181 45.038 39.266 0.50 14.53 35 CYS B CA 1
ATOM 3060 C CA B CYS B 1 35 ? 58.198 45.134 39.270 0.50 15.64 35 CYS B CA 1
ATOM 3061 C C . CYS B 1 35 ? 59.707 44.959 39.164 1.00 15.13 35 CYS B C 1
ATOM 3062 O O . CYS B 1 35 ? 60.427 45.322 40.148 1.00 14.78 35 CYS B O 1
ATOM 3067 N N . VAL B 1 36 ? 60.169 44.438 38.031 1.00 14.18 36 VAL B N 1
ATOM 3068 C CA . VAL B 1 36 ? 61.599 44.380 37.666 1.00 14.35 36 VAL B CA 1
ATOM 3069 C C . VAL B 1 36 ? 61.695 45.155 36.355 1.00 14.07 36 VAL B C 1
ATOM 3070 O O . VAL B 1 36 ? 60.793 44.990 35.521 1.00 13.91 36 VAL B O 1
ATOM 3074 N N . ARG B 1 37 ? 62.632 46.090 36.299 1.00 13.92 37 ARG B N 1
ATOM 3075 C CA . ARG B 1 37 ? 62.903 46.893 35.085 1.00 16.40 37 ARG B CA 1
ATOM 3076 C C . ARG B 1 37 ? 64.275 46.450 34.610 1.00 16.41 37 ARG B C 1
ATOM 3077 O O . ARG B 1 37 ? 65.265 46.647 35.327 1.00 15.51 37 ARG B O 1
ATOM 3085 N N . ASP B 1 38 ? 64.307 45.733 33.497 1.00 22.79 38 ASP B N 1
ATOM 3086 C CA . ASP B 1 38 ? 65.577 45.203 32.947 1.00 27.76 38 ASP B CA 1
ATOM 3087 C C . ASP B 1 38 ? 65.347 44.769 31.501 1.00 29.35 38 ASP B C 1
ATOM 3088 O O . ASP B 1 38 ? 64.205 44.449 31.158 1.00 27.00 38 ASP B O 1
ATOM 3093 N N . ASN B 1 39 ? 66.415 44.863 30.700 1.00 37.81 39 ASN B N 1
ATOM 3094 C CA . ASN B 1 39 ? 66.370 44.921 29.210 1.00 38.44 39 ASN B CA 1
ATOM 3095 C C . ASN B 1 39 ? 65.466 46.078 28.794 1.00 39.21 39 ASN B C 1
ATOM 3096 O O . ASN B 1 39 ? 65.734 47.209 29.203 1.00 37.07 39 ASN B O 1
ATOM 3101 N N . GLY B 1 40 ? 64.440 45.854 27.990 1.00 38.71 40 GLY B N 1
ATOM 3102 C CA . GLY B 1 40 ? 63.599 46.997 27.608 1.00 34.20 40 GLY B CA 1
ATOM 3103 C C . GLY B 1 40 ? 62.366 46.988 28.441 1.00 32.06 40 GLY B C 1
ATOM 3104 O O . GLY B 1 40 ? 61.407 47.722 28.083 1.00 34.32 40 GLY B O 1
ATOM 3105 N N . ARG B 1 41 ? 62.398 46.154 29.495 1.00 28.92 41 ARG B N 1
ATOM 3106 C CA . ARG B 1 41 ? 61.206 45.419 29.945 1.00 30.78 41 ARG B CA 1
ATOM 3107 C C . ARG B 1 41 ? 60.960 45.736 31.417 1.00 22.02 41 ARG B C 1
ATOM 3108 O O . ARG B 1 41 ? 61.897 45.674 32.214 1.00 21.96 41 ARG B O 1
ATOM 3116 N N . GLU B 1 42 ? 59.729 46.080 31.685 1.00 20.48 42 GLU B N 1
ATOM 3117 C CA . GLU B 1 42 ? 59.109 45.982 33.028 1.00 21.58 42 GLU B CA 1
ATOM 3118 C C . GLU B 1 42 ? 58.312 44.679 33.100 1.00 22.18 42 GLU B C 1
ATOM 3119 O O . GLU B 1 42 ? 57.362 44.531 32.323 1.00 24.62 42 GLU B O 1
ATOM 3125 N N . THR B 1 43 ? 58.637 43.840 34.076 1.00 23.40 43 THR B N 1
ATOM 3126 C CA . THR B 1 43 ? 57.875 42.616 34.423 1.00 21.95 43 THR B CA 1
ATOM 3127 C C . THR B 1 43 ? 57.263 42.811 35.817 1.00 20.97 43 THR B C 1
ATOM 3128 O O . THR B 1 43 ? 58.033 43.197 36.745 1.00 20.02 43 THR B O 1
ATOM 3132 N N . VAL B 1 44 ? 55.952 42.602 35.948 1.00 19.26 44 VAL B N 1
ATOM 3133 C CA . VAL B 1 44 ? 55.153 42.743 37.204 1.00 17.54 44 VAL B CA 1
ATOM 3134 C C . VAL B 1 44 ? 54.860 41.326 37.700 1.00 17.64 44 VAL B C 1
ATOM 3135 O O . VAL B 1 44 ? 54.526 40.441 36.862 1.00 17.86 44 VAL B O 1
ATOM 3139 N N . TYR B 1 45 ? 55.120 41.097 38.986 1.00 14.04 45 TYR B N 1
ATOM 3140 C CA . TYR B 1 45 ? 54.968 39.801 39.670 1.00 13.24 45 TYR B CA 1
ATOM 3141 C C . TYR B 1 45 ? 53.906 39.986 40.752 1.00 13.28 45 TYR B C 1
ATOM 3142 O O . TYR B 1 45 ? 53.901 41.029 41.447 1.00 12.35 45 TYR B O 1
ATOM 3151 N N . VAL B 1 46 ? 52.966 39.044 40.819 1.00 12.94 46 VAL B N 1
ATOM 3152 C CA . VAL B 1 46 ? 51.948 39.026 41.911 1.00 12.94 46 VAL B CA 1
ATOM 3153 C C . VAL B 1 46 ? 51.858 37.602 42.455 1.00 13.45 46 VAL B C 1
ATOM 3154 O O . VAL B 1 46 ? 51.568 36.701 41.659 1.00 14.49 46 VAL B O 1
ATOM 3158 N N . ASP B 1 47 ? 52.287 37.406 43.702 1.00 13.20 47 ASP B N 1
ATOM 3159 C CA . ASP B 1 47 ? 52.170 36.134 44.455 1.00 14.34 47 ASP B CA 1
ATOM 3160 C C . ASP B 1 47 ? 52.659 34.937 43.621 1.00 17.55 47 ASP B C 1
ATOM 3161 O O . ASP B 1 47 ? 51.921 33.919 43.522 1.00 20.68 47 ASP B O 1
ATOM 3166 N N . GLY B 1 48 ? 53.874 35.011 43.088 1.00 21.11 48 GLY B N 1
ATOM 3167 C CA . GLY B 1 48 ? 54.582 33.867 42.488 1.00 23.79 48 GLY B CA 1
ATOM 3168 C C . GLY B 1 48 ? 54.178 33.643 41.038 1.00 25.88 48 GLY B C 1
ATOM 3169 O O . GLY B 1 48 ? 54.354 32.499 40.531 1.00 28.11 48 GLY B O 1
ATOM 3170 N N . GLN B 1 49 ? 53.656 34.681 40.392 1.00 27.49 49 GLN B N 1
ATOM 3171 C CA . GLN B 1 49 ? 53.199 34.644 38.981 1.00 28.87 49 GLN B CA 1
ATOM 3172 C C . GLN B 1 49 ? 53.648 35.925 38.276 1.00 28.89 49 GLN B C 1
ATOM 3173 O O . GLN B 1 49 ? 53.444 37.013 38.841 1.00 24.44 49 GLN B O 1
ATOM 3179 N N . VAL B 1 50 ? 54.188 35.802 37.058 1.00 28.17 50 VAL B N 1
ATOM 3180 C CA . VAL B 1 50 ? 54.371 36.960 36.144 1.00 26.03 50 VAL B CA 1
ATOM 3181 C C . VAL B 1 50 ? 52.997 37.287 35.585 1.00 26.87 50 VAL B C 1
ATOM 3182 O O . VAL B 1 50 ? 52.376 36.366 35.047 1.00 31.85 50 VAL B O 1
ATOM 3186 N N . VAL B 1 51 ? 52.521 38.510 35.761 1.00 25.56 51 VAL B N 1
ATOM 3187 C CA . VAL B 1 51 ? 51.155 38.958 35.371 1.00 29.21 51 VAL B CA 1
ATOM 3188 C C . VAL B 1 51 ? 51.233 40.012 34.260 1.00 32.79 51 VAL B C 1
ATOM 3189 O O . VAL B 1 51 ? 50.144 40.501 33.845 1.00 32.66 51 VAL B O 1
ATOM 3193 N N . ARG B 1 52 ? 52.439 40.435 33.869 1.00 34.57 52 ARG B N 1
ATOM 3194 C CA . ARG B 1 52 ? 52.609 41.606 32.969 1.00 36.74 52 ARG B CA 1
ATOM 3195 C C . ARG B 1 52 ? 54.067 41.692 32.509 1.00 36.60 52 ARG B C 1
ATOM 3196 O O . ARG B 1 52 ? 54.992 41.526 33.329 1.00 28.68 52 ARG B O 1
ATOM 3204 N N . ARG B 1 53 ? 54.247 41.875 31.202 1.00 36.33 53 ARG B N 1
ATOM 3205 C CA . ARG B 1 53 ? 55.553 42.137 30.564 1.00 35.43 53 ARG B CA 1
ATOM 3206 C C . ARG B 1 53 ? 55.315 43.210 29.507 1.00 38.65 53 ARG B C 1
ATOM 3207 O O . ARG B 1 53 ? 54.417 42.992 28.645 1.00 37.92 53 ARG B O 1
ATOM 3215 N N . ASP B 1 54 ? 56.019 44.344 29.616 1.00 35.76 54 ASP B N 1
ATOM 3216 C CA . ASP B 1 54 ? 55.918 45.472 28.651 1.00 35.46 54 ASP B CA 1
ATOM 3217 C C . ASP B 1 54 ? 57.302 46.064 28.431 1.00 37.40 54 ASP B C 1
ATOM 3218 O O . ASP B 1 54 ? 58.176 46.012 29.301 1.00 29.56 54 ASP B O 1
ATOM 3223 N N . PRO B 1 55 ? 57.526 46.656 27.236 1.00 38.20 55 PRO B N 1
ATOM 3224 C CA . PRO B 1 55 ? 58.715 47.464 27.016 1.00 35.86 55 PRO B CA 1
ATOM 3225 C C . PRO B 1 55 ? 58.489 48.767 27.806 1.00 30.69 55 PRO B C 1
ATOM 3226 O O . PRO B 1 55 ? 57.346 49.228 27.934 1.00 26.98 55 PRO B O 1
ATOM 3230 N N . LEU B 1 56 ? 59.577 49.335 28.317 1.00 33.44 56 LEU B N 1
ATOM 3231 C CA . LEU B 1 56 ? 59.543 50.507 29.231 1.00 34.02 56 LEU B CA 1
ATOM 3232 C C . LEU B 1 56 ? 58.935 51.732 28.521 1.00 37.00 56 LEU B C 1
ATOM 3233 O O . LEU B 1 56 ? 58.338 52.592 29.212 1.00 35.68 56 LEU B O 1
ATOM 3238 N N . ASP B 1 57 ? 58.960 51.772 27.182 1.00 40.59 57 ASP B N 1
ATOM 3239 C CA . ASP B 1 57 ? 58.469 52.923 26.376 1.00 39.66 57 ASP B CA 1
ATOM 3240 C C . ASP B 1 57 ? 56.976 53.120 26.642 1.00 42.54 57 ASP B C 1
ATOM 3241 O O . ASP B 1 57 ? 56.585 54.224 27.065 1.00 45.71 57 ASP B O 1
ATOM 3246 N N . PHE B 1 58 ? 56.169 52.082 26.438 1.00 43.02 58 PHE B N 1
ATOM 3247 C CA . PHE B 1 58 ? 54.701 52.144 26.653 1.00 45.32 58 PHE B CA 1
ATOM 3248 C C . PHE B 1 58 ? 54.404 52.361 28.142 1.00 40.86 58 PHE B C 1
ATOM 3249 O O . PHE B 1 58 ? 53.570 53.240 28.495 1.00 39.04 58 PHE B O 1
ATOM 3257 N N . ALA B 1 59 ? 55.029 51.553 29.000 1.00 37.39 59 ALA B N 1
ATOM 3258 C CA . ALA B 1 59 ? 54.856 51.616 30.472 1.00 33.65 59 ALA B CA 1
ATOM 3259 C C . ALA B 1 59 ? 55.002 53.076 30.921 1.00 28.17 59 ALA B C 1
ATOM 3260 O O . ALA B 1 59 ? 54.081 53.614 31.559 1.00 28.05 59 ALA B O 1
ATOM 3262 N N . ASP B 1 60 ? 56.109 53.703 30.533 1.00 27.95 60 ASP B N 1
ATOM 3263 C CA . ASP B 1 60 ? 56.502 55.069 30.964 1.00 27.89 60 ASP B CA 1
ATOM 3264 C C . ASP B 1 60 ? 55.681 56.150 30.214 1.00 28.11 60 ASP B C 1
ATOM 3265 O O . ASP B 1 60 ? 55.573 57.249 30.763 1.00 26.31 60 ASP B O 1
ATOM 3270 N N . ALA B 1 61 ? 55.003 55.842 29.089 1.00 30.73 61 ALA B N 1
ATOM 3271 C CA . ALA B 1 61 ? 54.099 56.780 28.371 1.00 29.75 61 ALA B CA 1
ATOM 3272 C C . ALA B 1 61 ? 52.883 57.121 29.237 1.00 32.82 61 ALA B C 1
ATOM 3273 O O . ALA B 1 61 ? 52.358 58.262 29.182 1.00 33.05 61 ALA B O 1
ATOM 3275 N N . MET B 1 62 ? 52.440 56.185 30.065 1.00 29.64 62 MET B N 1
ATOM 3276 C CA . MET B 1 62 ? 51.311 56.461 30.986 1.00 29.40 62 MET B CA 1
ATOM 3277 C C . MET B 1 62 ? 51.848 56.993 32.305 1.00 24.69 62 MET B C 1
ATOM 3278 O O . MET B 1 62 ? 51.081 57.083 33.290 1.00 21.53 62 MET B O 1
ATOM 3283 N N . ARG B 1 63 ? 53.105 57.447 32.322 1.00 22.25 63 ARG B N 1
ATOM 3284 C CA . ARG B 1 63 ? 53.661 57.919 33.604 1.00 18.60 63 ARG B CA 1
ATOM 3285 C C . ARG B 1 63 ? 54.215 59.325 33.426 1.00 15.59 63 ARG B C 1
ATOM 3286 O O . ARG B 1 63 ? 55.380 59.528 33.707 1.00 12.47 63 ARG B O 1
ATOM 3294 N N . PRO B 1 64 ? 53.380 60.330 33.063 1.00 13.74 64 PRO B N 1
ATOM 3295 C CA . PRO B 1 64 ? 53.808 61.731 33.135 1.00 12.14 64 PRO B CA 1
ATOM 3296 C C . PRO B 1 64 ? 54.013 62.116 34.593 1.00 11.17 64 PRO B C 1
ATOM 3297 O O . PRO B 1 64 ? 53.555 61.391 35.486 1.00 10.68 64 PRO B O 1
ATOM 3301 N N . PRO B 1 65 ? 54.698 63.235 34.879 1.00 11.73 65 PRO B N 1
ATOM 3302 C CA . PRO B 1 65 ? 55.085 63.582 36.250 1.00 10.87 65 PRO B CA 1
ATOM 3303 C C . PRO B 1 65 ? 53.887 63.703 37.215 1.00 12.25 65 PRO B C 1
ATOM 3304 O O . PRO B 1 65 ? 54.037 63.307 38.347 1.00 12.09 65 PRO B O 1
ATOM 3308 N N . GLY B 1 66 ? 52.753 64.220 36.749 1.00 10.36 66 GLY B N 1
ATOM 3309 C CA . GLY B 1 66 ? 51.535 64.259 37.577 1.00 11.10 66 GLY B CA 1
ATOM 3310 C C . GLY B 1 66 ? 51.025 62.885 37.953 1.00 13.42 66 GLY B C 1
ATOM 3311 O O . GLY B 1 66 ? 50.186 62.855 38.893 1.00 14.24 66 GLY B O 1
ATOM 3312 N N . ALA B 1 67 ? 51.415 61.797 37.270 1.00 12.71 67 ALA B N 1
ATOM 3313 C CA . ALA B 1 67 ? 50.845 60.429 37.457 1.00 15.52 67 ALA B CA 1
ATOM 3314 C C . ALA B 1 67 ? 51.379 59.842 38.752 1.00 18.98 67 ALA B C 1
ATOM 3315 O O . ALA B 1 67 ? 50.688 58.915 39.332 1.00 19.72 67 ALA B O 1
ATOM 3317 N N . LEU B 1 68 ? 52.516 60.408 39.150 1.00 18.36 68 LEU B N 1
ATOM 3318 C CA . LEU B 1 68 ? 53.353 60.153 40.338 1.00 23.87 68 LEU B CA 1
ATOM 3319 C C . LEU B 1 68 ? 53.260 61.268 41.398 1.00 24.89 68 LEU B C 1
ATOM 3320 O O . LEU B 1 68 ? 52.809 60.810 42.506 1.00 22.58 68 LEU B O 1
ATOM 3325 N N . ASP B 1 69 ? 53.798 62.514 41.156 1.00 22.47 69 ASP B N 1
ATOM 3326 C CA . ASP B 1 69 ? 53.848 63.717 42.060 1.00 17.17 69 ASP B CA 1
ATOM 3327 C C . ASP B 1 69 ? 52.429 64.320 42.173 1.00 14.27 69 ASP B C 1
ATOM 3328 O O . ASP B 1 69 ? 51.975 64.915 41.178 1.00 11.92 69 ASP B O 1
ATOM 3333 N N . HIS B 1 70 ? 51.754 64.204 43.338 1.00 9.88 70 HIS B N 1
ATOM 3334 C CA A HIS B 1 70 ? 50.364 64.673 43.526 0.50 8.95 70 HIS B CA 1
ATOM 3335 C CA B HIS B 1 70 ? 50.346 64.688 43.506 0.50 9.06 70 HIS B CA 1
ATOM 3336 C C . HIS B 1 70 ? 50.308 66.210 43.460 1.00 8.12 70 HIS B C 1
ATOM 3337 O O . HIS B 1 70 ? 49.279 66.745 43.108 1.00 6.81 70 HIS B O 1
ATOM 3350 N N . HIS B 1 71 ? 51.413 66.905 43.768 1.00 8.69 71 HIS B N 1
ATOM 3351 C CA . HIS B 1 71 ? 51.471 68.384 43.618 1.00 9.51 71 HIS B CA 1
ATOM 3352 C C . HIS B 1 71 ? 51.368 68.736 42.130 1.00 9.20 71 HIS B C 1
ATOM 3353 O O . HIS B 1 71 ? 50.510 69.605 41.798 1.00 10.95 71 HIS B O 1
ATOM 3360 N N . ILE B 1 72 ? 52.098 68.052 41.278 1.00 8.62 72 ILE B N 1
ATOM 3361 C CA . ILE B 1 72 ? 52.037 68.311 39.815 1.00 8.96 72 ILE B CA 1
ATOM 3362 C C . ILE B 1 72 ? 50.649 67.856 39.318 1.00 8.68 72 ILE B C 1
ATOM 3363 O O . ILE B 1 72 ? 50.074 68.595 38.509 1.00 9.25 72 ILE B O 1
ATOM 3368 N N . ARG B 1 73 ? 50.117 66.740 39.804 1.00 8.44 73 ARG B N 1
ATOM 3369 C CA . ARG B 1 73 ? 48.739 66.298 39.388 1.00 9.05 73 ARG B CA 1
ATOM 3370 C C . ARG B 1 73 ? 47.748 67.466 39.525 1.00 8.89 73 ARG B C 1
ATOM 3371 O O . ARG B 1 73 ? 46.971 67.737 38.553 1.00 8.03 73 ARG B O 1
ATOM 3379 N N . LEU B 1 74 ? 47.682 68.084 40.699 1.00 8.76 74 LEU B N 1
ATOM 3380 C CA . LEU B 1 74 ? 46.717 69.205 40.959 1.00 10.49 74 LEU B CA 1
ATOM 3381 C C . LEU B 1 74 ? 46.966 70.331 39.952 1.00 10.43 74 LEU B C 1
ATOM 3382 O O . LEU B 1 74 ? 45.960 70.970 39.490 1.00 10.63 74 LEU B O 1
ATOM 3387 N N . LYS B 1 75 ? 48.216 70.594 39.566 1.00 10.95 75 LYS B N 1
ATOM 3388 C CA . LYS B 1 75 ? 48.490 71.686 38.615 1.00 11.50 75 LYS B CA 1
ATOM 3389 C C . LYS B 1 75 ? 48.001 71.268 37.229 1.00 12.52 75 LYS B C 1
ATOM 3390 O O . LYS B 1 75 ? 47.561 72.168 36.493 1.00 12.54 75 LYS B O 1
ATOM 3396 N N . ASP B 1 76 ? 48.117 69.976 36.904 1.00 12.29 76 ASP B N 1
ATOM 3397 C CA . ASP B 1 76 ? 47.646 69.431 35.600 1.00 13.57 76 ASP B CA 1
ATOM 3398 C C . ASP B 1 76 ? 46.122 69.513 35.539 1.00 13.56 76 ASP B C 1
ATOM 3399 O O . ASP B 1 76 ? 45.623 69.769 34.417 1.00 13.99 76 ASP B O 1
ATOM 3404 N N . LEU B 1 77 ? 45.427 69.234 36.635 1.00 13.49 77 LEU B N 1
ATOM 3405 C CA . LEU B 1 77 ? 43.961 69.400 36.748 1.00 12.67 77 LEU B CA 1
ATOM 3406 C C . LEU B 1 77 ? 43.611 70.859 36.429 1.00 13.55 77 LEU B C 1
ATOM 3407 O O . LEU B 1 77 ? 42.781 71.098 35.506 1.00 11.32 77 LEU B O 1
ATOM 3412 N N . ASP B 1 78 ? 44.254 71.823 37.089 1.00 12.75 78 ASP B N 1
ATOM 3413 C CA . ASP B 1 78 ? 44.016 73.248 36.733 1.00 13.85 78 ASP B CA 1
ATOM 3414 C C . ASP B 1 78 ? 44.268 73.445 35.244 1.00 13.38 78 ASP B C 1
ATOM 3415 O O . ASP B 1 78 ? 43.425 74.089 34.592 1.00 14.10 78 ASP B O 1
ATOM 3420 N N . ASP B 1 79 ? 45.390 72.974 34.730 1.00 13.43 79 ASP B N 1
ATOM 3421 C CA . ASP B 1 79 ? 45.795 73.236 33.340 1.00 14.49 79 ASP B CA 1
ATOM 3422 C C . ASP B 1 79 ? 44.725 72.675 32.390 1.00 15.53 79 ASP B C 1
ATOM 3423 O O . ASP B 1 79 ? 44.444 73.311 31.349 1.00 15.12 79 ASP B O 1
ATOM 3428 N N . GLN B 1 80 ? 44.139 71.542 32.747 1.00 14.37 80 GLN B N 1
ATOM 3429 C CA . GLN B 1 80 ? 43.223 70.825 31.813 1.00 13.82 80 GLN B CA 1
ATOM 3430 C C . GLN B 1 80 ? 41.795 71.324 32.003 1.00 14.62 80 GLN B C 1
ATOM 3431 O O . GLN B 1 80 ? 40.925 70.826 31.260 1.00 13.31 80 GLN B O 1
ATOM 3437 N N . GLY B 1 81 ? 41.519 72.151 33.009 1.00 13.14 81 GLY B N 1
ATOM 3438 C CA . GLY B 1 81 ? 40.172 72.664 33.297 1.00 13.40 81 GLY B CA 1
ATOM 3439 C C . GLY B 1 81 ? 39.326 71.634 33.990 1.00 13.66 81 GLY B C 1
ATOM 3440 O O . GLY B 1 81 ? 38.111 71.664 33.795 1.00 12.34 81 GLY B O 1
ATOM 3441 N N . ILE B 1 82 ? 39.947 70.743 34.779 1.00 11.65 82 ILE B N 1
ATOM 3442 C CA . ILE B 1 82 ? 39.232 69.733 35.597 1.00 11.79 82 ILE B CA 1
ATOM 3443 C C . ILE B 1 82 ? 39.217 70.177 37.049 1.00 11.50 82 ILE B C 1
ATOM 3444 O O . ILE B 1 82 ? 40.320 70.419 37.637 1.00 14.08 82 ILE B O 1
ATOM 3449 N N . TRP B 1 83 ? 38.054 70.206 37.643 1.00 11.76 83 TRP B N 1
ATOM 3450 C CA . TRP B 1 83 ? 37.859 70.597 39.044 1.00 12.64 83 TRP B CA 1
ATOM 3451 C C . TRP B 1 83 ? 37.992 69.349 39.918 1.00 13.42 83 TRP B C 1
ATOM 3452 O O . TRP B 1 83 ? 39.121 69.156 40.418 1.00 13.68 83 TRP B O 1
ATOM 3463 N N . GLY B 1 84 ? 36.914 68.560 40.067 1.00 13.14 84 GLY B N 1
ATOM 3464 C CA . GLY B 1 84 ? 36.798 67.311 40.841 1.00 12.60 84 GLY B CA 1
ATOM 3465 C C . GLY B 1 84 ? 37.306 66.131 40.014 1.00 13.33 84 GLY B C 1
ATOM 3466 O O . GLY B 1 84 ? 37.237 66.157 38.741 1.00 13.40 84 GLY B O 1
ATOM 3467 N N . GLU B 1 85 ? 37.868 65.114 40.668 1.00 12.99 85 GLU B N 1
ATOM 3468 C CA . GLU B 1 85 ? 38.432 63.955 39.914 1.00 12.99 85 GLU B CA 1
ATOM 3469 C C . GLU B 1 85 ? 38.353 62.713 40.812 1.00 13.47 85 GLU B C 1
ATOM 3470 O O . GLU B 1 85 ? 38.724 62.785 42.017 1.00 11.51 85 GLU B O 1
ATOM 3476 N N . VAL B 1 86 ? 37.745 61.640 40.290 1.00 11.86 86 VAL B N 1
ATOM 3477 C CA . VAL B 1 86 ? 37.788 60.303 40.935 1.00 11.47 86 VAL B CA 1
ATOM 3478 C C . VAL B 1 86 ? 39.090 59.637 40.511 1.00 10.24 86 VAL B C 1
ATOM 3479 O O . VAL B 1 86 ? 39.452 59.662 39.347 1.00 9.49 86 VAL B O 1
ATOM 3483 N N . VAL B 1 87 ? 39.755 58.969 41.475 1.00 9.46 87 VAL B N 1
ATOM 3484 C CA . VAL B 1 87 ? 41.088 58.367 41.323 1.00 9.06 87 VAL B CA 1
ATOM 3485 C C . VAL B 1 87 ? 40.992 56.869 41.682 1.00 8.01 87 VAL B C 1
ATOM 3486 O O . VAL B 1 87 ? 40.532 56.541 42.757 1.00 9.09 87 VAL B O 1
ATOM 3490 N N . PHE B 1 88 ? 41.291 56.066 40.682 1.00 9.53 88 PHE B N 1
ATOM 3491 C CA . PHE B 1 88 ? 41.326 54.589 40.730 1.00 9.62 88 PHE B CA 1
ATOM 3492 C C . PHE B 1 88 ? 42.786 54.144 40.871 1.00 10.21 88 PHE B C 1
ATOM 3493 O O . PHE B 1 88 ? 43.745 54.836 40.527 1.00 11.11 88 PHE B O 1
ATOM 3501 N N . PRO B 1 89 ? 43.014 52.874 41.255 1.00 11.46 89 PRO B N 1
ATOM 3502 C CA . PRO B 1 89 ? 44.360 52.336 41.343 1.00 11.22 89 PRO B CA 1
ATOM 3503 C C . PRO B 1 89 ? 45.043 52.049 40.018 1.00 11.26 89 PRO B C 1
ATOM 3504 O O . PRO B 1 89 ? 44.489 52.082 38.882 1.00 11.25 89 PRO B O 1
ATOM 3508 N N . SER B 1 90 ? 46.299 51.711 40.150 1.00 10.32 90 SER B N 1
ATOM 3509 C CA . SER B 1 90 ? 47.107 51.176 39.058 1.00 11.03 90 SER B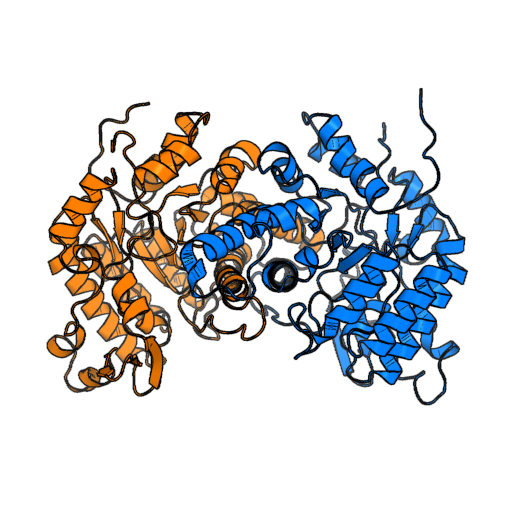 CA 1
ATOM 3510 C C . SER B 1 90 ? 47.591 49.786 39.492 1.00 12.18 90 SER B C 1
ATOM 3511 O O . SER B 1 90 ? 46.934 48.771 39.163 1.00 10.52 90 SER B O 1
ATOM 3514 N N . ARG B 1 91 ? 48.702 49.696 40.211 1.00 11.45 91 ARG B N 1
ATOM 3515 C CA . ARG B 1 91 ? 49.183 48.375 40.699 1.00 11.42 91 ARG B CA 1
ATOM 3516 C C . ARG B 1 91 ? 48.163 47.739 41.634 1.00 9.47 91 ARG B C 1
ATOM 3517 O O . ARG B 1 91 ? 48.157 46.517 41.745 1.00 10.22 91 ARG B O 1
ATOM 3525 N N . GLY B 1 92 ? 47.391 48.511 42.377 1.00 8.83 92 GLY B N 1
ATOM 3526 C CA . GLY B 1 92 ? 46.401 48.012 43.329 1.00 8.95 92 GLY B CA 1
ATOM 3527 C C . GLY B 1 92 ? 45.365 47.130 42.614 1.00 9.37 92 GLY B C 1
ATOM 3528 O O . GLY B 1 92 ? 44.797 46.231 43.255 1.00 8.15 92 GLY B O 1
ATOM 3529 N N . LEU B 1 93 ? 45.187 47.346 41.320 1.00 11.05 93 LEU B N 1
ATOM 3530 C CA . LEU B 1 93 ? 44.151 46.592 40.548 1.00 12.33 93 LEU B CA 1
ATOM 3531 C C . LEU B 1 93 ? 44.490 45.105 40.552 1.00 12.33 93 LEU B C 1
ATOM 3532 O O . LEU B 1 93 ? 43.533 44.303 40.431 1.00 13.57 93 LEU B O 1
ATOM 3537 N N . TRP B 1 94 ? 45.768 44.739 40.663 1.00 13.17 94 TRP B N 1
ATOM 3538 C CA . TRP B 1 94 ? 46.209 43.324 40.694 1.00 12.71 94 TRP B CA 1
ATOM 3539 C C . TRP B 1 94 ? 45.652 42.598 41.926 1.00 10.38 94 TRP B C 1
ATOM 3540 O O . TRP B 1 94 ? 45.702 41.352 41.858 1.00 10.02 94 TRP B O 1
ATOM 3551 N N . THR B 1 95 ? 45.169 43.282 42.956 1.00 8.81 95 THR B N 1
ATOM 3552 C CA . THR B 1 95 ? 44.473 42.597 44.083 1.00 8.11 95 THR B CA 1
ATOM 3553 C C . THR B 1 95 ? 43.268 41.821 43.540 1.00 8.38 95 THR B C 1
ATOM 3554 O O . THR B 1 95 ? 42.858 40.809 44.166 1.00 7.66 95 THR B O 1
ATOM 3558 N N . ALA B 1 96 ? 42.722 42.256 42.400 1.00 7.61 96 ALA B N 1
ATOM 3559 C CA . ALA B 1 96 ? 41.518 41.610 41.829 1.00 8.03 96 ALA B CA 1
ATOM 3560 C C . ALA B 1 96 ? 41.847 40.262 41.192 1.00 8.38 96 ALA B C 1
ATOM 3561 O O . ALA B 1 96 ? 40.909 39.495 40.951 1.00 9.96 96 ALA B O 1
ATOM 3563 N N . VAL B 1 97 ? 43.094 39.947 40.888 1.00 9.26 97 VAL B N 1
ATOM 3564 C CA . VAL B 1 97 ? 43.440 38.635 40.272 1.00 9.92 97 VAL B CA 1
ATOM 3565 C C . VAL B 1 97 ? 44.117 37.735 41.311 1.00 10.10 97 VAL B C 1
ATOM 3566 O O . VAL B 1 97 ? 44.563 36.651 40.904 1.00 9.81 97 VAL B O 1
ATOM 3570 N N . MET B 1 98 ? 44.255 38.170 42.560 1.00 10.00 98 MET B N 1
ATOM 3571 C CA . MET B 1 98 ? 44.871 37.318 43.599 1.00 10.17 98 MET B CA 1
ATOM 3572 C C . MET B 1 98 ? 43.919 36.172 43.928 1.00 11.01 98 MET B C 1
ATOM 3573 O O . MET B 1 98 ? 42.694 36.343 43.787 1.00 10.61 98 MET B O 1
ATOM 3578 N N . THR B 1 99 ? 44.468 35.049 44.409 1.00 12.18 99 THR B N 1
ATOM 3579 C CA . THR B 1 99 ? 43.653 33.857 44.744 1.00 13.20 99 THR B CA 1
ATOM 3580 C C . THR B 1 99 ? 43.612 33.678 46.258 1.00 13.41 99 THR B C 1
ATOM 3581 O O . THR B 1 99 ? 42.700 32.985 46.735 1.00 14.42 99 THR B O 1
ATOM 3585 N N . ASP B 1 100 ? 44.521 34.324 46.984 1.00 12.98 100 ASP B N 1
ATOM 3586 C CA . ASP B 1 100 ? 44.576 34.239 48.457 1.00 13.02 100 ASP B CA 1
ATOM 3587 C C . ASP B 1 100 ? 43.787 35.372 49.091 1.00 12.08 100 ASP B C 1
ATOM 3588 O O . ASP B 1 100 ? 44.219 36.525 49.021 1.00 11.66 100 ASP B O 1
ATOM 3593 N N . PRO B 1 101 ? 42.683 35.078 49.806 1.00 11.24 101 PRO B N 1
ATOM 3594 C CA . PRO B 1 101 ? 41.874 36.129 50.399 1.00 10.87 101 PRO B CA 1
ATOM 3595 C C . PRO B 1 101 ? 42.679 36.962 51.397 1.00 9.68 101 PRO B C 1
ATOM 3596 O O . PRO B 1 101 ? 42.412 38.152 51.545 1.00 9.28 101 PRO B O 1
ATOM 3600 N N . VAL B 1 102 ? 43.632 36.353 52.125 1.00 8.98 102 VAL B N 1
ATOM 3601 C CA . VAL B 1 102 ? 44.410 37.099 53.155 1.00 9.10 102 VAL B CA 1
ATOM 3602 C C . VAL B 1 102 ? 45.362 38.085 52.477 1.00 8.00 102 VAL B C 1
ATOM 3603 O O . VAL B 1 102 ? 45.396 39.238 52.904 1.00 8.54 102 VAL B O 1
ATOM 3607 N N . LEU B 1 103 ? 46.110 37.654 51.481 1.00 8.44 103 LEU B N 1
ATOM 3608 C CA . LEU B 1 103 ? 47.003 38.585 50.742 1.00 7.94 103 LEU B CA 1
ATOM 3609 C C . LEU B 1 103 ? 46.156 39.723 50.154 1.00 8.07 103 LEU B C 1
ATOM 3610 O O . LEU B 1 103 ? 46.499 40.909 50.347 1.00 7.90 103 LEU B O 1
ATOM 3615 N N . ALA B 1 104 ? 45.060 39.410 49.482 1.00 8.04 104 ALA B N 1
ATOM 3616 C CA . ALA B 1 104 ? 44.190 40.485 48.939 1.00 8.90 104 ALA B CA 1
ATOM 3617 C C . ALA B 1 104 ? 43.695 41.446 50.027 1.00 9.09 104 ALA B C 1
ATOM 3618 O O . ALA B 1 104 ? 43.894 42.667 49.886 1.00 8.47 104 ALA B O 1
ATOM 3620 N N . ARG B 1 105 ? 43.111 40.959 51.126 1.00 10.32 105 ARG B N 1
ATOM 3621 C CA . ARG B 1 105 ? 42.594 41.826 52.207 1.00 12.63 105 ARG B CA 1
ATOM 3622 C C . ARG B 1 105 ? 43.728 42.748 52.717 1.00 11.97 105 ARG B C 1
ATOM 3623 O O . ARG B 1 105 ? 43.491 43.970 52.886 1.00 12.16 105 ARG B O 1
ATOM 3631 N N . GLU B 1 106 ? 44.921 42.213 52.981 1.00 11.01 106 GLU B N 1
ATOM 3632 C CA . GLU B 1 106 ? 45.999 43.011 53.625 1.00 10.95 106 GLU B CA 1
ATOM 3633 C C . GLU B 1 106 ? 46.548 44.044 52.640 1.00 10.26 106 GLU B C 1
ATOM 3634 O O . GLU B 1 106 ? 46.768 45.187 53.044 1.00 10.08 106 GLU B O 1
ATOM 3640 N N . CYS B 1 107 ? 46.733 43.675 51.384 1.00 10.16 107 CYS B N 1
ATOM 3641 C CA . CYS B 1 107 ? 47.226 44.589 50.317 1.00 10.92 107 CYS B CA 1
ATOM 3642 C C . CYS B 1 107 ? 46.190 45.700 50.102 1.00 11.97 107 CYS B C 1
ATOM 3643 O O . CYS B 1 107 ? 46.629 46.820 49.828 1.00 12.35 107 CYS B O 1
ATOM 3646 N N . ILE B 1 108 ? 44.893 45.387 50.208 1.00 11.92 108 ILE B N 1
ATOM 3647 C CA . ILE B 1 108 ? 43.806 46.394 50.053 1.00 11.55 108 ILE B CA 1
ATOM 3648 C C . ILE B 1 108 ? 43.838 47.379 51.230 1.00 13.65 108 ILE B C 1
ATOM 3649 O O . ILE B 1 108 ? 43.725 48.595 50.989 1.00 13.77 108 ILE B O 1
ATOM 3654 N N . LYS B 1 109 ? 43.936 46.904 52.467 1.00 14.46 109 LYS B N 1
ATOM 3655 C CA . LYS B 1 109 ? 44.057 47.799 53.650 1.00 15.15 109 LYS B CA 1
ATOM 3656 C C . LYS B 1 109 ? 45.223 48.769 53.420 1.00 14.50 109 LYS B C 1
ATOM 3657 O O . LYS B 1 109 ? 45.035 49.962 53.657 1.00 14.44 109 LYS B O 1
ATOM 3663 N N . VAL B 1 110 ? 46.406 48.282 53.013 1.00 12.68 110 VAL B N 1
ATOM 3664 C CA . VAL B 1 110 ? 47.618 49.131 52.830 1.00 12.58 110 VAL B CA 1
ATOM 3665 C C . VAL B 1 110 ? 47.302 50.216 51.806 1.00 13.63 110 VAL B C 1
ATOM 3666 O O . VAL B 1 110 ? 47.662 51.412 52.019 1.00 12.34 110 VAL B O 1
ATOM 3670 N N . TYR B 1 111 ? 46.747 49.778 50.673 1.00 12.18 111 TYR B N 1
ATOM 3671 C CA . TYR B 1 111 ? 46.461 50.707 49.550 1.00 12.49 111 TYR B CA 1
ATOM 3672 C C . TYR B 1 111 ? 45.529 51.788 50.051 1.00 11.87 111 TYR B C 1
ATOM 3673 O O . TYR B 1 111 ? 45.807 52.979 49.706 1.00 14.19 111 TYR B O 1
ATOM 3682 N N . ASN B 1 112 ? 44.448 51.414 50.724 1.00 12.73 112 ASN B N 1
ATOM 3683 C CA . ASN B 1 112 ? 43.331 52.310 51.113 1.00 14.46 112 ASN B CA 1
ATOM 3684 C C . ASN B 1 112 ? 43.831 53.311 52.161 1.00 16.99 112 ASN B C 1
ATOM 3685 O O . ASN B 1 112 ? 43.401 54.483 52.147 1.00 17.58 112 ASN B O 1
ATOM 3690 N N . ASP B 1 113 ? 44.708 52.849 53.058 1.00 16.68 113 ASP B N 1
ATOM 3691 C CA . ASP B 1 113 ? 45.293 53.709 54.116 1.00 17.30 113 ASP B CA 1
ATOM 3692 C C . ASP B 1 113 ? 46.267 54.699 53.477 1.00 14.37 113 ASP B C 1
ATOM 3693 O O . ASP B 1 113 ? 46.214 55.853 53.872 1.00 16.61 113 ASP B O 1
ATOM 3698 N N . TRP B 1 114 ? 47.069 54.314 52.494 1.00 14.08 114 TRP B N 1
ATOM 3699 C CA . TRP B 1 114 ? 48.008 55.217 51.801 1.00 13.70 114 TRP B CA 1
ATOM 3700 C C . TRP B 1 114 ? 47.249 56.262 50.990 1.00 13.88 114 TRP B C 1
ATOM 3701 O O . TRP B 1 114 ? 47.664 57.445 50.897 1.00 11.49 114 TRP B O 1
ATOM 3712 N N . LEU B 1 115 ? 46.225 55.800 50.283 1.00 12.93 115 LEU B N 1
ATOM 3713 C CA . LEU B 1 115 ? 45.534 56.733 49.358 1.00 14.28 115 LEU B CA 1
ATOM 3714 C C . LEU B 1 115 ? 44.893 57.851 50.178 1.00 14.08 115 LEU B C 1
ATOM 3715 O O . LEU B 1 115 ? 45.064 59.034 49.755 1.00 15.34 115 LEU B O 1
ATOM 3720 N N . LYS B 1 116 ? 44.249 57.545 51.303 1.00 18.04 116 LYS B N 1
ATOM 3721 C CA . LYS B 1 116 ? 43.554 58.557 52.148 1.00 18.83 116 LYS B CA 1
ATOM 3722 C C . LYS B 1 116 ? 44.604 59.440 52.834 1.00 18.82 116 LYS B C 1
ATOM 3723 O O . LYS B 1 116 ? 44.488 60.664 52.724 1.00 18.17 116 LYS B O 1
ATOM 3729 N N . SER B 1 117 ? 45.602 58.858 53.507 1.00 16.99 117 SER B N 1
ATOM 3730 C CA . SER B 1 117 ? 46.517 59.663 54.354 1.00 15.18 117 SER B CA 1
ATOM 3731 C C . SER B 1 117 ? 47.470 60.493 53.483 1.00 13.60 117 SER B C 1
ATOM 3732 O O . SER B 1 117 ? 47.778 61.636 53.866 1.00 12.29 117 SER B O 1
ATOM 3735 N N . ASP B 1 118 ? 47.920 59.975 52.352 1.00 11.45 118 ASP B N 1
ATOM 3736 C CA . ASP B 1 118 ? 49.057 60.553 51.609 1.00 13.61 118 ASP B CA 1
ATOM 3737 C C . ASP B 1 118 ? 48.618 61.202 50.292 1.00 15.32 118 ASP B C 1
ATOM 3738 O O . ASP B 1 118 ? 49.401 61.969 49.761 1.00 14.34 118 ASP B O 1
ATOM 3743 N N . PHE B 1 119 ? 47.405 60.937 49.800 1.00 16.83 119 PHE B N 1
ATOM 3744 C CA . PHE B 1 119 ? 46.939 61.484 48.496 1.00 19.49 119 PHE B CA 1
ATOM 3745 C C . PHE B 1 119 ? 45.611 62.250 48.701 1.00 20.36 119 PHE B C 1
ATOM 3746 O O . PHE B 1 119 ? 45.589 63.495 48.574 1.00 22.63 119 PHE B O 1
ATOM 3754 N N . LEU B 1 120 ? 44.536 61.630 49.172 1.00 21.32 120 LEU B N 1
ATOM 3755 C CA . LEU B 1 120 ? 43.231 62.356 49.299 1.00 20.24 120 LEU B CA 1
ATOM 3756 C C . LEU B 1 120 ? 43.363 63.564 50.253 1.00 19.21 120 LEU B C 1
ATOM 3757 O O . LEU B 1 120 ? 42.607 64.570 50.114 1.00 17.90 120 LEU B O 1
ATOM 3762 N N . SER B 1 121 ? 44.333 63.533 51.177 1.00 16.79 121 SER B N 1
ATOM 3763 C CA . SER B 1 121 ? 44.666 64.660 52.070 1.00 15.69 121 SER B CA 1
ATOM 3764 C C . SER B 1 121 ? 45.134 65.922 51.309 1.00 14.28 121 SER B C 1
ATOM 3765 O O . SER B 1 121 ? 44.982 66.982 51.898 1.00 13.28 121 SER B O 1
ATOM 3768 N N . LEU B 1 122 ? 45.665 65.888 50.080 1.00 12.97 122 LEU B N 1
ATOM 3769 C CA . LEU B 1 122 ? 46.218 67.126 49.454 1.00 13.19 122 LEU B CA 1
ATOM 3770 C C . LEU B 1 122 ? 45.128 68.116 49.010 1.00 11.85 122 LEU B C 1
ATOM 3771 O O . LEU B 1 122 ? 45.408 69.321 48.912 1.00 9.12 122 LEU B O 1
ATOM 3776 N N . SER B 1 123 ? 43.939 67.634 48.649 1.00 12.18 123 SER B N 1
ATOM 3777 C CA . SER B 1 123 ? 42.891 68.529 48.075 1.00 10.59 123 SER B CA 1
ATOM 3778 C C . SER B 1 123 ? 41.541 67.846 48.124 1.00 11.61 123 SER B C 1
ATOM 3779 O O . SER B 1 123 ? 41.438 66.642 47.848 1.00 11.75 123 SER B O 1
ATOM 3782 N N . PRO B 1 124 ? 40.482 68.584 48.478 1.00 11.41 124 PRO B N 1
ATOM 3783 C CA . PRO B 1 124 ? 39.130 68.024 48.455 1.00 12.13 124 PRO B CA 1
ATOM 3784 C C . PRO B 1 124 ? 38.618 67.807 47.016 1.00 11.95 124 PRO B C 1
ATOM 3785 O O . PRO B 1 124 ? 37.567 67.213 46.910 1.00 16.28 124 PRO B O 1
ATOM 3789 N N . ARG B 1 125 ? 39.352 68.238 46.013 1.00 12.10 125 ARG B N 1
ATOM 3790 C CA . ARG B 1 125 ? 39.044 67.993 44.572 1.00 14.11 125 ARG B CA 1
ATOM 3791 C C . ARG B 1 125 ? 39.253 66.513 44.227 1.00 17.13 125 ARG B C 1
ATOM 3792 O O . ARG B 1 125 ? 38.735 66.084 43.172 1.00 16.69 125 ARG B O 1
ATOM 3800 N N . LEU B 1 126 ? 39.962 65.770 45.097 1.00 16.87 126 LEU B N 1
ATOM 3801 C CA . LEU B 1 126 ? 40.259 64.317 44.913 1.00 17.05 126 LEU B CA 1
ATOM 3802 C C . LEU B 1 126 ? 39.259 63.438 45.648 1.00 18.48 126 LEU B C 1
ATOM 3803 O O . LEU B 1 126 ? 39.011 63.586 46.863 1.00 17.68 126 LEU B O 1
ATOM 3808 N N . VAL B 1 127 ? 38.670 62.504 44.914 1.00 15.41 127 VAL B N 1
ATOM 3809 C CA . VAL B 1 127 ? 37.658 61.562 45.433 1.00 14.93 127 VAL B CA 1
ATOM 3810 C C . VAL B 1 127 ? 38.289 60.185 45.169 1.00 16.11 127 VAL B C 1
ATOM 3811 O O . VAL B 1 127 ? 38.468 59.859 43.984 1.00 17.91 127 VAL B O 1
ATOM 3815 N N . GLY B 1 128 ? 38.761 59.466 46.182 1.00 12.49 128 GLY B N 1
ATOM 3816 C CA . GLY B 1 128 ? 39.406 58.186 45.869 1.00 11.16 128 GLY B CA 1
ATOM 3817 C C . GLY B 1 128 ? 38.395 57.048 45.871 1.00 9.65 128 GLY B C 1
ATOM 3818 O O . GLY B 1 128 ? 37.417 57.136 46.585 1.00 10.13 128 GLY B O 1
ATOM 3819 N N . ALA B 1 129 ? 38.702 55.975 45.148 1.00 9.80 129 ALA B N 1
ATOM 3820 C CA . ALA B 1 129 ? 37.953 54.703 45.229 1.00 9.77 129 ALA B CA 1
ATOM 3821 C C . ALA B 1 129 ? 38.729 53.768 46.184 1.00 9.17 129 ALA B C 1
ATOM 3822 O O . ALA B 1 129 ? 39.858 53.408 45.834 1.00 11.35 129 ALA B O 1
ATOM 3824 N N . ALA B 1 130 ? 38.092 53.368 47.264 1.00 9.35 130 ALA B N 1
ATOM 3825 C CA . ALA B 1 130 ? 38.623 52.361 48.211 1.00 9.05 130 ALA B CA 1
ATOM 3826 C C . ALA B 1 130 ? 38.483 51.007 47.529 1.00 10.17 130 ALA B C 1
ATOM 3827 O O . ALA B 1 130 ? 37.365 50.718 46.986 1.00 9.00 130 ALA B O 1
ATOM 3829 N N . MET B 1 131 ? 39.501 50.166 47.602 1.00 9.80 131 MET B N 1
ATOM 3830 C CA . MET B 1 131 ? 39.318 48.750 47.160 1.00 10.33 131 MET B CA 1
ATOM 3831 C C . MET B 1 131 ? 38.662 47.939 48.281 1.00 10.41 131 MET B C 1
ATOM 3832 O O . MET B 1 131 ? 38.659 48.335 49.482 1.00 10.01 131 MET B O 1
ATOM 3837 N N . VAL B 1 132 ? 37.996 46.858 47.876 1.00 9.50 132 VAL B N 1
ATOM 3838 C CA . VAL B 1 132 ? 37.358 45.867 48.771 1.00 9.59 132 VAL B CA 1
ATOM 3839 C C . VAL B 1 132 ? 37.586 44.494 48.153 1.00 9.94 132 VAL B C 1
ATOM 3840 O O . VAL B 1 132 ? 37.661 44.358 46.882 1.00 10.21 132 VAL B O 1
ATOM 3844 N N . SER B 1 133 ? 37.773 43.507 49.023 1.00 9.95 133 SER B N 1
ATOM 3845 C CA . SER B 1 133 ? 38.030 42.121 48.605 1.00 9.88 133 SER B CA 1
ATOM 3846 C C . SER B 1 133 ? 37.024 41.690 47.528 1.00 9.46 133 SER B C 1
ATOM 3847 O O . SER B 1 133 ? 35.839 41.696 47.833 1.00 10.08 133 SER B O 1
ATOM 3850 N N . MET B 1 134 ? 37.532 41.162 46.423 1.00 9.65 134 MET B N 1
ATOM 3851 C CA . MET B 1 134 ? 36.713 40.502 45.370 1.00 9.92 134 MET B CA 1
ATOM 3852 C C . MET B 1 134 ? 36.490 39.039 45.764 1.00 11.05 134 MET B C 1
ATOM 3853 O O . MET B 1 134 ? 35.716 38.372 45.076 1.00 10.82 134 MET B O 1
ATOM 3858 N N . LEU B 1 135 ? 37.187 38.560 46.806 1.00 11.97 135 LEU B N 1
ATOM 3859 C CA . LEU B 1 135 ? 37.272 37.099 47.108 1.00 13.14 135 LEU B CA 1
ATOM 3860 C C . LEU B 1 135 ? 36.379 36.699 48.277 1.00 13.61 135 LEU B C 1
ATOM 3861 O O . LEU B 1 135 ? 35.997 35.508 48.306 1.00 15.13 135 LEU B O 1
ATOM 3866 N N . ASP B 1 136 ? 36.094 37.592 49.216 1.00 14.41 136 ASP B N 1
ATOM 3867 C CA . ASP B 1 136 ? 35.404 37.267 50.482 1.00 15.83 136 ASP B CA 1
ATOM 3868 C C . ASP B 1 136 ? 34.464 38.407 50.867 1.00 16.01 136 ASP B C 1
ATOM 3869 O O . ASP B 1 136 ? 34.933 39.545 51.039 1.00 15.87 136 ASP B O 1
ATOM 3874 N N . THR B 1 137 ? 33.181 38.112 51.007 1.00 16.79 137 THR B N 1
ATOM 3875 C CA . THR B 1 137 ? 32.153 39.138 51.267 1.00 16.42 137 THR B CA 1
ATOM 3876 C C . THR B 1 137 ? 32.365 39.763 52.648 1.00 15.77 137 THR B C 1
ATOM 3877 O O . THR B 1 137 ? 32.259 40.962 52.734 1.00 13.98 137 THR B O 1
ATOM 3881 N N . ASP B 1 138 ? 32.631 38.985 53.689 1.00 16.32 138 ASP B N 1
ATOM 3882 C CA . ASP B 1 138 ? 32.883 39.550 55.042 1.00 17.69 138 ASP B CA 1
ATOM 3883 C C . ASP B 1 138 ? 34.092 40.500 54.999 1.00 15.37 138 ASP B C 1
ATOM 3884 O O . ASP B 1 138 ? 33.973 41.600 55.574 1.00 13.91 138 ASP B O 1
ATOM 3889 N N . ASP B 1 139 ? 35.192 40.119 54.335 1.00 14.61 139 ASP B N 1
ATOM 3890 C CA . ASP B 1 139 ? 36.375 41.012 54.144 1.00 14.23 139 ASP B CA 1
ATOM 3891 C C . ASP B 1 139 ? 35.942 42.282 53.397 1.00 14.97 139 ASP B C 1
ATOM 3892 O O . ASP B 1 139 ? 36.380 43.390 53.783 1.00 15.90 139 ASP B O 1
ATOM 3897 N N . ALA B 1 140 ? 35.088 42.166 52.368 1.00 13.84 140 ALA B N 1
ATOM 3898 C CA . ALA B 1 140 ? 34.700 43.339 51.553 1.00 14.04 140 ALA B CA 1
ATOM 3899 C C . ALA B 1 140 ? 33.784 44.250 52.370 1.00 13.16 140 ALA B C 1
ATOM 3900 O O . ALA B 1 140 ? 34.005 45.469 52.353 1.00 13.44 140 ALA B O 1
ATOM 3902 N N . VAL B 1 141 ? 32.814 43.692 53.093 1.00 13.77 141 VAL B N 1
ATOM 3903 C CA . VAL B 1 141 ? 31.910 44.505 53.963 1.00 15.57 141 VAL B CA 1
ATOM 3904 C C . VAL B 1 141 ? 32.723 45.248 55.031 1.00 15.35 141 VAL B C 1
ATOM 3905 O O . VAL B 1 141 ? 32.593 46.483 55.129 1.00 15.54 141 VAL B O 1
ATOM 3909 N N . ALA B 1 142 ? 33.574 44.540 55.775 1.00 17.85 142 ALA B N 1
ATOM 3910 C CA . ALA B 1 142 ? 34.405 45.165 56.839 1.00 17.14 142 ALA B CA 1
ATOM 3911 C C . ALA B 1 142 ? 35.233 46.325 56.266 1.00 15.99 142 ALA B C 1
ATOM 3912 O O . ALA B 1 142 ? 35.301 47.371 56.891 1.00 19.10 142 ALA B O 1
ATOM 3914 N N . GLU B 1 143 ? 35.891 46.150 55.127 1.00 15.50 143 GLU B N 1
ATOM 3915 C CA . GLU B 1 143 ? 36.712 47.227 54.532 1.00 14.99 143 GLU B CA 1
ATOM 3916 C C . GLU B 1 143 ? 35.813 48.342 53.990 1.00 15.22 143 GLU B C 1
ATOM 3917 O O . GLU B 1 143 ? 36.198 49.507 54.098 1.00 15.45 143 GLU B O 1
ATOM 3923 N N . LEU B 1 144 ? 34.667 48.032 53.369 1.00 16.01 144 LEU B N 1
ATOM 3924 C CA . LEU B 1 144 ? 33.770 49.128 52.921 1.00 15.89 144 LEU B CA 1
ATOM 3925 C C . LEU B 1 144 ? 33.442 50.015 54.120 1.00 17.38 144 LEU B C 1
ATOM 3926 O O . LEU B 1 144 ? 33.556 51.255 53.969 1.00 19.54 144 LEU B O 1
ATOM 3931 N N . ARG B 1 145 ? 33.088 49.391 55.240 1.00 17.94 145 ARG B N 1
ATOM 3932 C CA . ARG B 1 145 ? 32.621 50.050 56.486 1.00 20.04 145 ARG B CA 1
ATOM 3933 C C . ARG B 1 145 ? 33.765 50.882 57.082 1.00 21.26 145 ARG B C 1
ATOM 3934 O O . ARG B 1 145 ? 33.519 52.043 57.492 1.00 19.10 145 ARG B O 1
ATOM 3942 N N . ARG B 1 146 ? 34.974 50.321 57.103 1.00 22.57 146 ARG B N 1
ATOM 3943 C CA . ARG B 1 146 ? 36.179 51.048 57.568 1.00 22.63 146 ARG B CA 1
ATOM 3944 C C . ARG B 1 146 ? 36.461 52.211 56.619 1.00 22.30 146 ARG B C 1
ATOM 3945 O O . ARG B 1 146 ? 36.806 53.274 57.097 1.00 22.64 146 ARG B O 1
ATOM 3953 N N . ALA B 1 147 ? 36.263 52.036 55.308 1.00 19.14 147 ALA B N 1
ATOM 3954 C CA . ALA B 1 147 ? 36.666 53.033 54.296 1.00 17.67 147 ALA B CA 1
ATOM 3955 C C . ALA B 1 147 ? 35.722 54.231 54.384 1.00 18.36 147 ALA B C 1
ATOM 3956 O O . ALA B 1 147 ? 36.221 55.375 54.186 1.00 18.34 147 ALA B O 1
ATOM 3958 N N . ALA B 1 148 ? 34.458 53.947 54.686 1.00 18.14 148 ALA B N 1
ATOM 3959 C CA . ALA B 1 148 ? 33.334 54.900 54.814 1.00 20.30 148 ALA B CA 1
ATOM 3960 C C . ALA B 1 148 ? 33.539 55.730 56.093 1.00 24.81 148 ALA B C 1
ATOM 3961 O O . ALA B 1 148 ? 33.490 56.973 55.987 1.00 21.87 148 ALA B O 1
ATOM 3963 N N . ASP B 1 149 ? 33.806 55.068 57.234 1.00 25.67 149 ASP B N 1
ATOM 3964 C CA . ASP B 1 149 ? 34.153 55.755 58.519 1.00 27.88 149 ASP B CA 1
ATOM 3965 C C . ASP B 1 149 ? 35.300 56.732 58.272 1.00 25.47 149 ASP B C 1
ATOM 3966 O O . ASP B 1 149 ? 35.336 57.769 58.977 1.00 26.87 149 ASP B O 1
ATOM 3971 N N . LEU B 1 150 ? 36.201 56.422 57.335 1.00 24.21 150 LEU B N 1
ATOM 3972 C CA . LEU B 1 150 ? 37.365 57.258 56.951 1.00 24.88 150 LEU B CA 1
ATOM 3973 C C . LEU B 1 150 ? 36.981 58.345 55.935 1.00 26.43 150 LEU B C 1
ATOM 3974 O O . LEU B 1 150 ? 37.900 59.088 55.543 1.00 26.46 150 LEU B O 1
ATOM 3979 N N . GLY B 1 151 ? 35.713 58.390 55.497 1.00 25.16 151 GLY B N 1
ATOM 3980 C CA . GLY B 1 151 ? 35.178 59.386 54.542 1.00 23.39 151 GLY B CA 1
ATOM 3981 C C . GLY B 1 151 ? 35.324 58.987 53.068 1.00 20.51 151 GLY B C 1
ATOM 3982 O O . GLY B 1 151 ? 35.239 59.866 52.189 1.00 18.58 151 GLY B O 1
ATOM 3983 N N . TYR B 1 152 ? 35.591 57.724 52.754 1.00 17.27 152 TYR B N 1
ATOM 3984 C CA . TYR B 1 152 ? 35.525 57.291 51.330 1.00 14.91 152 TYR B CA 1
ATOM 3985 C C . TYR B 1 152 ? 34.060 57.364 50.904 1.00 12.73 152 TYR B C 1
ATOM 3986 O O . TYR B 1 152 ? 33.164 57.016 51.690 1.00 14.11 152 TYR B O 1
ATOM 3995 N N . GLN B 1 153 ? 33.851 57.710 49.644 1.00 12.89 153 GLN B N 1
ATOM 3996 C CA . GLN B 1 153 ? 32.527 57.929 49.004 1.00 12.91 153 GLN B CA 1
ATOM 3997 C C . GLN B 1 153 ? 32.208 56.835 47.971 1.00 12.80 153 GLN B C 1
ATOM 3998 O O . GLN B 1 153 ? 31.016 56.774 47.553 1.00 13.57 153 GLN B O 1
ATOM 4004 N N . THR B 1 154 ? 33.188 56.052 47.535 1.00 12.37 154 THR B N 1
ATOM 4005 C CA . THR B 1 154 ? 32.969 54.996 46.502 1.00 12.56 154 THR B CA 1
ATOM 4006 C C . THR B 1 154 ? 33.919 53.825 46.763 1.00 13.06 154 THR B C 1
ATOM 4007 O O . THR B 1 154 ? 34.990 54.045 47.349 1.00 12.34 154 THR B O 1
ATOM 4011 N N . VAL B 1 155 ? 33.541 52.630 46.349 1.00 11.30 155 VAL B N 1
ATOM 4012 C CA . VAL B 1 155 ? 34.430 51.431 46.404 1.00 11.31 155 VAL B CA 1
ATOM 4013 C C . VAL B 1 155 ? 34.659 50.983 44.967 1.00 11.36 155 VAL B C 1
ATOM 4014 O O . VAL B 1 155 ? 33.696 51.108 44.096 1.00 10.01 155 VAL B O 1
ATOM 4018 N N . PHE B 1 156 ? 35.851 50.464 44.695 1.00 9.83 156 PHE B N 1
ATOM 4019 C CA . PHE B 1 156 ? 36.220 49.881 43.389 1.00 9.72 156 PHE B CA 1
ATOM 4020 C C . PHE B 1 156 ? 35.919 48.385 43.436 1.00 10.50 156 PHE B C 1
ATOM 4021 O O . PHE B 1 156 ? 36.374 47.689 44.368 1.00 9.50 156 PHE B O 1
ATOM 4029 N N . LEU B 1 157 ? 35.202 47.866 42.430 1.00 10.04 157 LEU B N 1
ATOM 4030 C CA . LEU B 1 157 ? 35.106 46.404 42.171 1.00 10.25 157 LEU B CA 1
ATOM 4031 C C . LEU B 1 157 ? 35.635 46.135 40.772 1.00 10.55 157 LEU B C 1
ATOM 4032 O O . LEU B 1 157 ? 35.419 46.975 39.893 1.00 10.13 157 LEU B O 1
ATOM 4037 N N . ALA B 1 158 ? 36.314 45.007 40.566 1.00 9.26 158 ALA B N 1
ATOM 4038 C CA . ALA B 1 158 ? 36.818 44.592 39.248 1.00 9.87 158 ALA B CA 1
ATOM 4039 C C . ALA B 1 158 ? 35.613 44.153 38.420 1.00 9.02 158 ALA B C 1
ATOM 4040 O O . ALA B 1 158 ? 34.615 43.651 39.024 1.00 10.55 158 ALA B O 1
ATOM 4042 N N . ALA B 1 159 ? 35.699 44.404 37.131 1.00 9.20 159 ALA B N 1
ATOM 4043 C CA . ALA B 1 159 ? 34.613 44.091 36.176 1.00 8.59 159 ALA B CA 1
ATOM 4044 C C . ALA B 1 159 ? 34.475 42.569 36.062 1.00 8.97 159 ALA B C 1
ATOM 4045 O O . ALA B 1 159 ? 33.315 42.111 35.877 1.00 8.78 159 ALA B O 1
ATOM 4047 N N . THR B 1 160 ? 35.572 41.801 36.148 1.00 8.83 160 THR B N 1
ATOM 4048 C CA . THR B 1 160 ? 35.511 40.313 36.099 1.00 9.35 160 THR B CA 1
ATOM 4049 C C . THR B 1 160 ? 35.807 39.770 37.482 1.00 10.24 160 THR B C 1
ATOM 4050 O O . THR B 1 160 ? 36.963 39.805 37.931 1.00 10.57 160 THR B O 1
ATOM 4054 N N . PRO B 1 161 ? 34.770 39.331 38.231 1.00 10.10 161 PRO B N 1
ATOM 4055 C CA . PRO B 1 161 ? 34.969 38.814 39.580 1.00 10.90 161 PRO B CA 1
ATOM 4056 C C . PRO B 1 161 ? 35.497 37.395 39.467 1.00 10.78 161 PRO B C 1
ATOM 4057 O O . PRO B 1 161 ? 35.450 36.781 38.405 1.00 10.71 161 PRO B O 1
ATOM 4061 N N . PRO B 1 162 ? 36.012 36.849 40.587 1.00 12.78 162 PRO B N 1
ATOM 4062 C CA . PRO B 1 162 ? 36.511 35.483 40.604 1.00 13.32 162 PRO B CA 1
ATOM 4063 C C . PRO B 1 162 ? 35.413 34.483 40.251 1.00 14.57 162 PRO B C 1
ATOM 4064 O O . PRO B 1 162 ? 34.239 34.730 40.509 1.00 13.75 162 PRO B O 1
ATOM 4068 N N . PRO B 1 163 ? 35.775 33.319 39.660 1.00 17.65 163 PRO B N 1
ATOM 4069 C CA . PRO B 1 163 ? 34.784 32.299 39.297 1.00 18.48 163 PRO B CA 1
ATOM 4070 C C . PRO B 1 163 ? 33.895 31.893 40.482 1.00 17.49 163 PRO B C 1
ATOM 4071 O O . PRO B 1 163 ? 34.355 31.747 41.602 1.00 16.56 163 PRO B O 1
ATOM 4075 N N . GLY B 1 164 ? 32.587 31.808 40.225 1.00 16.44 164 GLY B N 1
ATOM 4076 C CA . GLY B 1 164 ? 31.583 31.517 41.253 1.00 15.19 164 GLY B CA 1
ATOM 4077 C C . GLY B 1 164 ? 31.201 32.726 42.042 1.00 14.00 164 GLY B C 1
ATOM 4078 O O . GLY B 1 164 ? 30.279 32.600 42.884 1.00 15.86 164 GLY B O 1
ATOM 4079 N N . ARG B 1 165 ? 31.812 33.887 41.761 1.00 12.06 165 ARG B N 1
ATOM 4080 C CA . ARG B 1 165 ? 31.466 35.153 42.460 1.00 11.55 165 ARG B CA 1
ATOM 4081 C C . ARG B 1 165 ? 30.973 36.163 41.422 1.00 10.55 165 ARG B C 1
ATOM 4082 O O . ARG B 1 165 ? 31.122 37.369 41.629 1.00 9.60 165 ARG B O 1
ATOM 4090 N N . GLU B 1 166 ? 30.260 35.675 40.418 1.00 10.35 166 GLU B N 1
ATOM 4091 C CA . GLU B 1 166 ? 29.519 36.593 39.506 1.00 10.75 166 GLU B CA 1
ATOM 4092 C C . GLU B 1 166 ? 28.565 37.497 40.313 1.00 9.81 166 GLU B C 1
ATOM 4093 O O . GLU B 1 166 ? 28.044 37.095 41.384 1.00 9.92 166 GLU B O 1
ATOM 4099 N N . PHE B 1 167 ? 28.217 38.664 39.752 1.00 9.28 167 PHE B N 1
ATOM 4100 C CA . PHE B 1 167 ? 27.524 39.760 40.462 1.00 9.31 167 PHE B CA 1
ATOM 4101 C C . PHE B 1 167 ? 26.032 39.474 40.651 1.00 9.53 167 PHE B C 1
ATOM 4102 O O . PHE B 1 167 ? 25.390 40.201 41.401 1.00 10.55 167 PHE B O 1
ATOM 4110 N N . ASN B 1 168 ? 25.497 38.425 40.011 1.00 10.54 168 ASN B N 1
ATOM 4111 C CA . ASN B 1 168 ? 24.094 37.976 40.243 1.00 11.57 168 ASN B CA 1
ATOM 4112 C C . ASN B 1 168 ? 24.004 36.993 41.424 1.00 11.56 168 ASN B C 1
ATOM 4113 O O . ASN B 1 168 ? 22.879 36.647 41.840 1.00 11.73 168 ASN B O 1
ATOM 4118 N N . MET B 1 169 ? 25.129 36.595 42.026 1.00 11.86 169 MET B N 1
ATOM 4119 C CA . MET B 1 169 ? 25.112 35.586 43.130 1.00 14.34 169 MET B CA 1
ATOM 4120 C C . MET B 1 169 ? 24.738 36.197 44.496 1.00 14.23 169 MET B C 1
ATOM 4121 O O . MET B 1 169 ? 25.029 37.367 44.771 1.00 12.33 169 MET B O 1
ATOM 4126 N N . ASP B 1 170 ? 24.099 35.389 45.342 1.00 15.59 170 ASP B N 1
ATOM 4127 C CA . ASP B 1 170 ? 23.657 35.754 46.713 1.00 18.81 170 ASP B CA 1
ATOM 4128 C C . ASP B 1 170 ? 24.852 36.243 47.535 1.00 16.79 170 ASP B C 1
ATOM 4129 O O . ASP B 1 170 ? 24.661 37.050 48.450 1.00 17.97 170 ASP B O 1
ATOM 4134 N N . VAL B 1 171 ? 26.041 35.751 47.223 1.00 17.79 171 VAL B N 1
ATOM 4135 C CA . VAL B 1 171 ? 27.264 36.046 48.021 1.00 17.00 171 VAL B CA 1
ATOM 4136 C C . VAL B 1 171 ? 27.506 37.566 48.108 1.00 15.96 171 VAL B C 1
ATOM 4137 O O . VAL B 1 171 ? 28.091 38.028 49.135 1.00 17.20 171 VAL B O 1
ATOM 4141 N N . TRP B 1 172 ? 27.028 38.368 47.144 1.00 14.36 172 TRP B N 1
ATOM 4142 C CA . TRP B 1 172 ? 27.276 39.836 47.159 1.00 13.48 172 TRP B CA 1
ATOM 4143 C C . TRP B 1 172 ? 26.253 40.615 48.005 1.00 13.19 172 TRP B C 1
ATOM 4144 O O . TRP B 1 172 ? 26.565 41.751 48.297 1.00 12.18 172 TRP B O 1
ATOM 4155 N N . GLU B 1 173 ? 25.101 40.038 48.388 1.00 13.61 173 GLU B N 1
ATOM 4156 C CA . GLU B 1 173 ? 23.951 40.775 48.997 1.00 15.34 173 GLU B CA 1
ATOM 4157 C C . GLU B 1 173 ? 24.391 41.588 50.216 1.00 14.68 173 GLU B C 1
ATOM 4158 O O . GLU B 1 173 ? 24.012 42.743 50.350 1.00 14.32 173 GLU B O 1
ATOM 4164 N N . PRO B 1 174 ? 25.211 41.048 51.149 1.00 14.53 174 PRO B N 1
ATOM 4165 C CA . PRO B 1 174 ? 25.674 41.842 52.293 1.00 14.95 174 PRO B CA 1
ATOM 4166 C C . PRO B 1 174 ? 26.464 43.076 51.843 1.00 13.87 174 PRO B C 1
ATOM 4167 O O . PRO B 1 174 ? 26.428 44.088 52.528 1.00 15.26 174 PRO B O 1
ATOM 4171 N N . LEU B 1 175 ? 27.153 43.007 50.713 1.00 12.68 175 LEU B N 1
ATOM 4172 C CA . LEU B 1 175 ? 27.934 44.169 50.250 1.00 12.42 175 LEU B CA 1
ATOM 4173 C C . LEU B 1 175 ? 26.992 45.212 49.674 1.00 12.09 175 LEU B C 1
ATOM 4174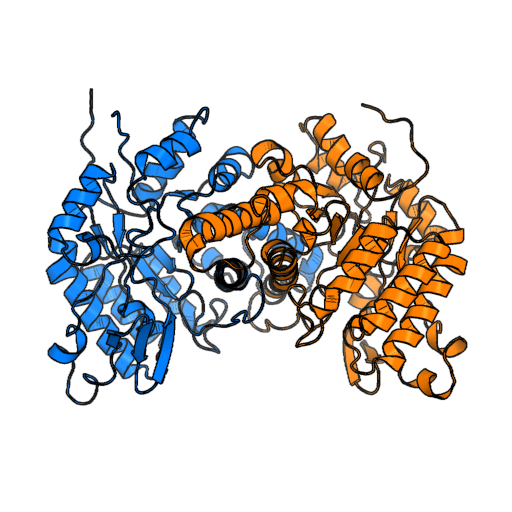 O O . LEU B 1 175 ? 27.147 46.361 49.980 1.00 11.85 175 LEU B O 1
ATOM 4179 N N . TRP B 1 176 ? 26.045 44.818 48.840 1.00 12.44 176 TRP B N 1
ATOM 4180 C CA . TRP B 1 176 ? 25.050 45.796 48.338 1.00 12.21 176 TRP B CA 1
ATOM 4181 C C . TRP B 1 176 ? 24.363 46.498 49.519 1.00 12.04 176 TRP B C 1
ATOM 4182 O O . TRP B 1 176 ? 24.199 47.726 49.467 1.00 13.31 176 TRP B O 1
ATOM 4193 N N . ALA B 1 177 ? 23.995 45.743 50.540 1.00 12.63 177 ALA B N 1
ATOM 4194 C CA . ALA B 1 177 ? 23.300 46.260 51.741 1.00 14.34 177 ALA B CA 1
ATOM 4195 C C . ALA B 1 177 ? 24.189 47.284 52.451 1.00 15.62 177 ALA B C 1
ATOM 4196 O O . ALA B 1 177 ? 23.700 48.378 52.780 1.00 15.90 177 ALA B O 1
ATOM 4198 N N . ALA B 1 178 ? 25.460 46.949 52.677 1.00 15.89 178 ALA B N 1
ATOM 4199 C CA . ALA B 1 178 ? 26.391 47.874 53.363 1.00 14.65 178 ALA B CA 1
ATOM 4200 C C . ALA B 1 178 ? 26.662 49.118 52.500 1.00 14.51 178 ALA B C 1
ATOM 4201 O O . ALA B 1 178 ? 26.685 50.217 53.047 1.00 14.98 178 ALA B O 1
ATOM 4203 N N . ALA B 1 179 ? 26.838 48.987 51.179 1.00 14.15 179 ALA B N 1
ATOM 4204 C CA . ALA B 1 179 ? 27.107 50.127 50.285 1.00 14.36 179 ALA B CA 1
ATOM 4205 C C . ALA B 1 179 ? 25.888 51.058 50.330 1.00 15.13 179 ALA B C 1
ATOM 4206 O O . ALA B 1 179 ? 26.061 52.285 50.357 1.00 13.96 179 ALA B O 1
ATOM 4208 N N . GLU B 1 180 ? 24.687 50.487 50.314 1.00 16.39 180 GLU B N 1
ATOM 4209 C CA . GLU B 1 180 ? 23.440 51.292 50.268 1.00 18.13 180 GLU B CA 1
ATOM 4210 C C . GLU B 1 180 ? 23.307 52.043 51.604 1.00 18.78 180 GLU B C 1
ATOM 4211 O O . GLU B 1 180 ? 23.125 53.271 51.593 1.00 17.96 180 GLU B O 1
ATOM 4217 N N . GLU B 1 181 ? 23.482 51.331 52.703 1.00 21.68 181 GLU B N 1
ATOM 4218 C CA . GLU B 1 181 ? 23.497 51.928 54.072 1.00 23.53 181 GLU B CA 1
ATOM 4219 C C . GLU B 1 181 ? 24.529 53.073 54.121 1.00 21.61 181 GLU B C 1
ATOM 4220 O O . GLU B 1 181 ? 24.158 54.181 54.575 1.00 21.74 181 GLU B O 1
ATOM 4226 N N . ALA B 1 182 ? 25.757 52.882 53.621 1.00 20.72 182 ALA B N 1
ATOM 4227 C CA . ALA B 1 182 ? 26.840 53.893 53.702 1.00 19.07 182 ALA B CA 1
ATOM 4228 C C . ALA B 1 182 ? 26.669 55.048 52.703 1.00 18.19 182 ALA B C 1
ATOM 4229 O O . ALA B 1 182 ? 27.393 56.040 52.851 1.00 20.59 182 ALA B O 1
ATOM 4231 N N . GLY B 1 183 ? 25.791 54.960 51.686 1.00 17.60 183 GLY B N 1
ATOM 4232 C CA . GLY B 1 183 ? 25.747 55.961 50.596 1.00 15.43 183 GLY B CA 1
ATOM 4233 C C . GLY B 1 183 ? 26.955 55.877 49.695 1.00 15.52 183 GLY B C 1
ATOM 4234 O O . GLY B 1 183 ? 27.384 56.905 49.141 1.00 17.46 183 GLY B O 1
ATOM 4235 N N . MET B 1 184 ? 27.569 54.705 49.636 1.00 15.93 184 MET B N 1
ATOM 4236 C CA . MET B 1 184 ? 28.789 54.431 48.863 1.00 18.93 184 MET B CA 1
ATOM 4237 C C . MET B 1 184 ? 28.366 54.108 47.423 1.00 16.63 184 MET B C 1
ATOM 4238 O O . MET B 1 184 ? 27.593 53.137 47.250 1.00 16.28 184 MET B O 1
ATOM 4243 N N . THR B 1 185 ? 28.864 54.856 46.460 1.00 14.80 185 THR B N 1
ATOM 4244 C CA . THR B 1 185 ? 28.769 54.485 45.027 1.00 14.30 185 THR B CA 1
ATOM 4245 C C . THR B 1 185 ? 29.644 53.246 44.821 1.00 13.80 185 THR B C 1
ATOM 4246 O O . THR B 1 185 ? 30.786 53.193 45.350 1.00 13.36 185 THR B O 1
ATOM 4250 N N . VAL B 1 186 ? 29.130 52.250 44.117 1.00 11.30 186 VAL B N 1
ATOM 4251 C CA . VAL B 1 186 ? 29.944 51.101 43.669 1.00 10.07 186 VAL B CA 1
ATOM 4252 C C . VAL B 1 186 ? 30.532 51.441 42.296 1.00 10.46 186 VAL B C 1
ATOM 4253 O O . VAL B 1 186 ? 29.758 51.605 41.302 1.00 9.57 186 VAL B O 1
ATOM 4257 N N . SER B 1 187 ? 31.853 51.533 42.186 1.00 8.64 187 SER B N 1
ATOM 4258 C CA . SER B 1 187 ? 32.536 51.862 40.925 1.00 8.27 187 SER B CA 1
ATOM 4259 C C . SER B 1 187 ? 33.176 50.606 40.352 1.00 8.19 187 SER B C 1
ATOM 4260 O O . SER B 1 187 ? 34.097 50.041 40.940 1.00 8.95 187 SER B O 1
ATOM 4263 N N . ILE B 1 188 ? 32.669 50.163 39.202 1.00 6.92 188 ILE B N 1
ATOM 4264 C CA . ILE B 1 188 ? 33.190 48.972 38.481 1.00 6.86 188 ILE B CA 1
ATOM 4265 C C . ILE B 1 188 ? 34.022 49.456 37.305 1.00 6.63 188 ILE B C 1
ATOM 4266 O O . ILE B 1 188 ? 33.541 50.093 36.311 1.00 6.17 188 ILE B O 1
ATOM 4271 N N . HIS B 1 189 ? 35.302 49.192 37.345 1.00 7.07 189 HIS B N 1
ATOM 4272 C CA . HIS B 1 189 ? 36.211 49.701 36.317 1.00 7.23 189 HIS B CA 1
ATOM 4273 C C . HIS B 1 189 ? 36.574 48.574 35.379 1.00 8.96 189 HIS B C 1
ATOM 4274 O O . HIS B 1 189 ? 36.944 47.476 35.824 1.00 9.41 189 HIS B O 1
ATOM 4281 N N . ILE B 1 190 ? 36.486 48.826 34.087 1.00 12.16 190 ILE B N 1
ATOM 4282 C CA . ILE B 1 190 ? 36.721 47.719 33.126 1.00 14.17 190 ILE B CA 1
ATOM 4283 C C . ILE B 1 190 ? 38.202 47.359 33.048 1.00 14.91 190 ILE B C 1
ATOM 4284 O O . ILE B 1 190 ? 39.046 48.072 33.611 1.00 14.75 190 ILE B O 1
ATOM 4289 N N . GLY B 1 191 ? 38.488 46.220 32.431 1.00 13.77 191 GLY B N 1
ATOM 4290 C CA . GLY B 1 191 ? 39.865 45.788 32.147 1.00 14.53 191 GLY B CA 1
ATOM 4291 C C . GLY B 1 191 ? 40.522 45.280 33.417 1.00 15.27 191 GLY B C 1
ATOM 4292 O O . GLY B 1 191 ? 41.781 45.221 33.437 1.00 18.22 191 GLY B O 1
ATOM 4293 N N . THR B 1 192 ? 39.718 44.967 34.433 1.00 14.51 192 THR B N 1
ATOM 4294 C CA . THR B 1 192 ? 40.176 44.466 35.758 1.00 13.98 192 THR B CA 1
ATOM 4295 C C . THR B 1 192 ? 39.579 43.076 36.046 1.00 15.17 192 THR B C 1
ATOM 4296 O O . THR B 1 192 ? 38.459 42.782 35.567 1.00 11.62 192 THR B O 1
ATOM 4300 N N . GLY B 1 193 ? 40.303 42.275 36.826 1.00 15.06 193 GLY B N 1
ATOM 4301 C CA . GLY B 1 193 ? 39.857 40.955 37.295 1.00 18.14 193 GLY B CA 1
ATOM 4302 C C . GLY B 1 193 ? 40.322 39.785 36.450 1.00 22.31 193 GLY B C 1
ATOM 4303 O O . GLY B 1 193 ? 40.048 38.643 36.856 1.00 24.00 193 GLY B O 1
ATOM 4304 N N . ALA B 1 194 ? 40.955 39.936 35.293 1.00 31.21 194 ALA B N 1
ATOM 4305 C CA . ALA B 1 194 ? 41.095 38.726 34.423 1.00 40.66 194 ALA B CA 1
ATOM 4306 C C . ALA B 1 194 ? 42.350 38.805 33.556 1.00 55.31 194 ALA B C 1
ATOM 4307 O O . ALA B 1 194 ? 43.438 39.099 34.112 1.00 58.66 194 ALA B O 1
ATOM 4309 N N . ASP B 1 195 ? 42.208 38.479 32.265 1.00 72.55 195 ASP B N 1
ATOM 4310 C CA . ASP B 1 195 ? 43.135 38.912 31.186 1.00 81.72 195 ASP B CA 1
ATOM 4311 C C . ASP B 1 195 ? 42.290 39.302 29.963 1.00 89.63 195 ASP B C 1
ATOM 4312 O O . ASP B 1 195 ? 41.257 38.638 29.700 1.00 89.19 195 ASP B O 1
ATOM 4317 N N . THR B 1 196 ? 42.706 40.367 29.268 1.00 104.22 196 THR B N 1
ATOM 4318 C CA . THR B 1 196 ? 41.989 40.992 28.121 1.00 113.49 196 THR B CA 1
ATOM 4319 C C . THR B 1 196 ? 42.866 40.932 26.855 1.00 112.86 196 THR B C 1
ATOM 4320 O O . THR B 1 196 ? 42.481 41.595 25.860 1.00 107.36 196 THR B O 1
ATOM 4324 N N . VAL B 1 197 ? 43.961 40.142 26.887 1.00 104.94 197 VAL B N 1
ATOM 4325 C CA . VAL B 1 197 ? 44.954 39.909 25.783 1.00 88.18 197 VAL B CA 1
ATOM 4326 C C . VAL B 1 197 ? 44.509 38.661 24.988 1.00 70.75 197 VAL B C 1
ATOM 4327 O O . VAL B 1 197 ? 45.368 37.935 24.448 1.00 66.47 197 VAL B O 1
ATOM 4331 N N . VAL B 1 198 ? 43.194 38.461 24.864 1.00 57.44 198 VAL B N 1
ATOM 4332 C CA . VAL B 1 198 ? 42.571 37.202 24.371 1.00 48.76 198 VAL B CA 1
ATOM 4333 C C . VAL B 1 198 ? 42.780 37.117 22.848 1.00 42.72 198 VAL B C 1
ATOM 4334 O O . VAL B 1 198 ? 43.122 36.022 22.366 1.00 40.75 198 VAL B O 1
ATOM 4338 N N . ALA B 1 199 ? 42.624 38.223 22.109 1.00 38.53 199 ALA B N 1
ATOM 4339 C CA . ALA B 1 199 ? 42.800 38.282 20.632 1.00 38.64 199 ALA B CA 1
ATOM 4340 C C . ALA B 1 199 ? 44.290 38.400 20.287 1.00 35.28 199 ALA B C 1
ATOM 4341 O O . ALA B 1 199 ? 44.937 39.268 20.893 1.00 36.94 199 ALA B O 1
ATOM 4343 N N . ARG B 1 200 ? 44.795 37.596 19.339 1.00 38.14 200 ARG B N 1
ATOM 4344 C CA . ARG B 1 200 ? 46.231 37.572 18.934 1.00 42.31 200 ARG B CA 1
ATOM 4345 C C . ARG B 1 200 ? 46.443 37.743 17.418 1.00 40.56 200 ARG B C 1
ATOM 4346 O O . ARG B 1 200 ? 47.628 37.894 17.033 1.00 40.13 200 ARG B O 1
ATOM 4354 N N . GLY B 1 201 ? 45.381 37.740 16.598 1.00 32.80 201 GLY B N 1
ATOM 4355 C CA . GLY B 1 201 ? 45.448 37.824 15.121 1.00 29.40 201 GLY B CA 1
ATOM 4356 C C . GLY B 1 201 ? 45.339 39.256 14.593 1.00 26.80 201 GLY B C 1
ATOM 4357 O O . GLY B 1 201 ? 45.449 40.214 15.355 1.00 28.10 201 GLY B O 1
ATOM 4358 N N . PRO B 1 202 ? 45.193 39.451 13.261 1.00 24.37 202 PRO B N 1
ATOM 4359 C CA . PRO B 1 202 ? 45.021 40.774 12.679 1.00 24.36 202 PRO B CA 1
ATOM 4360 C C . PRO B 1 202 ? 43.948 41.561 13.442 1.00 24.54 202 PRO B C 1
ATOM 4361 O O . PRO B 1 202 ? 42.937 40.989 13.794 1.00 22.23 202 PRO B O 1
ATOM 4365 N N . GLY B 1 203 ? 44.227 42.833 13.714 1.00 22.12 203 GLY B N 1
ATOM 4366 C CA . GLY B 1 203 ? 43.325 43.749 14.422 1.00 19.72 203 GLY B CA 1
ATOM 4367 C C . GLY B 1 203 ? 43.302 43.566 15.926 1.00 19.19 203 GLY B C 1
ATOM 4368 O O . GLY B 1 203 ? 42.386 44.110 16.531 1.00 18.18 203 GLY B O 1
ATOM 4369 N N . GLY B 1 204 ? 44.282 42.871 16.535 1.00 17.59 204 GLY B N 1
ATOM 4370 C CA . GLY B 1 204 ? 44.301 42.550 17.973 1.00 17.56 204 GLY B CA 1
ATOM 4371 C C . GLY B 1 204 ? 44.084 43.751 18.884 1.00 15.80 204 GLY B C 1
ATOM 4372 O O . GLY B 1 204 ? 43.326 43.633 19.858 1.00 17.07 204 GLY B O 1
ATOM 4373 N N . ALA B 1 205 ? 44.768 44.859 18.646 1.00 16.06 205 ALA B N 1
ATOM 4374 C CA . ALA B 1 205 ? 44.716 46.080 19.487 1.00 16.31 205 ALA B CA 1
ATOM 4375 C C . ALA B 1 205 ? 43.256 46.536 19.574 1.00 14.19 205 ALA B C 1
ATOM 4376 O O . ALA B 1 205 ? 42.792 46.804 20.631 1.00 14.27 205 ALA B O 1
ATOM 4378 N N . VAL B 1 206 ? 42.577 46.558 18.448 1.00 14.14 206 VAL B N 1
ATOM 4379 C CA . VAL B 1 206 ? 41.199 47.109 18.393 1.00 13.68 206 VAL B CA 1
ATOM 4380 C C . VAL B 1 206 ? 40.233 46.045 18.949 1.00 13.54 206 VAL B C 1
ATOM 4381 O O . VAL B 1 206 ? 39.384 46.393 19.754 1.00 12.84 206 VAL B O 1
ATOM 4385 N N . ILE B 1 207 ? 40.426 44.784 18.589 1.00 13.97 207 ILE B N 1
ATOM 4386 C CA . ILE B 1 207 ? 39.601 43.650 19.082 1.00 14.24 207 ILE B CA 1
ATOM 4387 C C . ILE B 1 207 ? 39.706 43.571 20.594 1.00 14.40 207 ILE B C 1
ATOM 4388 O O . ILE B 1 207 ? 38.681 43.474 21.235 1.00 12.20 207 ILE B O 1
ATOM 4393 N N . ASN B 1 208 ? 40.923 43.671 21.165 1.00 15.48 208 ASN B N 1
ATOM 4394 C CA . ASN B 1 208 ? 41.104 43.536 22.625 1.00 15.37 208 ASN B CA 1
ATOM 4395 C C . ASN B 1 208 ? 40.451 44.701 23.344 1.00 12.25 208 ASN B C 1
ATOM 4396 O O . ASN B 1 208 ? 39.901 44.498 24.440 1.00 13.27 208 ASN B O 1
ATOM 4401 N N . TYR B 1 209 ? 40.463 45.881 22.749 1.00 11.14 209 TYR B N 1
ATOM 4402 C CA . TYR B 1 209 ? 39.874 47.083 23.362 1.00 11.04 209 TYR B CA 1
ATOM 4403 C C . TYR B 1 209 ? 38.356 46.901 23.453 1.00 10.53 209 TYR B C 1
ATOM 4404 O O . TYR B 1 209 ? 37.724 47.368 24.419 1.00 9.61 209 TYR B O 1
ATOM 4413 N N . VAL B 1 210 ? 37.791 46.183 22.481 1.00 10.30 210 VAL B N 1
ATOM 4414 C CA . VAL B 1 210 ? 36.339 45.820 22.496 1.00 10.66 210 VAL B CA 1
ATOM 4415 C C . VAL B 1 210 ? 36.045 44.696 23.486 1.00 10.03 210 VAL B C 1
ATOM 4416 O O . VAL B 1 210 ? 35.032 44.808 24.195 1.00 9.93 210 VAL B O 1
ATOM 4420 N N . GLU B 1 211 ? 36.875 43.659 23.580 1.00 11.64 211 GLU B N 1
ATOM 4421 C CA . GLU B 1 211 ? 36.663 42.501 24.488 1.00 13.18 211 GLU B CA 1
ATOM 4422 C C . GLU B 1 211 ? 36.461 42.996 25.928 1.00 13.44 211 GLU B C 1
ATOM 4423 O O . GLU B 1 211 ? 35.706 42.388 26.700 1.00 11.87 211 GLU B O 1
ATOM 4429 N N . THR B 1 212 ? 37.136 44.089 26.325 1.00 15.24 212 THR B N 1
ATOM 4430 C CA . THR B 1 212 ? 37.091 44.555 27.735 1.00 17.04 212 THR B CA 1
ATOM 4431 C C . THR B 1 212 ? 35.705 45.130 28.002 1.00 16.17 212 THR B C 1
ATOM 4432 O O . THR B 1 212 ? 35.298 45.146 29.190 1.00 16.54 212 THR B O 1
ATOM 4436 N N . LEU B 1 213 ? 34.930 45.479 26.966 1.00 14.96 213 LEU B N 1
ATOM 4437 C CA . LEU B 1 213 ? 33.509 45.877 27.178 1.00 14.91 213 LEU B CA 1
ATOM 4438 C C . LEU B 1 213 ? 32.727 44.720 27.781 1.00 13.72 213 LEU B C 1
ATOM 4439 O O . LEU B 1 213 ? 31.798 45.025 28.503 1.00 13.94 213 LEU B O 1
ATOM 4444 N N . PHE B 1 214 ? 32.968 43.460 27.358 1.00 10.38 214 PHE B N 1
ATOM 4445 C CA . PHE B 1 214 ? 32.003 42.369 27.647 1.00 9.36 214 PHE B CA 1
ATOM 4446 C C . PHE B 1 214 ? 31.797 42.204 29.157 1.00 8.26 214 PHE B C 1
ATOM 4447 O O . PHE B 1 214 ? 30.692 42.106 29.648 1.00 8.53 214 PHE B O 1
ATOM 4455 N N . PRO B 1 215 ? 32.849 42.136 29.988 1.00 7.66 215 PRO B N 1
ATOM 4456 C CA . PRO B 1 215 ? 32.606 42.047 31.415 1.00 7.85 215 PRO B CA 1
ATOM 4457 C C . PRO B 1 215 ? 31.771 43.194 31.974 1.00 7.44 215 PRO B C 1
ATOM 4458 O O . PRO B 1 215 ? 31.033 42.933 32.913 1.00 6.33 215 PRO B O 1
ATOM 4462 N N . ALA B 1 216 ? 31.910 44.419 31.444 1.00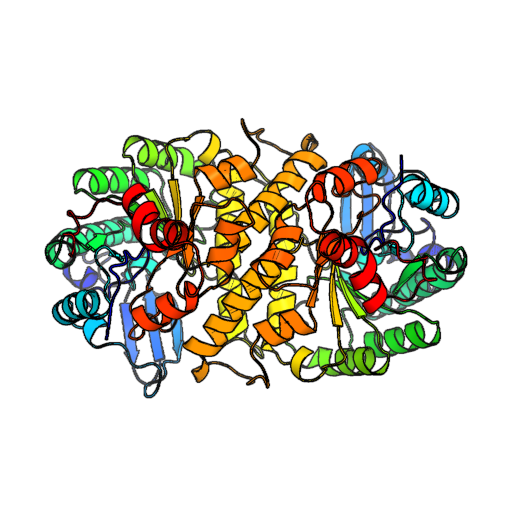 8.71 216 ALA B N 1
ATOM 4463 C CA . ALA B 1 216 ? 31.113 45.604 31.873 1.00 9.58 216 ALA B CA 1
ATOM 4464 C C . ALA B 1 216 ? 29.630 45.337 31.608 1.00 8.41 216 ALA B C 1
ATOM 4465 O O . ALA B 1 216 ? 28.797 45.546 32.488 1.00 7.30 216 ALA B O 1
ATOM 4467 N N . GLN B 1 217 ? 29.290 44.956 30.382 1.00 9.50 217 GLN B N 1
ATOM 4468 C CA . GLN B 1 217 ? 27.890 44.693 30.008 1.00 9.95 217 GLN B CA 1
ATOM 4469 C C . GLN B 1 217 ? 27.307 43.541 30.828 1.00 8.41 217 GLN B C 1
ATOM 4470 O O . GLN B 1 217 ? 26.175 43.631 31.352 1.00 8.56 217 GLN B O 1
ATOM 4476 N N . ARG B 1 218 ? 28.061 42.471 30.982 1.00 8.22 218 ARG B N 1
ATOM 4477 C CA . ARG B 1 218 ? 27.671 41.307 31.806 1.00 7.95 218 ARG B CA 1
ATOM 4478 C C . ARG B 1 218 ? 27.372 41.761 33.234 1.00 7.16 218 ARG B C 1
ATOM 4479 O O . ARG B 1 218 ? 26.394 41.339 33.777 1.00 5.88 218 ARG B O 1
ATOM 4487 N N . ALA B 1 219 ? 28.237 42.592 33.824 1.00 6.83 219 ALA B N 1
ATOM 4488 C CA . ALA B 1 219 ? 28.067 43.101 35.199 1.00 6.61 219 ALA B CA 1
ATOM 4489 C C . ALA B 1 219 ? 26.749 43.861 35.330 1.00 6.33 219 ALA B C 1
ATOM 4490 O O . ALA B 1 219 ? 26.021 43.611 36.278 1.00 6.34 219 ALA B O 1
ATOM 4492 N N . VAL B 1 220 ? 26.451 44.700 34.367 1.00 6.07 220 VAL B N 1
ATOM 4493 C CA . VAL B 1 220 ? 25.199 45.486 34.383 1.00 6.73 220 VAL B CA 1
ATOM 4494 C C . VAL B 1 220 ? 24.061 44.471 34.318 1.00 6.41 220 VAL B C 1
ATOM 4495 O O . VAL B 1 220 ? 23.184 44.567 35.127 1.00 7.27 220 VAL B O 1
ATOM 4499 N N . ALA B 1 221 ? 24.129 43.491 33.410 1.00 7.10 221 ALA B N 1
ATOM 4500 C CA . ALA B 1 221 ? 23.015 42.527 33.201 1.00 6.97 221 ALA B CA 1
ATOM 4501 C C . ALA B 1 221 ? 22.808 41.734 34.484 1.00 7.26 221 ALA B C 1
ATOM 4502 O O . ALA B 1 221 ? 21.662 41.565 34.941 1.00 6.64 221 ALA B O 1
ATOM 4504 N N . GLN B 1 222 ? 23.906 41.359 35.159 1.00 7.53 222 GLN B N 1
ATOM 4505 C CA . GLN B 1 222 ? 23.797 40.573 36.408 1.00 7.71 222 GLN B CA 1
ATOM 4506 C C . GLN B 1 222 ? 23.176 41.400 37.529 1.00 7.52 222 GLN B C 1
ATOM 4507 O O . GLN B 1 222 ? 22.391 40.830 38.306 1.00 7.56 222 GLN B O 1
ATOM 4513 N N . LEU B 1 223 ? 23.610 42.644 37.711 1.00 8.02 223 LEU B N 1
ATOM 4514 C CA . LEU B 1 223 ? 23.116 43.538 38.782 1.00 8.55 223 LEU B CA 1
ATOM 4515 C C . LEU B 1 223 ? 21.632 43.842 38.569 1.00 8.80 223 LEU B C 1
ATOM 4516 O O . LEU B 1 223 ? 20.879 43.895 39.567 1.00 9.18 223 LEU B O 1
ATOM 4521 N N . VAL B 1 224 ? 21.221 44.018 37.309 1.00 9.11 224 VAL B N 1
ATOM 4522 C CA . VAL B 1 224 ? 19.812 44.355 36.969 1.00 9.23 224 VAL B CA 1
ATOM 4523 C C . VAL B 1 224 ? 18.941 43.090 37.066 1.00 9.46 224 VAL B C 1
ATOM 4524 O O . VAL B 1 224 ? 17.915 43.101 37.789 1.00 10.53 224 VAL B O 1
ATOM 4528 N N . ALA B 1 225 ? 19.320 42.011 36.391 1.00 10.65 225 ALA B N 1
ATOM 4529 C CA . ALA B 1 225 ? 18.516 40.768 36.324 1.00 11.20 225 ALA B CA 1
ATOM 4530 C C . ALA B 1 225 ? 18.399 40.073 37.689 1.00 11.19 225 ALA B C 1
ATOM 4531 O O . ALA B 1 225 ? 17.393 39.371 37.903 1.00 11.19 225 ALA B O 1
ATOM 4533 N N . SER B 1 226 ? 19.405 40.191 38.570 1.00 10.60 226 SER B N 1
ATOM 4534 C CA . SER B 1 226 ? 19.422 39.471 39.860 1.00 10.24 226 SER B CA 1
ATOM 4535 C C . SER B 1 226 ? 18.505 40.146 40.853 1.00 10.63 226 SER B C 1
ATOM 4536 O O . SER B 1 226 ? 18.286 39.507 41.897 1.00 12.46 226 SER B O 1
ATOM 4539 N N . GLY B 1 227 ? 18.092 41.386 40.618 1.00 10.37 227 GLY B N 1
ATOM 4540 C CA . GLY B 1 227 ? 17.325 42.149 41.621 1.00 10.79 227 GLY B CA 1
ATOM 4541 C C . GLY B 1 227 ? 18.215 42.931 42.594 1.00 12.36 227 GLY B C 1
ATOM 4542 O O . GLY B 1 227 ? 17.659 43.627 43.469 1.00 13.50 227 GLY B O 1
ATOM 4543 N N . ALA B 1 228 ? 19.539 42.856 42.461 1.00 12.12 228 ALA B N 1
ATOM 4544 C CA . ALA B 1 228 ? 20.483 43.588 43.345 1.00 12.47 228 ALA B CA 1
ATOM 4545 C C . ALA B 1 228 ? 20.104 45.070 43.398 1.00 12.79 228 ALA B C 1
ATOM 4546 O O . ALA B 1 228 ? 19.787 45.585 44.504 1.00 14.76 228 ALA B O 1
ATOM 4548 N N . LEU B 1 229 ? 20.044 45.746 42.256 1.00 12.75 229 LEU B N 1
ATOM 4549 C CA . LEU B 1 229 ? 19.625 47.167 42.197 1.00 13.05 229 LEU B CA 1
ATOM 4550 C C . LEU B 1 229 ? 18.171 47.339 42.660 1.00 13.58 229 LEU B C 1
ATOM 4551 O O . LEU B 1 229 ? 17.877 48.314 43.360 1.00 13.71 229 LEU B O 1
ATOM 4556 N N . ASP B 1 230 ? 17.274 46.435 42.280 1.00 13.69 230 ASP B N 1
ATOM 4557 C CA . ASP B 1 230 ? 15.824 46.528 42.628 1.00 15.29 230 ASP B CA 1
ATOM 4558 C C . ASP B 1 230 ? 15.664 46.536 44.158 1.00 15.72 230 ASP B C 1
ATOM 4559 O O . ASP B 1 230 ? 14.894 47.380 44.680 1.00 15.69 230 ASP B O 1
ATOM 4564 N N . ARG B 1 231 ? 16.365 45.631 44.828 1.00 15.94 231 ARG B N 1
ATOM 4565 C CA . ARG B 1 231 ? 16.314 45.452 46.304 1.00 16.14 231 ARG B CA 1
ATOM 4566 C C . ARG B 1 231 ? 17.027 46.613 47.016 1.00 17.03 231 ARG B C 1
ATOM 4567 O O . ARG B 1 231 ? 16.768 46.781 48.204 1.00 17.13 231 ARG B O 1
ATOM 4575 N N . HIS B 1 232 ? 17.866 47.397 46.341 1.00 15.31 232 HIS B N 1
ATOM 4576 C CA . HIS B 1 232 ? 18.688 48.479 46.941 1.00 15.62 232 HIS B CA 1
ATOM 4577 C C . HIS B 1 232 ? 18.521 49.763 46.144 1.00 15.12 232 HIS B C 1
ATOM 4578 O O . HIS B 1 232 ? 19.413 50.173 45.410 1.00 13.66 232 HIS B O 1
ATOM 4585 N N . PRO B 1 233 ? 17.339 50.422 46.255 1.00 18.09 233 PRO B N 1
ATOM 4586 C CA . PRO B 1 233 ? 17.021 51.605 45.464 1.00 19.78 233 PRO B CA 1
ATOM 4587 C C . PRO B 1 233 ? 18.020 52.740 45.680 1.00 19.73 233 PRO B C 1
ATOM 4588 O O . PRO B 1 233 ? 18.201 53.497 44.796 1.00 20.80 233 PRO B O 1
ATOM 4592 N N . GLY B 1 234 ? 18.690 52.777 46.839 1.00 19.96 234 GLY B N 1
ATOM 4593 C CA . GLY B 1 234 ? 19.718 53.793 47.153 1.00 20.12 234 GLY B CA 1
ATOM 4594 C C . GLY B 1 234 ? 21.083 53.444 46.586 1.00 20.09 234 GLY B C 1
ATOM 4595 O O . GLY B 1 234 ? 21.985 54.303 46.671 1.00 20.63 234 GLY B O 1
ATOM 4596 N N . LEU B 1 235 ? 21.258 52.234 46.042 1.00 17.76 235 LEU B N 1
ATOM 4597 C CA . LEU B 1 235 ? 22.554 51.759 45.518 1.00 17.18 235 LEU B CA 1
ATOM 4598 C C . LEU B 1 235 ? 22.763 52.310 44.111 1.00 18.61 235 LEU B C 1
ATOM 4599 O O . LEU B 1 235 ? 21.962 51.971 43.228 1.00 18.57 235 LEU B O 1
ATOM 4604 N N . ARG B 1 236 ? 23.814 53.080 43.903 1.00 16.10 236 ARG B N 1
ATOM 4605 C CA . ARG B 1 236 ? 24.201 53.559 42.567 1.00 16.06 236 ARG B CA 1
ATOM 4606 C C . ARG B 1 236 ? 25.485 52.886 42.151 1.00 15.13 236 ARG B C 1
ATOM 4607 O O . ARG B 1 236 ? 26.361 52.656 43.029 1.00 16.45 236 ARG B O 1
ATOM 4615 N N . VAL B 1 237 ? 25.571 52.594 40.854 1.00 11.33 237 VAL B N 1
ATOM 4616 C CA . VAL B 1 237 ? 26.732 51.890 40.282 1.00 10.07 237 VAL B CA 1
ATOM 4617 C C . VAL B 1 237 ? 27.243 52.765 39.161 1.00 9.40 237 VAL B C 1
ATOM 4618 O O . VAL B 1 237 ? 26.429 53.215 38.247 1.00 8.61 237 VAL B O 1
ATOM 4622 N N . LEU B 1 238 ? 28.546 53.000 39.175 1.00 8.99 238 LEU B N 1
ATOM 4623 C CA . LEU B 1 238 ? 29.279 53.622 38.084 1.00 8.17 238 LEU B CA 1
ATOM 4624 C C . LEU B 1 238 ? 30.123 52.591 37.316 1.00 8.70 238 LEU B C 1
ATOM 4625 O O . LEU B 1 238 ? 31.020 51.927 37.926 1.00 8.29 238 LEU B O 1
ATOM 4630 N N . ILE B 1 239 ? 29.898 52.483 36.005 1.00 7.65 239 ILE B N 1
ATOM 4631 C CA . ILE B 1 239 ? 30.729 51.671 35.097 1.00 7.81 239 ILE B CA 1
ATOM 4632 C C . ILE B 1 239 ? 31.761 52.588 34.505 1.00 8.41 239 ILE B C 1
ATOM 4633 O O . ILE B 1 239 ? 31.444 53.485 33.726 1.00 10.09 239 ILE B O 1
ATOM 4638 N N . ALA B 1 240 ? 32.999 52.438 34.937 1.00 7.59 240 ALA B N 1
ATOM 4639 C CA . ALA B 1 240 ? 34.045 53.397 34.537 1.00 7.70 240 ALA B CA 1
ATOM 4640 C C . ALA B 1 240 ? 34.801 52.898 33.329 1.00 7.10 240 ALA B C 1
ATOM 4641 O O . ALA B 1 240 ? 35.302 51.773 33.373 1.00 7.64 240 ALA B O 1
ATOM 4643 N N . GLU B 1 241 ? 34.971 53.752 32.327 1.00 6.92 241 GLU B N 1
ATOM 4644 C CA . GLU B 1 241 ? 35.881 53.590 31.186 1.00 7.37 241 GLU B CA 1
ATOM 4645 C C . GLU B 1 241 ? 35.387 52.514 30.222 1.00 8.62 241 GLU B C 1
ATOM 4646 O O . GLU B 1 241 ? 36.227 52.022 29.461 1.00 9.12 241 GLU B O 1
ATOM 4652 N N . ALA B 1 242 ? 34.057 52.356 30.101 1.00 9.27 242 ALA B N 1
ATOM 4653 C CA . ALA B 1 242 ? 33.451 51.417 29.115 1.00 9.68 242 ALA B CA 1
ATOM 4654 C C . ALA B 1 242 ? 32.660 52.180 28.049 1.00 10.66 242 ALA B C 1
ATOM 4655 O O . ALA B 1 242 ? 32.030 51.530 27.167 1.00 10.89 242 ALA B O 1
ATOM 4657 N N . GLY B 1 243 ? 32.703 53.510 28.044 1.00 9.82 243 GLY B N 1
ATOM 4658 C CA . GLY B 1 243 ? 31.777 54.311 27.229 1.00 9.69 243 GLY B CA 1
ATOM 4659 C C . GLY B 1 243 ? 30.339 54.148 27.700 1.00 9.50 243 GLY B C 1
ATOM 4660 O O . GLY B 1 243 ? 30.103 53.504 28.734 1.00 9.60 243 GLY B O 1
ATOM 4661 N N . CYS B 1 244 ? 29.391 54.705 26.942 1.00 10.01 244 CYS B N 1
ATOM 4662 C CA . CYS B 1 244 ? 28.025 55.032 27.422 1.00 11.02 244 CYS B CA 1
ATOM 4663 C C . CYS B 1 244 ? 26.876 54.459 26.573 1.00 9.96 244 CYS B C 1
ATOM 4664 O O . CYS B 1 244 ? 25.903 54.056 27.167 1.00 10.06 244 CYS B O 1
ATOM 4667 N N . ALA B 1 245 ? 26.998 54.493 25.265 1.00 10.26 245 ALA B N 1
ATOM 4668 C CA . ALA B 1 245 ? 25.825 54.340 24.370 1.00 10.60 245 ALA B CA 1
ATOM 4669 C C . ALA B 1 245 ? 25.347 52.875 24.375 1.00 10.62 245 ALA B C 1
ATOM 4670 O O . ALA B 1 245 ? 24.158 52.625 24.050 1.00 10.49 245 ALA B O 1
ATOM 4672 N N . TRP B 1 246 ? 26.177 51.913 24.802 1.00 8.85 246 TRP B N 1
ATOM 4673 C CA . TRP B 1 246 ? 25.729 50.509 24.910 1.00 7.63 246 TRP B CA 1
ATOM 4674 C C . TRP B 1 246 ? 24.781 50.349 26.095 1.00 6.90 246 TRP B C 1
ATOM 4675 O O . TRP B 1 246 ? 24.077 49.388 26.111 1.00 5.88 246 TRP B O 1
ATOM 4686 N N . VAL B 1 247 ? 24.752 51.275 27.047 1.00 6.04 247 VAL B N 1
ATOM 4687 C CA . VAL B 1 247 ? 23.963 51.104 28.278 1.00 6.36 247 VAL B CA 1
ATOM 4688 C C . VAL B 1 247 ? 22.468 51.178 27.948 1.00 6.24 247 VAL B C 1
ATOM 4689 O O . VAL B 1 247 ? 21.739 50.290 28.341 1.00 6.92 247 VAL B O 1
ATOM 4693 N N . PRO B 1 248 ? 21.938 52.186 27.206 1.00 6.66 248 PRO B N 1
ATOM 4694 C CA . PRO B 1 248 ? 20.526 52.124 26.806 1.00 6.48 248 PRO B CA 1
ATOM 4695 C C . PRO B 1 248 ? 20.229 50.975 25.831 1.00 6.44 248 PRO B C 1
ATOM 4696 O O . PRO B 1 248 ? 19.141 50.421 25.915 1.00 5.68 248 PRO B O 1
ATOM 4700 N N . ALA B 1 249 ? 21.156 50.604 24.967 1.00 6.20 249 ALA B N 1
ATOM 4701 C CA . ALA B 1 249 ? 20.984 49.431 24.094 1.00 6.85 249 ALA B CA 1
ATOM 4702 C C . ALA B 1 249 ? 20.730 48.201 24.964 1.00 7.21 249 ALA B C 1
ATOM 4703 O O . ALA B 1 249 ? 19.851 47.359 24.675 1.00 6.45 249 ALA B O 1
ATOM 4705 N N . LEU B 1 250 ? 21.509 48.043 26.034 1.00 7.49 250 LEU B N 1
ATOM 4706 C CA . LEU B 1 250 ? 21.370 46.918 26.966 1.00 7.63 250 LEU B CA 1
ATOM 4707 C C . LEU B 1 250 ? 20.059 47.003 27.740 1.00 6.34 250 LEU B C 1
ATOM 4708 O O . LEU B 1 250 ? 19.495 45.950 27.992 1.00 5.59 250 LEU B O 1
ATOM 4713 N N . ALA B 1 251 ? 19.627 48.203 28.145 1.00 5.60 251 ALA B N 1
ATOM 4714 C CA . ALA B 1 251 ? 18.327 48.464 28.795 1.00 5.85 251 ALA B CA 1
ATOM 4715 C C . ALA B 1 251 ? 17.227 47.874 27.898 1.00 5.81 251 ALA B C 1
ATOM 4716 O O . ALA B 1 251 ? 16.478 47.051 28.387 1.00 5.56 251 ALA B O 1
ATOM 4718 N N . ASP B 1 252 ? 17.310 48.163 26.609 1.00 6.21 252 ASP B N 1
ATOM 4719 C CA . ASP B 1 252 ? 16.313 47.648 25.616 1.00 6.43 252 ASP B CA 1
ATOM 4720 C C . ASP B 1 252 ? 16.409 46.128 25.470 1.00 6.57 252 ASP B C 1
ATOM 4721 O O . ASP B 1 252 ? 15.328 45.459 25.461 1.00 7.39 252 ASP B O 1
ATOM 4726 N N . ARG B 1 253 ? 17.615 45.569 25.441 1.00 6.84 253 ARG B N 1
ATOM 4727 C CA . ARG B 1 253 ? 17.840 44.115 25.293 1.00 7.14 253 ARG B CA 1
ATOM 4728 C C . ARG B 1 253 ? 17.202 43.432 26.506 1.00 6.66 253 ARG B C 1
ATOM 4729 O O . ARG B 1 253 ? 16.501 42.423 26.356 1.00 6.46 253 ARG B O 1
ATOM 4737 N N . MET B 1 254 ? 17.516 43.904 27.710 1.00 6.11 254 MET B N 1
ATOM 4738 C CA . MET B 1 254 ? 16.933 43.282 28.910 1.00 6.03 254 MET B CA 1
ATOM 4739 C C . MET B 1 254 ? 15.410 43.418 28.949 1.00 5.98 254 MET B C 1
ATOM 4740 O O . MET B 1 254 ? 14.796 42.447 29.410 1.00 6.15 254 MET B O 1
ATOM 4745 N N . ASP B 1 255 ? 14.862 44.561 28.569 1.00 5.87 255 ASP B N 1
ATOM 4746 C CA . ASP B 1 255 ? 13.382 44.788 28.575 1.00 7.05 255 ASP B CA 1
ATOM 4747 C C . ASP B 1 255 ? 12.744 43.745 27.671 1.00 6.77 255 ASP B C 1
ATOM 4748 O O . ASP B 1 255 ? 11.702 43.209 28.048 1.00 6.90 255 ASP B O 1
ATOM 4753 N N . GLU B 1 256 ? 13.349 43.479 26.533 1.00 7.39 256 GLU B N 1
ATOM 4754 C CA . GLU B 1 256 ? 12.773 42.548 25.535 1.00 7.64 256 GLU B CA 1
ATOM 4755 C C . GLU B 1 256 ? 12.755 41.161 26.144 1.00 8.02 256 GLU B C 1
ATOM 4756 O O . GLU B 1 256 ? 11.696 40.507 26.147 1.00 8.63 256 GLU B O 1
ATOM 4762 N N . ALA B 1 257 ? 13.869 40.680 26.720 1.00 7.89 257 ALA B N 1
ATOM 4763 C CA . ALA B 1 257 ? 13.853 39.389 27.437 1.00 7.58 257 ALA B CA 1
ATOM 4764 C C . ALA B 1 257 ? 12.809 39.413 28.569 1.00 7.48 257 ALA B C 1
ATOM 4765 O O . ALA B 1 257 ? 12.089 38.408 28.715 1.00 6.95 257 ALA B O 1
ATOM 4767 N N . TYR B 1 258 ? 12.763 40.464 29.394 1.00 8.16 258 TYR B N 1
ATOM 4768 C CA . TYR B 1 258 ? 11.838 40.514 30.576 1.00 8.84 258 TYR B CA 1
ATOM 4769 C C . TYR B 1 258 ? 10.376 40.344 30.095 1.00 9.74 258 TYR B C 1
ATOM 4770 O O . TYR B 1 258 ? 9.602 39.613 30.733 1.00 10.44 258 TYR B O 1
ATOM 4779 N N . ARG B 1 259 ? 10.009 41.020 29.017 1.00 11.10 259 ARG B N 1
ATOM 4780 C CA . ARG B 1 259 ? 8.604 41.113 28.513 1.00 12.28 259 ARG B CA 1
ATOM 4781 C C . ARG B 1 259 ? 8.268 39.887 27.665 1.00 13.13 259 ARG B C 1
ATOM 4782 O O . ARG B 1 259 ? 7.153 39.384 27.787 1.00 15.21 259 ARG B O 1
ATOM 4790 N N . GLN B 1 260 ? 9.132 39.466 26.747 1.00 10.40 260 GLN B N 1
ATOM 4791 C CA . GLN B 1 260 ? 8.819 38.382 25.780 1.00 10.33 260 GLN B CA 1
ATOM 4792 C C . GLN B 1 260 ? 9.193 37.005 26.350 1.00 10.82 260 GLN B C 1
ATOM 4793 O O . GLN B 1 260 ? 8.667 35.976 25.855 1.00 9.85 260 GLN B O 1
ATOM 4799 N N . HIS B 1 261 ? 10.112 36.925 27.328 1.00 10.02 261 HIS B N 1
ATOM 4800 C CA . HIS B 1 261 ? 10.544 35.636 27.914 1.00 10.56 261 HIS B CA 1
ATOM 4801 C C . HIS B 1 261 ? 10.130 35.553 29.389 1.00 10.60 261 HIS B C 1
ATOM 4802 O O . HIS B 1 261 ? 10.762 34.714 30.123 1.00 11.28 261 HIS B O 1
ATOM 4809 N N . GLY B 1 262 ? 9.127 36.337 29.798 1.00 10.80 262 GLY B N 1
ATOM 4810 C CA . GLY B 1 262 ? 8.699 36.475 31.207 1.00 11.73 262 GLY B CA 1
ATOM 4811 C C . GLY B 1 262 ? 8.469 35.129 31.874 1.00 12.07 262 GLY B C 1
ATOM 4812 O O . GLY B 1 262 ? 8.747 34.989 33.068 1.00 12.65 262 GLY B O 1
ATOM 4813 N N . MET B 1 263 ? 7.934 34.155 31.152 1.00 12.74 263 MET B N 1
ATOM 4814 C CA . MET B 1 263 ? 7.612 32.833 31.729 1.00 13.83 263 MET B CA 1
ATOM 4815 C C . MET B 1 263 ? 8.906 32.116 32.184 1.00 14.82 263 MET B C 1
ATOM 4816 O O . MET B 1 263 ? 8.790 31.185 32.994 1.00 15.12 263 MET B O 1
ATOM 4821 N N . PHE B 1 264 ? 10.111 32.545 31.759 1.00 14.89 264 PHE B N 1
ATOM 4822 C CA . PHE B 1 264 ? 11.405 31.948 32.193 1.00 15.12 264 PHE B CA 1
ATOM 4823 C C . PHE B 1 264 ? 12.170 32.888 33.138 1.00 14.86 264 PHE B C 1
ATOM 4824 O O . PHE B 1 264 ? 13.276 32.530 33.565 1.00 13.28 264 PHE B O 1
ATOM 4832 N N . VAL B 1 265 ? 11.582 34.019 33.512 1.00 14.68 265 VAL B N 1
ATOM 4833 C CA . VAL B 1 265 ? 12.307 35.096 34.253 1.00 14.62 265 VAL B CA 1
ATOM 4834 C C . VAL B 1 265 ? 12.138 34.900 35.765 1.00 15.41 265 VAL B C 1
ATOM 4835 O O . VAL B 1 265 ? 11.031 34.880 36.284 1.00 14.27 265 VAL B O 1
ATOM 4839 N N . ARG B 1 266 ? 13.263 34.789 36.467 1.00 17.85 266 ARG B N 1
ATOM 4840 C CA . ARG B 1 266 ? 13.299 34.778 37.948 1.00 18.80 266 ARG B CA 1
ATOM 4841 C C . ARG B 1 266 ? 14.618 35.407 38.385 1.00 16.04 266 ARG B C 1
ATOM 4842 O O . ARG B 1 266 ? 15.659 35.043 37.861 1.00 14.36 266 ARG B O 1
ATOM 4850 N N . PRO B 1 267 ? 14.616 36.330 39.352 1.00 14.55 267 PRO B N 1
ATOM 4851 C CA . PRO B 1 267 ? 13.410 36.754 40.042 1.00 14.56 267 PRO B CA 1
ATOM 4852 C C . PRO B 1 267 ? 12.591 37.726 39.196 1.00 14.95 267 PRO B C 1
ATOM 4853 O O . PRO B 1 267 ? 13.148 38.298 38.258 1.00 13.99 267 PRO B O 1
ATOM 4857 N N . LYS B 1 268 ? 11.342 37.988 39.602 1.00 15.33 268 LYS B N 1
ATOM 4858 C CA . LYS B 1 268 ? 10.607 39.151 39.054 1.00 15.70 268 LYS B CA 1
ATOM 4859 C C . LYS B 1 268 ? 11.227 40.413 39.649 1.00 15.02 268 LYS B C 1
ATOM 4860 O O . LYS B 1 268 ? 11.785 40.355 40.764 1.00 16.45 268 LYS B O 1
ATOM 4866 N N . LEU B 1 269 ? 11.094 41.512 38.925 1.00 13.83 269 LEU B N 1
ATOM 4867 C CA . LEU B 1 269 ? 11.564 42.848 39.311 1.00 13.05 269 LEU B CA 1
ATOM 4868 C C . LEU B 1 269 ? 10.356 43.739 39.550 1.00 16.72 269 LEU B C 1
ATOM 4869 O O . LEU B 1 269 ? 9.306 43.522 38.902 1.00 17.06 269 LEU B O 1
ATOM 4874 N N . SER B 1 270 ? 10.510 44.708 40.444 1.00 17.99 270 SER B N 1
ATOM 4875 C CA . SER B 1 270 ? 9.433 45.656 40.808 1.00 17.28 270 SER B CA 1
ATOM 4876 C C . SER B 1 270 ? 9.262 46.679 39.690 1.00 16.67 270 SER B C 1
ATOM 4877 O O . SER B 1 270 ? 8.227 47.332 39.668 1.00 18.43 270 SER B O 1
ATOM 4880 N N . MET B 1 271 ? 10.273 46.866 38.826 1.00 15.46 271 MET B N 1
ATOM 4881 C CA . MET B 1 271 ? 10.175 47.766 37.663 1.00 15.98 271 MET B CA 1
ATOM 4882 C C . MET B 1 271 ? 10.965 47.126 36.527 1.00 14.79 271 MET B C 1
ATOM 4883 O O . MET B 1 271 ? 11.564 46.098 36.780 1.00 16.14 271 MET B O 1
ATOM 4888 N N . LEU B 1 272 ? 10.888 47.647 35.313 1.00 12.64 272 LEU B N 1
ATOM 4889 C CA . LEU B 1 272 ? 11.533 46.942 34.186 1.00 12.29 272 LEU B CA 1
ATOM 4890 C C . LEU B 1 272 ? 13.036 47.154 34.300 1.00 11.00 272 LEU B C 1
ATOM 4891 O O . LEU B 1 272 ? 13.500 48.174 34.829 1.00 10.79 272 LEU B O 1
ATOM 4896 N N . PRO B 1 273 ? 13.827 46.233 33.737 1.00 9.16 273 PRO B N 1
ATOM 4897 C CA . PRO B 1 273 ? 15.275 46.418 33.634 1.00 9.14 273 PRO B CA 1
ATOM 4898 C C . PRO B 1 273 ? 15.733 47.822 33.212 1.00 9.74 273 PRO B C 1
ATOM 4899 O O . PRO B 1 273 ? 16.649 48.428 33.871 1.00 8.89 273 PRO B O 1
ATOM 4903 N N . GLY B 1 274 ? 15.147 48.367 32.150 1.00 8.22 274 GLY B N 1
ATOM 4904 C CA . GLY B 1 274 ? 15.484 49.692 31.648 1.00 8.06 274 GLY B CA 1
ATOM 4905 C C . GLY B 1 274 ? 15.226 50.791 32.678 1.00 7.77 274 GLY B C 1
ATOM 4906 O O . GLY B 1 274 ? 16.007 51.735 32.683 1.00 7.76 274 GLY B O 1
ATOM 4907 N N . GLU B 1 275 ? 14.203 50.651 33.499 1.00 8.74 275 GLU B N 1
ATOM 4908 C CA . GLU B 1 275 ? 13.873 51.641 34.552 1.00 10.52 275 GLU B CA 1
ATOM 4909 C C . GLU B 1 275 ? 14.974 51.543 35.626 1.00 9.99 275 GLU B C 1
ATOM 4910 O O . GLU B 1 275 ? 15.411 52.624 36.146 1.00 9.88 275 GLU B O 1
ATOM 4916 N N . LEU B 1 276 ? 15.421 50.337 35.940 1.00 9.81 276 LEU B N 1
ATOM 491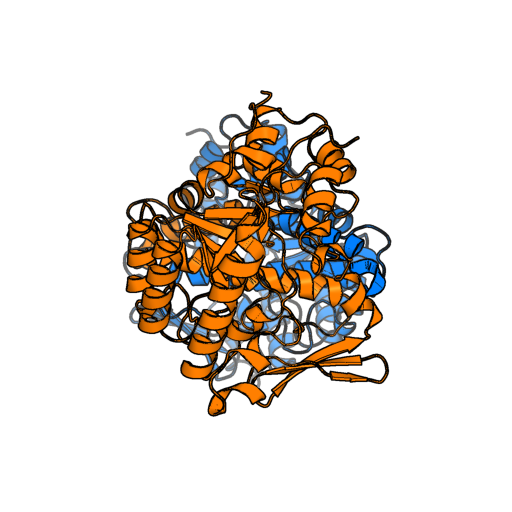7 C CA . LEU B 1 276 ? 16.541 50.185 36.937 1.00 10.32 276 LEU B CA 1
ATOM 4918 C C . LEU B 1 276 ? 17.818 50.797 36.372 1.00 9.67 276 LEU B C 1
ATOM 4919 O O . LEU B 1 276 ? 18.497 51.492 37.097 1.00 10.28 276 LEU B O 1
ATOM 4924 N N . VAL B 1 277 ? 18.167 50.517 35.127 1.00 7.89 277 VAL B N 1
ATOM 4925 C CA . VAL B 1 277 ? 19.362 51.107 34.473 1.00 7.56 277 VAL B CA 1
ATOM 4926 C C . VAL B 1 277 ? 19.256 52.625 34.544 1.00 8.12 277 VAL B C 1
ATOM 4927 O O . VAL B 1 277 ? 20.201 53.296 34.982 1.00 6.74 277 VAL B O 1
ATOM 4931 N N . ARG B 1 278 ? 18.104 53.200 34.137 1.00 7.68 278 ARG B N 1
ATOM 4932 C CA . ARG B 1 278 ? 18.005 54.674 34.046 1.00 8.40 278 ARG B CA 1
ATOM 4933 C C . ARG B 1 278 ? 18.031 55.308 35.448 1.00 8.17 278 ARG B C 1
ATOM 4934 O O . ARG B 1 278 ? 18.430 56.476 35.543 1.00 8.87 278 ARG B O 1
ATOM 4942 N N . ARG B 1 279 ? 17.664 54.570 36.478 1.00 9.83 279 ARG B N 1
ATOM 4943 C CA . ARG B 1 279 ? 17.633 55.081 37.871 1.00 10.64 279 ARG B CA 1
ATOM 4944 C C . ARG B 1 279 ? 19.042 55.005 38.472 1.00 10.75 279 ARG B C 1
ATOM 4945 O O . ARG B 1 279 ? 19.396 55.923 39.200 1.00 10.67 279 ARG B O 1
ATOM 4953 N N . GLN B 1 280 ? 19.805 53.955 38.221 1.00 10.20 280 GLN B N 1
ATOM 4954 C CA . GLN B 1 280 ? 20.906 53.589 39.182 1.00 10.49 280 GLN B CA 1
ATOM 4955 C C . GLN B 1 280 ? 22.239 53.285 38.486 1.00 10.20 280 GLN B C 1
ATOM 4956 O O . GLN B 1 280 ? 23.277 53.196 39.204 1.00 11.60 280 GLN B O 1
ATOM 4962 N N . VAL B 1 281 ? 22.283 53.105 37.171 1.00 9.13 281 VAL B N 1
ATOM 4963 C CA . VAL B 1 281 ? 23.506 52.713 36.442 1.00 8.03 281 VAL B CA 1
ATOM 4964 C C . VAL B 1 281 ? 24.037 53.917 35.682 1.00 8.36 281 VAL B C 1
ATOM 4965 O O . VAL B 1 281 ? 23.336 54.460 34.837 1.00 8.23 281 VAL B O 1
ATOM 4969 N N . TYR B 1 282 ? 25.248 54.360 36.056 1.00 7.37 282 TYR B N 1
ATOM 4970 C CA . TYR B 1 282 ? 26.006 55.469 35.456 1.00 7.03 282 TYR B CA 1
ATOM 4971 C C . TYR B 1 282 ? 27.176 54.905 34.693 1.00 7.01 282 TYR B C 1
ATOM 4972 O O . TYR B 1 282 ? 27.674 53.797 35.088 1.00 6.99 282 TYR B O 1
ATOM 4981 N N . ALA B 1 283 ? 27.683 55.625 33.721 1.00 6.63 283 ALA B N 1
ATOM 4982 C CA . ALA B 1 283 ? 28.751 55.159 32.836 1.00 7.20 283 ALA B CA 1
ATOM 4983 C C . ALA B 1 283 ? 29.618 56.332 32.426 1.00 7.27 283 ALA B C 1
ATOM 4984 O O . ALA B 1 283 ? 29.075 57.426 32.157 1.00 8.70 283 ALA B O 1
ATOM 4986 N N . SER B 1 284 ? 30.931 56.150 32.376 1.00 7.15 284 SER B N 1
ATOM 4987 C CA . SER B 1 284 ? 31.858 57.227 31.996 1.00 6.59 284 SER B CA 1
ATOM 4988 C C . SER B 1 284 ? 32.433 56.987 30.615 1.00 6.36 284 SER B C 1
ATOM 4989 O O . SER B 1 284 ? 32.458 55.845 30.134 1.00 7.39 284 SER B O 1
ATOM 4992 N N . PHE B 1 285 ? 32.912 58.034 29.947 1.00 6.02 285 PHE B N 1
ATOM 4993 C CA . PHE B 1 285 ? 33.572 58.027 28.637 1.00 6.26 285 PHE B CA 1
ATOM 4994 C C . PHE B 1 285 ? 34.567 59.187 28.606 1.00 6.50 285 PHE B C 1
ATOM 4995 O O . PHE B 1 285 ? 34.380 60.156 29.389 1.00 6.64 285 PHE B O 1
ATOM 5003 N N . GLN B 1 286 ? 35.522 59.125 27.690 1.00 8.03 286 GLN B N 1
ATOM 5004 C CA . GLN B 1 286 ? 36.541 60.182 27.441 1.00 9.06 286 GLN B CA 1
ATOM 5005 C C . GLN B 1 286 ? 36.283 60.918 26.115 1.00 10.22 286 GLN B C 1
ATOM 5006 O O . GLN B 1 286 ? 36.309 62.160 26.147 1.00 11.10 286 GLN B O 1
ATOM 5012 N N . HIS B 1 287 ? 36.038 60.223 24.990 1.00 10.80 287 HIS B N 1
ATOM 5013 C CA . HIS B 1 287 ? 36.034 60.828 23.628 1.00 11.43 287 HIS B CA 1
ATOM 5014 C C . HIS B 1 287 ? 34.704 60.601 22.888 1.00 12.05 287 HIS B C 1
ATOM 5015 O O . HIS B 1 287 ? 34.447 61.360 21.976 1.00 13.06 287 HIS B O 1
ATOM 5022 N N . ASP B 1 288 ? 33.905 59.625 23.297 1.00 12.52 288 ASP B N 1
ATOM 5023 C CA . ASP B 1 288 ? 32.733 59.097 22.537 1.00 13.29 288 ASP B CA 1
ATOM 5024 C C . ASP B 1 288 ? 31.664 60.166 22.246 1.00 12.45 288 ASP B C 1
ATOM 5025 O O . ASP B 1 288 ? 30.934 60.573 23.148 1.00 12.30 288 ASP B O 1
ATOM 5030 N N . GLU B 1 289 ? 31.552 60.602 21.009 1.00 13.32 289 GLU B N 1
ATOM 5031 C CA . GLU B 1 289 ? 30.435 61.475 20.563 1.00 14.33 289 GLU B CA 1
ATOM 5032 C C . GLU B 1 289 ? 29.087 60.807 20.896 1.00 12.46 289 GLU B C 1
ATOM 5033 O O . GLU B 1 289 ? 28.110 61.482 21.252 1.00 11.30 289 GLU B O 1
ATOM 5039 N N . THR B 1 290 ? 28.985 59.488 20.764 1.00 10.44 290 THR B N 1
ATOM 5040 C CA . THR B 1 290 ? 27.704 58.807 21.043 1.00 10.07 290 THR B CA 1
ATOM 5041 C C . THR B 1 290 ? 27.230 59.027 22.466 1.00 9.83 290 THR B C 1
ATOM 5042 O O . THR B 1 290 ? 26.051 58.839 22.720 1.00 8.48 290 THR B O 1
ATOM 5046 N N . ALA B 1 291 ? 28.072 59.462 23.426 1.00 9.14 291 ALA B N 1
ATOM 5047 C CA . ALA B 1 291 ? 27.575 59.638 24.796 1.00 10.73 291 ALA B CA 1
ATOM 5048 C C . ALA B 1 291 ? 26.515 60.734 24.847 1.00 9.57 291 ALA B C 1
ATOM 5049 O O . ALA B 1 291 ? 25.597 60.611 25.667 1.00 10.50 291 ALA B O 1
ATOM 5051 N N . ILE B 1 292 ? 26.626 61.747 24.008 1.00 11.00 292 ILE B N 1
ATOM 5052 C CA . ILE B 1 292 ? 25.701 62.903 23.954 1.00 12.52 292 ILE B CA 1
ATOM 5053 C C . ILE B 1 292 ? 24.367 62.411 23.374 1.00 10.58 292 ILE B C 1
ATOM 5054 O O . ILE B 1 292 ? 23.336 62.657 23.987 1.00 9.91 292 ILE B O 1
ATOM 5059 N N . GLY B 1 293 ? 24.416 61.609 22.323 1.00 9.79 293 GLY B N 1
ATOM 5060 C CA . GLY B 1 293 ? 23.197 61.009 21.730 1.00 9.02 293 GLY B CA 1
ATOM 5061 C C . GLY B 1 293 ? 22.456 60.123 22.720 1.00 8.51 293 GLY B C 1
ATOM 5062 O O . GLY B 1 293 ? 21.258 60.128 22.733 1.00 8.43 293 GLY B O 1
ATOM 5063 N N . ALA B 1 294 ? 23.154 59.342 23.569 1.00 7.57 294 ALA B N 1
ATOM 5064 C CA . ALA B 1 294 ? 22.541 58.568 24.653 1.00 7.77 294 ALA B CA 1
ATOM 5065 C C . ALA B 1 294 ? 21.631 59.429 25.541 1.00 7.70 294 ALA B C 1
ATOM 5066 O O . ALA B 1 294 ? 20.528 58.977 25.918 1.00 7.92 294 ALA B O 1
ATOM 5068 N N . VAL B 1 295 ? 22.105 60.604 25.943 1.00 8.37 295 VAL B N 1
ATOM 5069 C CA . VAL B 1 295 ? 21.318 61.539 26.789 1.00 9.09 295 VAL B CA 1
ATOM 5070 C C . VAL B 1 295 ? 20.158 62.132 25.945 1.00 8.63 295 VAL B C 1
ATOM 5071 O O . VAL B 1 295 ? 19.046 62.143 26.434 1.00 9.61 295 VAL B O 1
ATOM 5075 N N . THR B 1 296 ? 20.441 62.617 24.756 1.00 8.84 296 THR B N 1
ATOM 5076 C CA . THR B 1 296 ? 19.470 63.490 24.017 1.00 9.54 296 THR B CA 1
ATOM 5077 C C . THR B 1 296 ? 18.391 62.643 23.326 1.00 11.21 296 THR B C 1
ATOM 5078 O O . THR B 1 296 ? 17.207 63.121 23.238 1.00 11.43 296 THR B O 1
ATOM 5082 N N . ALA B 1 297 ? 18.720 61.426 22.905 1.00 10.42 297 ALA B N 1
ATOM 5083 C CA . ALA B 1 297 ? 17.779 60.633 22.068 1.00 11.05 297 ALA B CA 1
ATOM 5084 C C . ALA B 1 297 ? 17.348 59.328 22.752 1.00 11.69 297 ALA B C 1
ATOM 5085 O O . ALA B 1 297 ? 16.259 58.793 22.361 1.00 11.26 297 ALA B O 1
ATOM 5087 N N . MET B 1 298 ? 18.095 58.807 23.766 1.00 10.53 298 MET B N 1
ATOM 5088 C CA . MET B 1 298 ? 17.769 57.504 24.397 1.00 9.75 298 MET B CA 1
ATOM 5089 C C . MET B 1 298 ? 17.366 57.662 25.858 1.00 9.04 298 MET B C 1
ATOM 5090 O O . MET B 1 298 ? 17.206 56.636 26.549 1.00 8.81 298 MET B O 1
ATOM 5095 N N . ASN B 1 299 ? 17.167 58.895 26.319 1.00 8.72 299 ASN B N 1
ATOM 5096 C CA . ASN B 1 299 ? 16.652 59.136 27.683 1.00 9.25 299 ASN B CA 1
ATOM 5097 C C . ASN B 1 299 ? 17.590 58.425 28.687 1.00 8.40 299 ASN B C 1
ATOM 5098 O O . ASN B 1 299 ? 17.098 57.860 29.635 1.00 8.36 299 ASN B O 1
ATOM 5103 N N . TYR B 1 300 ? 18.871 58.400 28.378 1.00 8.11 300 TYR B N 1
ATOM 5104 C CA . TYR B 1 300 ? 19.867 57.835 29.331 1.00 7.73 300 TYR B CA 1
ATOM 5105 C C . TYR B 1 300 ? 20.697 59.017 29.845 1.00 7.55 300 TYR B C 1
ATOM 5106 O O . TYR B 1 300 ? 21.613 59.473 29.159 1.00 8.58 300 TYR B O 1
ATOM 5115 N N . THR B 1 301 ? 20.334 59.473 31.022 1.00 8.40 301 THR B N 1
ATOM 5116 C CA . THR B 1 301 ? 20.805 60.789 31.527 1.00 8.79 301 THR B CA 1
ATOM 5117 C C . THR B 1 301 ? 22.005 60.556 32.448 1.00 8.71 301 THR B C 1
ATOM 5118 O O . THR B 1 301 ? 22.576 61.530 32.892 1.00 10.18 301 THR B O 1
ATOM 5122 N N . ASN B 1 302 ? 22.421 59.312 32.601 1.00 8.14 302 ASN B N 1
ATOM 5123 C CA . ASN B 1 302 ? 23.435 58.957 33.634 1.00 8.04 302 ASN B CA 1
ATOM 5124 C C . ASN B 1 302 ? 24.850 58.880 33.053 1.00 7.97 302 ASN B C 1
ATOM 5125 O O . ASN B 1 302 ? 25.704 58.093 33.644 1.00 8.67 302 ASN B O 1
ATOM 5130 N N . VAL B 1 303 ? 25.153 59.661 32.028 1.00 7.81 303 VAL B N 1
ATOM 5131 C CA . VAL B 1 303 ? 26.461 59.755 31.338 1.00 7.96 303 VAL B CA 1
ATOM 5132 C C . VAL B 1 303 ? 27.364 60.734 32.098 1.00 7.75 303 VAL B C 1
ATOM 5133 O O . VAL B 1 303 ? 26.939 61.868 32.329 1.00 8.52 303 VAL B O 1
ATOM 5137 N N . LEU B 1 304 ? 28.554 60.297 32.521 1.00 8.06 304 LEU B N 1
ATOM 5138 C CA . LEU B 1 304 ? 29.602 61.223 33.077 1.00 8.24 304 LEU B CA 1
ATOM 5139 C C . LEU B 1 304 ? 30.816 61.223 32.164 1.00 7.71 304 LEU B C 1
ATOM 5140 O O . LEU B 1 304 ? 31.259 60.133 31.727 1.00 7.95 304 LEU B O 1
ATOM 5145 N N . TRP B 1 305 ? 31.495 62.369 32.036 1.00 6.56 305 TRP B N 1
ATOM 5146 C CA . TRP B 1 305 ? 32.771 62.483 31.310 1.00 6.15 305 TRP B CA 1
ATOM 5147 C C . TRP B 1 305 ? 33.925 62.103 32.277 1.00 6.32 305 TRP B C 1
ATOM 5148 O O . TRP B 1 305 ? 33.731 62.315 33.496 1.00 6.92 305 TRP B O 1
ATOM 5159 N N . GLY B 1 306 ? 34.981 61.523 31.728 1.00 6.49 306 GLY B N 1
ATOM 5160 C CA . GLY B 1 306 ? 36.241 61.217 32.452 1.00 6.40 306 GLY B CA 1
ATOM 5161 C C . GLY B 1 306 ? 37.419 61.481 31.590 1.00 6.44 306 GLY B C 1
ATOM 5162 O O . GLY B 1 306 ? 37.398 61.188 30.382 1.00 5.97 306 GLY B O 1
ATOM 5163 N N . SER B 1 307 ? 38.528 61.934 32.190 1.00 6.89 307 SER B N 1
ATOM 5164 C CA . SER B 1 307 ? 39.780 62.148 31.473 1.00 7.31 307 SER B CA 1
ATOM 5165 C C . SER B 1 307 ? 40.506 60.820 31.251 1.00 7.23 307 SER B C 1
ATOM 5166 O O . SER B 1 307 ? 41.314 60.780 30.375 1.00 7.06 307 SER B O 1
ATOM 5169 N N . ASP B 1 308 ? 40.283 59.824 32.110 1.00 9.06 308 ASP B N 1
ATOM 5170 C CA . ASP B 1 308 ? 41.138 58.613 32.308 1.00 9.32 308 ASP B CA 1
ATOM 5171 C C . ASP B 1 308 ? 42.638 58.969 32.343 1.00 10.90 308 ASP B C 1
ATOM 5172 O O . ASP B 1 308 ? 43.448 58.247 31.665 1.00 10.37 308 ASP B O 1
ATOM 5177 N N . TYR B 1 309 ? 42.969 60.094 32.985 1.00 12.01 309 TYR B N 1
ATOM 5178 C CA . TYR B 1 309 ? 44.386 60.529 33.163 1.00 14.06 309 TYR B CA 1
ATOM 5179 C C . TYR B 1 309 ? 45.106 59.419 33.927 1.00 12.55 309 TYR B C 1
ATOM 5180 O O . TYR B 1 309 ? 44.508 58.986 34.893 1.00 10.23 309 TYR B O 1
ATOM 5189 N N . PRO B 1 310 ? 46.337 58.950 33.590 1.00 14.07 310 PRO B N 1
ATOM 5190 C CA . PRO B 1 310 ? 47.175 59.344 32.442 1.00 15.54 310 PRO B CA 1
ATOM 5191 C C . PRO B 1 310 ? 47.242 58.393 31.252 1.00 16.77 310 PRO B C 1
ATOM 5192 O O . PRO B 1 310 ? 48.234 58.334 30.509 1.00 15.42 310 PRO B O 1
ATOM 5196 N N . HIS B 1 311 ? 46.204 57.566 31.093 1.00 15.59 311 HIS B N 1
ATOM 5197 C CA . HIS B 1 311 ? 46.202 56.495 30.085 1.00 16.25 311 HIS B CA 1
ATOM 5198 C C . HIS B 1 311 ? 46.173 57.105 28.686 1.00 15.82 311 HIS B C 1
ATOM 5199 O O . HIS B 1 311 ? 45.589 58.209 28.561 1.00 16.57 311 HIS B O 1
ATOM 5206 N N . LEU B 1 312 ? 46.703 56.364 27.714 1.00 16.29 312 LEU B N 1
ATOM 5207 C CA . LEU B 1 312 ? 46.756 56.662 26.269 1.00 17.57 312 LEU B CA 1
ATOM 5208 C C . LEU B 1 312 ? 45.310 56.942 25.822 1.00 16.63 312 LEU B C 1
ATOM 5209 O O . LEU B 1 312 ? 45.091 57.870 25.084 1.00 13.59 312 LEU B O 1
ATOM 5214 N N . GLU B 1 313 ? 44.354 56.193 26.360 1.00 15.03 313 GLU B N 1
ATOM 5215 C CA . GLU B 1 313 ? 42.964 56.180 25.845 1.00 12.99 313 GLU B CA 1
ATOM 5216 C C . GLU B 1 313 ? 42.227 57.401 26.417 1.00 12.59 313 GLU B C 1
ATOM 5217 O O . GLU B 1 313 ? 41.070 57.664 26.026 1.00 12.15 313 GLU B O 1
ATOM 5223 N N . GLY B 1 314 ? 42.859 58.149 27.330 1.00 11.64 314 GLY B N 1
ATOM 5224 C CA . GLY B 1 314 ? 42.256 59.377 27.874 1.00 11.64 314 GLY B CA 1
ATOM 5225 C C . GLY B 1 314 ? 42.539 60.626 27.047 1.00 9.77 314 GLY B C 1
ATOM 5226 O O . GLY B 1 314 ? 43.055 60.527 25.946 1.00 11.25 314 GLY B O 1
ATOM 5227 N N . THR B 1 315 ? 42.223 61.793 27.603 1.00 11.15 315 THR B N 1
ATOM 5228 C CA . THR B 1 315 ? 42.191 63.098 26.876 1.00 11.90 315 THR B CA 1
ATOM 5229 C C . THR B 1 315 ? 43.498 63.882 27.066 1.00 14.48 315 THR B C 1
ATOM 5230 O O . THR B 1 315 ? 43.877 64.612 26.133 1.00 13.98 315 THR B O 1
ATOM 5234 N N . PHE B 1 316 ? 44.196 63.653 28.176 1.00 17.19 316 PHE B N 1
ATOM 5235 C CA . PHE B 1 316 ? 45.429 64.410 28.543 1.00 18.04 316 PHE B CA 1
ATOM 5236 C C . PHE B 1 316 ? 46.442 64.365 27.406 1.00 19.63 316 PHE B C 1
ATOM 5237 O O . PHE B 1 316 ? 46.676 63.324 26.798 1.00 20.21 316 PHE B O 1
ATOM 5245 N N . PRO B 1 317 ? 47.107 65.491 27.041 1.00 20.64 317 PRO B N 1
ATOM 5246 C CA . PRO B 1 317 ? 46.886 66.814 27.631 1.00 20.85 317 PRO B CA 1
ATOM 5247 C C . PRO B 1 317 ? 45.985 67.717 26.768 1.00 22.30 317 PRO B C 1
ATOM 5248 O O . PRO B 1 317 ? 46.180 68.915 26.750 1.00 21.55 317 PRO B O 1
ATOM 5252 N N . ARG B 1 318 ? 45.045 67.124 26.030 1.00 20.43 318 ARG B N 1
ATOM 5253 C CA . ARG B 1 318 ? 44.176 67.839 25.053 1.00 21.31 318 ARG B CA 1
ATOM 5254 C C . ARG B 1 318 ? 42.738 67.872 25.592 1.00 16.61 318 ARG B C 1
ATOM 5255 O O . ARG B 1 318 ? 41.805 67.881 24.763 1.00 17.25 318 ARG B O 1
ATOM 5263 N N . THR B 1 319 ? 42.537 67.871 26.905 1.00 14.35 319 THR B N 1
ATOM 5264 C CA . THR B 1 319 ? 41.197 67.835 27.540 1.00 13.77 319 THR B CA 1
ATOM 5265 C C . THR B 1 319 ? 40.302 68.941 26.944 1.00 13.88 319 THR B C 1
ATOM 5266 O O . THR B 1 319 ? 39.159 68.642 26.456 1.00 15.31 319 THR B O 1
ATOM 5270 N N . GLN B 1 320 ? 40.790 70.181 26.945 1.00 13.79 320 GLN B N 1
ATOM 5271 C CA . GLN B 1 320 ? 39.992 71.350 26.476 1.00 14.76 320 GLN B CA 1
ATOM 5272 C C . GLN B 1 320 ? 39.645 71.206 24.983 1.00 14.34 320 GLN B C 1
ATOM 5273 O O . GLN B 1 320 ? 38.475 71.464 24.663 1.00 14.04 320 GLN B O 1
ATOM 5279 N N . GLU B 1 321 ? 40.592 70.790 24.150 1.00 14.81 321 GLU B N 1
ATOM 5280 C CA . GLU B 1 321 ? 40.373 70.573 22.689 1.00 18.43 321 GLU B CA 1
ATOM 5281 C C . GLU B 1 321 ? 39.306 69.491 22.478 1.00 18.76 321 GLU B C 1
ATOM 5282 O O . GLU B 1 321 ? 38.446 69.698 21.602 1.00 17.28 321 GLU B O 1
ATOM 5288 N N . VAL B 1 322 ? 39.375 68.372 23.217 1.00 16.98 322 VAL B N 1
ATOM 5289 C CA . VAL B 1 322 ? 38.396 67.253 23.095 1.00 16.26 322 VAL B CA 1
ATOM 5290 C C . VAL B 1 322 ? 37.018 67.760 23.482 1.00 15.16 322 VAL B C 1
ATOM 5291 O O . VAL B 1 322 ? 36.085 67.594 22.676 1.00 16.25 322 VAL B O 1
ATOM 5295 N N . VAL B 1 323 ? 36.865 68.348 24.657 1.00 13.63 323 VAL B N 1
ATOM 5296 C CA . VAL B 1 323 ? 35.517 68.626 25.209 1.00 14.85 323 VAL B CA 1
ATOM 5297 C C . VAL B 1 323 ? 34.899 69.784 24.425 1.00 16.71 323 VAL B C 1
ATOM 5298 O O . VAL B 1 323 ? 33.698 69.775 24.245 1.00 19.01 323 VAL B O 1
ATOM 5302 N N . THR B 1 324 ? 35.678 70.785 24.048 1.00 18.61 324 THR B N 1
ATOM 5303 C CA . THR B 1 324 ? 35.128 71.940 23.297 1.00 20.54 324 THR B CA 1
ATOM 5304 C C . THR B 1 324 ? 34.578 71.400 21.958 1.00 20.14 324 THR B C 1
ATOM 5305 O O . THR B 1 324 ? 33.435 71.729 21.675 1.00 20.29 324 THR B O 1
ATOM 5309 N N . GLU B 1 325 ? 35.274 70.519 21.243 1.00 21.53 325 GLU B N 1
ATOM 5310 C CA . GLU B 1 325 ? 34.753 69.903 19.988 1.00 22.70 325 GLU B CA 1
ATOM 5311 C C . GLU B 1 325 ? 33.555 68.984 20.272 1.00 20.37 325 GLU B C 1
ATOM 5312 O O . GLU B 1 325 ? 32.557 69.075 19.524 1.00 20.37 325 GLU B O 1
ATOM 5318 N N . LEU B 1 326 ? 33.602 68.147 21.314 1.00 18.41 326 LEU B N 1
ATOM 5319 C CA . LEU B 1 326 ? 32.465 67.276 21.725 1.00 19.00 326 LEU B CA 1
ATOM 5320 C C . LEU B 1 326 ? 31.187 68.094 21.895 1.00 19.11 326 LEU B C 1
ATOM 5321 O O . LEU B 1 326 ? 30.142 67.647 21.438 1.00 19.09 326 LEU B O 1
ATOM 5326 N N . PHE B 1 327 ? 31.247 69.239 22.577 1.00 16.71 327 PHE B N 1
ATOM 5327 C CA . PHE B 1 327 ? 30.043 69.978 23.020 1.00 17.51 327 PHE B CA 1
ATOM 5328 C C . PHE B 1 327 ? 29.753 71.197 22.110 1.00 16.56 327 PHE B C 1
ATOM 5329 O O . PHE B 1 327 ? 28.827 71.916 22.432 1.00 17.84 327 PHE B O 1
ATOM 5337 N N . ALA B 1 328 ? 30.480 71.387 21.022 1.00 18.64 328 ALA B N 1
ATOM 5338 C CA . ALA B 1 328 ? 30.153 72.443 20.024 1.00 20.63 328 ALA B CA 1
ATOM 5339 C C . ALA B 1 328 ? 28.728 72.200 19.512 1.00 21.35 328 ALA B C 1
ATOM 5340 O O . ALA B 1 328 ? 28.460 71.114 19.022 1.00 24.39 328 ALA B O 1
ATOM 5342 N N . GLY B 1 329 ? 27.838 73.173 19.693 1.00 25.24 329 GLY B N 1
ATOM 5343 C CA . GLY B 1 329 ? 26.443 73.120 19.213 1.00 23.48 329 GLY B CA 1
ATOM 5344 C C . GLY B 1 329 ? 25.518 72.365 20.157 1.00 23.78 329 GLY B C 1
ATOM 5345 O O . GLY B 1 329 ? 24.313 72.280 19.857 1.00 26.59 329 GLY B O 1
ATOM 5346 N N . VAL B 1 330 ? 26.019 71.857 21.286 1.00 20.93 330 VAL B N 1
ATOM 5347 C CA . VAL B 1 330 ? 25.219 71.011 22.213 1.00 18.38 330 VAL B CA 1
ATOM 5348 C C . VAL B 1 330 ? 24.525 71.886 23.250 1.00 18.79 330 VAL B C 1
ATOM 5349 O O . VAL B 1 330 ? 25.149 72.830 23.778 1.00 21.24 330 VAL B O 1
ATOM 5353 N N . ASP B 1 331 ? 23.291 71.544 23.601 1.00 18.58 331 ASP B N 1
ATOM 5354 C CA . ASP B 1 331 ? 22.532 72.249 24.657 1.00 22.18 331 ASP B CA 1
ATOM 5355 C C . ASP B 1 331 ? 23.447 72.377 25.879 1.00 23.93 331 ASP B C 1
ATOM 5356 O O . ASP B 1 331 ? 23.987 71.373 26.343 1.00 21.04 331 ASP B O 1
ATOM 5361 N N . PRO B 1 332 ? 23.691 73.602 26.404 1.00 22.82 332 PRO B N 1
ATOM 5362 C CA . PRO B 1 332 ? 24.465 73.764 27.640 1.00 22.69 332 PRO B CA 1
ATOM 5363 C C . PRO B 1 332 ? 23.995 72.986 28.879 1.00 22.49 332 PRO B C 1
ATOM 5364 O O . PRO B 1 332 ? 24.828 72.687 29.748 1.00 22.70 332 PRO B O 1
ATOM 5368 N N . GLU B 1 333 ? 22.700 72.704 28.972 1.00 20.17 333 GLU B N 1
ATOM 5369 C CA . GLU B 1 333 ? 22.085 71.884 30.044 1.00 22.79 333 GLU B CA 1
ATOM 5370 C C . GLU B 1 333 ? 22.666 70.457 29.955 1.00 19.54 333 GLU B C 1
ATOM 5371 O O . GLU B 1 333 ? 22.904 69.838 31.015 1.00 18.07 333 GLU B O 1
ATOM 5377 N N . VAL B 1 334 ? 22.790 69.946 28.727 1.00 16.49 334 VAL B N 1
ATOM 5378 C CA . VAL B 1 334 ? 23.328 68.580 28.458 1.00 15.48 334 VAL B CA 1
ATOM 5379 C C . VAL B 1 334 ? 24.829 68.577 28.773 1.00 15.35 334 VAL B C 1
ATOM 5380 O O . VAL B 1 334 ? 25.312 67.629 29.443 1.00 13.96 334 VAL B O 1
ATOM 5384 N N . ARG B 1 335 ? 25.550 69.601 28.353 1.00 16.77 335 ARG B N 1
ATOM 5385 C CA . ARG B 1 335 ? 27.009 69.690 28.616 1.00 18.34 335 ARG B CA 1
ATOM 5386 C C . ARG B 1 335 ? 27.208 69.765 30.134 1.00 16.88 335 ARG B C 1
ATOM 5387 O O . ARG B 1 335 ? 28.149 69.090 30.595 1.00 13.87 335 ARG B O 1
ATOM 5395 N N . ASP B 1 336 ? 26.346 70.497 30.867 1.00 15.45 336 ASP B N 1
ATOM 5396 C CA . ASP B 1 336 ? 26.410 70.665 32.351 1.00 17.16 336 ASP B CA 1
ATOM 5397 C C . ASP B 1 336 ? 26.159 69.310 33.020 1.00 14.54 336 ASP B C 1
ATOM 5398 O O . ASP B 1 336 ? 26.906 68.911 33.958 1.00 11.62 336 ASP B O 1
ATOM 5403 N N . LEU B 1 337 ? 25.160 68.586 32.529 1.00 11.49 337 LEU B N 1
ATOM 5404 C CA . LEU B 1 337 ? 24.769 67.272 33.096 1.00 11.17 337 LEU B CA 1
ATOM 5405 C C . LEU B 1 337 ? 25.948 66.300 32.947 1.00 10.47 337 LEU B C 1
ATOM 5406 O O . LEU B 1 337 ? 26.326 65.660 33.980 1.00 11.68 337 LEU B O 1
ATOM 5411 N N . ILE B 1 338 ? 26.566 66.265 31.772 1.00 9.75 338 ILE B N 1
ATOM 5412 C CA . ILE B 1 338 ? 27.529 65.195 31.411 1.00 10.77 338 ILE B CA 1
ATOM 5413 C C . ILE B 1 338 ? 28.868 65.541 32.046 1.00 11.56 338 ILE B C 1
ATOM 5414 O O . ILE B 1 338 ? 29.547 64.599 32.457 1.00 11.09 338 ILE B O 1
ATOM 5419 N N . THR B 1 339 ? 29.224 66.833 32.102 1.00 12.37 339 THR B N 1
ATOM 5420 C CA . THR B 1 339 ? 30.606 67.210 32.489 1.00 13.77 339 THR B CA 1
ATOM 5421 C C . THR B 1 339 ? 30.656 67.600 33.973 1.00 14.02 339 THR B C 1
ATOM 5422 O O . THR B 1 339 ? 31.799 67.491 34.516 1.00 17.47 339 THR B O 1
ATOM 5426 N N . ARG B 1 340 ? 29.549 67.897 34.648 1.00 13.69 340 ARG B N 1
ATOM 5427 C CA . ARG B 1 340 ? 29.550 68.419 36.049 1.00 16.64 340 ARG B CA 1
ATOM 5428 C C . ARG B 1 340 ? 28.536 67.746 36.960 1.00 15.70 340 ARG B C 1
ATOM 5429 O O . ARG B 1 340 ? 28.937 67.236 38.018 1.00 15.07 340 ARG B O 1
ATOM 5437 N N . ARG B 1 341 ? 27.247 67.740 36.608 1.00 12.91 341 ARG B N 1
ATOM 5438 C CA . ARG B 1 341 ? 26.149 67.500 37.568 1.00 14.07 341 ARG B CA 1
ATOM 5439 C C . ARG B 1 341 ? 26.031 66.011 37.959 1.00 12.60 341 ARG B C 1
ATOM 5440 O O . ARG B 1 341 ? 25.672 65.734 39.145 1.00 13.31 341 ARG B O 1
ATOM 5448 N N . ASN B 1 342 ? 26.211 65.077 37.003 1.00 12.02 342 ASN B N 1
ATOM 5449 C CA . ASN B 1 342 ? 26.150 63.623 37.338 1.00 10.53 342 ASN B CA 1
ATOM 5450 C C . ASN B 1 342 ? 27.271 63.312 38.356 1.00 10.91 342 ASN B C 1
ATOM 5451 O O . ASN B 1 342 ? 26.954 62.669 39.395 1.00 11.85 342 ASN B O 1
ATOM 5456 N N . PHE B 1 343 ? 28.439 63.884 38.142 1.00 12.11 343 PHE B N 1
ATOM 5457 C CA . PHE B 1 343 ? 29.620 63.766 39.056 1.00 12.76 343 PHE B CA 1
ATOM 5458 C C . PHE B 1 343 ? 29.170 64.174 40.452 1.00 14.09 343 PHE B C 1
ATOM 5459 O O . PHE B 1 343 ? 29.342 63.385 41.389 1.00 14.86 343 PHE B O 1
ATOM 5467 N N . THR B 1 344 ? 28.563 65.359 40.617 1.00 14.88 344 THR B N 1
ATOM 5468 C CA . THR B 1 344 ? 28.225 65.906 41.962 1.00 15.40 344 THR B CA 1
ATOM 5469 C C . THR B 1 344 ? 27.022 65.184 42.571 1.00 16.84 344 THR B C 1
ATOM 5470 O O . THR B 1 344 ? 26.808 65.308 43.813 1.00 16.17 344 THR B O 1
ATOM 5474 N N . ASP B 1 345 ? 26.214 64.436 41.793 1.00 15.10 345 ASP B N 1
ATOM 5475 C CA . ASP B 1 345 ? 25.147 63.595 42.393 1.00 18.23 345 ASP B CA 1
ATOM 5476 C C . ASP B 1 345 ? 25.795 62.419 43.160 1.00 16.08 345 ASP B C 1
ATOM 5477 O O . ASP B 1 345 ? 25.274 62.114 44.280 1.00 20.92 345 ASP B O 1
ATOM 5482 N N . LEU B 1 346 ? 26.812 61.800 42.553 1.00 15.06 346 LEU B N 1
ATOM 5483 C CA . LEU B 1 346 ? 27.576 60.593 42.995 1.00 15.18 346 LEU B CA 1
ATOM 5484 C C . LEU B 1 346 ? 28.537 61.025 44.122 1.00 17.48 346 LEU B C 1
ATOM 5485 O O . LEU B 1 346 ? 28.456 60.431 45.201 1.00 21.03 346 LEU B O 1
ATOM 5490 N N . PHE B 1 347 ? 29.326 62.067 43.883 1.00 19.11 347 PHE B N 1
ATOM 5491 C CA . PHE B 1 347 ? 30.566 62.397 44.638 1.00 18.68 347 PHE B CA 1
ATOM 5492 C C . PHE B 1 347 ? 30.511 63.849 45.127 1.00 21.26 347 PHE B C 1
ATOM 5493 O O . PHE B 1 347 ? 30.050 64.756 44.380 1.00 23.25 347 PHE B O 1
ATOM 5501 N N . THR B 1 348 ? 30.989 64.059 46.356 1.00 18.55 348 THR B N 1
ATOM 5502 C CA . THR B 1 348 ? 31.023 65.369 47.051 1.00 17.29 348 THR B CA 1
ATOM 5503 C C . THR B 1 348 ? 32.413 65.970 46.861 1.00 16.61 348 THR B C 1
ATOM 5504 O O . THR B 1 348 ? 33.416 65.385 47.361 1.00 14.06 348 THR B O 1
ATOM 5508 N N . VAL B 1 349 ? 32.478 67.097 46.159 1.00 14.18 349 VAL B N 1
ATOM 5509 C CA . VAL B 1 349 ? 33.646 68.010 46.130 1.00 14.06 349 VAL B CA 1
ATOM 5510 C C . VAL B 1 349 ? 33.120 69.426 46.376 1.00 14.54 349 VAL B C 1
ATOM 5511 O O . VAL B 1 349 ? 31.913 69.663 46.315 1.00 14.39 349 VAL B O 1
ATOM 5515 N N . PRO B 1 350 ? 33.996 70.407 46.711 1.00 13.96 350 PRO B N 1
ATOM 5516 C CA . PRO B 1 350 ? 33.541 71.788 46.884 1.00 13.51 350 PRO B CA 1
ATOM 5517 C C . PRO B 1 350 ? 32.893 72.285 45.576 1.00 13.23 350 PRO B C 1
ATOM 5518 O O . PRO B 1 350 ? 33.498 72.151 44.505 1.00 13.28 350 PRO B O 1
ATOM 5522 N N . ALA B 1 351 ? 31.711 72.874 45.708 1.00 14.67 351 ALA B N 1
ATOM 5523 C CA . ALA B 1 351 ? 30.867 73.337 44.588 1.00 16.12 351 ALA B CA 1
ATOM 5524 C C . ALA B 1 351 ? 31.467 74.598 43.974 1.00 19.54 351 ALA B C 1
ATOM 5525 O O . ALA B 1 351 ? 31.701 75.577 44.757 1.00 17.95 351 ALA B O 1
ATOM 5527 N N . LEU B 1 352 ? 31.692 74.606 42.662 1.00 19.86 352 LEU B N 1
ATOM 5528 C CA . LEU B 1 352 ? 31.982 75.829 41.875 1.00 24.86 352 LEU B CA 1
ATOM 5529 C C . LEU B 1 352 ? 30.686 76.627 41.671 1.00 29.98 352 LEU B C 1
ATOM 5530 O O . LEU B 1 352 ? 29.582 76.089 41.779 1.00 31.06 352 LEU B O 1
ATOM 5535 N N . PRO B 1 353 ? 30.770 77.955 41.427 1.00 39.26 353 PRO B N 1
ATOM 5536 C CA . PRO B 1 353 ? 29.643 78.697 40.849 1.00 42.02 353 PRO B CA 1
ATOM 5537 C C . PRO B 1 353 ? 29.219 78.080 39.505 1.00 53.89 353 PRO B C 1
ATOM 5538 O O . PRO B 1 353 ? 30.009 78.137 38.570 1.00 57.43 353 PRO B O 1
ATOM 5542 N N . ALA B 1 354 ? 28.018 77.482 39.454 1.00 60.56 354 ALA B N 1
ATOM 5543 C CA . ALA B 1 354 ? 27.473 76.733 38.293 1.00 72.29 354 ALA B CA 1
ATOM 5544 C C . ALA B 1 354 ? 27.047 77.716 37.193 1.00 79.20 354 ALA B C 1
ATOM 5545 O O . ALA B 1 354 ? 25.880 78.141 37.205 1.00 76.55 354 ALA B O 1
ATOM 5547 N N . THR B 1 355 ? 27.970 78.048 36.280 1.00 90.14 355 THR B N 1
ATOM 5548 C CA . THR B 1 355 ? 27.717 78.847 35.046 1.00 91.08 355 THR B CA 1
ATOM 5549 C C . THR B 1 355 ? 26.774 78.028 34.148 1.00 89.88 355 THR B C 1
ATOM 5550 O O . THR B 1 355 ? 27.208 76.961 33.671 1.00 78.29 355 THR B O 1
ATOM 5554 N N . VAL B 1 356 ? 25.531 78.499 33.967 1.00 97.52 356 VAL B N 1
ATOM 5555 C CA . VAL B 1 356 ? 24.381 77.782 33.324 1.00 103.14 356 VAL B CA 1
ATOM 5556 C C . VAL B 1 356 ? 24.471 76.278 33.640 1.00 107.90 356 VAL B C 1
ATOM 5557 O O . VAL B 1 356 ? 24.454 75.393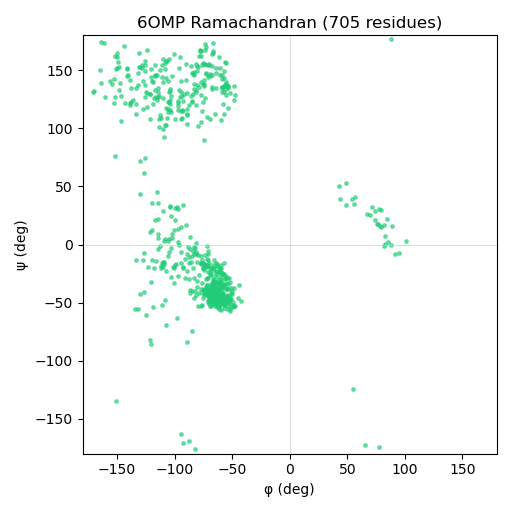 32.768 1.00 104.74 356 VAL B O 1
#

B-factor: mean 20.4, std 14.33, range [3.68, 127.52]

Solvent-accessible surface area: 27300 Å² total; per-residue (Å²): 233,152,100,83,79,2,5,0,0,0,0,2,0,38,6,40,106,62,3,5,77,131,57,10,84,66,81,13,102,121,67,7,5,115,22,45,78,91,108,24,88,30,5,2,82,4,42,81,118,90,40,84,140,63,89,36,36,124,73,104,16,150,79,21,88,0,4,109,55,45,123,52,4,43,135,19,6,79,73,8,4,5,35,0,3,0,0,0,0,16,28,0,27,38,8,5,35,6,122,37,59,67,0,1,72,36,0,3,73,24,0,0,61,17,0,87,73,79,1,31,78,64,16,95,35,10,3,5,0,0,1,3,2,8,35,48,17,118,28,0,12,60,7,0,150,75,0,30,132,53,52,18,52,0,0,5,0,0,3,22,16,19,128,54,31,51,1,8,59,118,58,1,56,66,0,3,43,6,0,53,154,45,60,5,4,0,0,0,6,9,52,11,11,62,110,83,72,92,22,225,19,50,3,13,26,3,1,43,18,0,12,39,3,4,11,0,1,62,1,0,0,9,0,0,2,7,3,0,0,25,128,12,76,48,0,74,0,0,0,0,6,2,5,2,0,4,0,0,10,2,0,15,9,0,16,9,0,38,147,53,29,21,117,95,5,158,45,117,19,95,49,44,0,1,91,0,0,63,93,1,0,15,0,0,2,3,35,8,125,6,0,14,4,0,16,80,43,7,105,0,58,7,0,1,1,0,1,0,10,20,63,64,21,2,4,58,79,138,1,20,75,27,5,94,146,18,11,78,92,38,78,85,117,21,75,45,26,3,4,95,96,5,4,71,78,14,1,104,23,57,90,36,90,103,112,217,194,57,177,34,74,0,4,0,0,0,0,2,0,30,10,39,109,58,2,7,108,122,56,2,69,78,91,16,94,101,69,4,8,132,33,76,117,99,140,38,99,4,13,0,75,6,44,73,120,72,43,105,132,21,55,40,116,57,7,58,59,42,49,26,90,0,0,89,67,35,114,63,1,26,144,29,6,61,86,9,0,4,54,0,0,0,0,0,0,29,36,0,34,38,7,5,46,8,120,36,59,63,0,1,76,33,0,4,73,17,0,0,62,16,0,80,68,85,0,35,81,62,14,91,24,11,4,3,0,0,1,3,1,7,37,49,13,115,25,0,14,60,12,0,144,74,0,29,133,55,56,13,48,0,0,4,0,0,3,40,16,20,132,55,32,52,1,7,48,119,58,0,56,68,0,3,41,6,0,53,156,47,56,5,3,0,0,0,7,11,43,9,16,55,108,42,84,98,21,194,20,50,3,12,24,2,2,25,19,1,23,14,5,6,26,0,1,54,0,0,0,9,0,0,2,7,2,1,0,26,124,12,75,46,1,71,0,0,0,0,6,1,6,1,1,4,0,0,7,1,0,15,4,0,15,7,0,37,141,50,29,18,53,54,4,154,45,124,19,93,50,45,0,1,89,0,0,64,89,1,0,15,0,0,2,4,40,12,131,5,0,21,4,0,16,83,44,6,102,0,61,8,0,1,1,0,1,0,9,16,36,34,19,3,5,62,86,125,1,17,76,19,0,67,138,18,12,77,94,33,83,58,103,18,54,16,27,3,2,32,96,6,4,68,78,11,1,108,17,61,99,52,116,74,108,123

InterPro domains:
  IPR006680 Amidohydrolase-related [PF04909] (93-342)
  IPR032465 2-amino-3-carboxymuconate-6-semialdehyde decarboxylase [PTHR21240] (12-347)
  IPR032466 Metal-dependent hydrolase [SSF51556] (8-347)

Nearest PDB structures (foldseek):
  6omr-assembly1_B  TM=9.970E-01  e=3.170E-66  Streptomyces platensis
  8sm7-assembly2_G  TM=8.059E-01  e=2.829E-17  Paenibacillus sp. Y412MC10
  6m2i-assembly1_B-2  TM=8.177E-01  e=6.023E-16  Rhodococcus wratislaviensis
  8fum-assembly1_H  TM=8.010E-01  e=6.956E-15  Rhodococcus wratislaviensis NBRC 100605
  8sm9-assembly2_H  TM=7.805E-01  e=1.147E-14  Cytobacillus firmus DS1